Protein 6YV8 (pdb70)

B-factor: mean 94.04, std 21.17, range [30.0, 168.61]

Solvent-accessible surface area: 31032 Å² total; per-residue (Å²): 164,114,40,10,47,48,0,89,42,4,40,69,46,0,69,24,29,10,85,111,25,55,131,114,0,100,142,42,45,170,80,105,55,117,15,66,48,56,96,106,55,109,5,63,0,0,0,0,0,17,7,78,51,52,19,96,89,0,33,98,0,0,49,20,0,51,88,8,70,4,49,77,115,77,2,13,1,1,0,1,0,9,44,17,122,69,39,0,18,67,18,0,137,172,10,21,148,88,32,110,84,5,50,41,58,31,24,76,24,128,90,146,144,32,85,7,64,4,2,43,18,0,18,159,83,3,76,2,86,0,0,0,7,0,31,3,61,0,84,6,86,44,140,59,4,0,21,26,0,1,55,14,0,24,41,107,66,0,0,0,0,0,0,13,33,167,152,119,122,45,50,40,23,5,1,14,0,0,0,28,19,47,0,0,0,4,5,13,10,14,0,1,0,1,18,71,90,7,0,113,151,58,60,9,4,51,87,110,7,24,10,12,26,2,13,3,0,3,56,0,0,39,48,35,60,14,0,0,0,0,68,60,0,48,1,54,32,26,68,37,159,194,49,88,77,70,20,58,18,128,88,1,12,51,23,7,32,0,0,45,75,11,58,169,80,52,181,16,25,112,60,0,100,52,0,5,54,24,4,5,60,18,19,52,9,2,2,27,8,34,31,9,2,46,14,11,14,47,25,9,10,55,40,67,51,102,60,0,34,57,68,65,62,70,20,71,58,92,40,162,142,135,68,56,120,45,37,30,56,43,7,38,9,7,11,6,0,27,22,89,22,115,60,87,136,169,156,52,79,53,42,0,98,43,5,32,65,37,0,57,26,34,2,87,108,24,48,140,134,0,99,171,44,40,166,166,75,49,121,11,62,45,53,95,109,43,81,16,88,0,0,0,0,0,16,8,77,54,55,18,97,58,0,76,100,0,0,52,20,0,45,103,10,74,2,45,84,104,67,2,23,0,1,0,0,1,6,45,17,117,52,44,0,13,56,7,1,108,157,12,18,145,97,34,115,82,5,44,39,64,38,14,89,21,131,82,147,138,30,90,8,58,4,3,39,16,0,22,180,84,8,85,0,77,0,0,0,8,0,25,7,61,2,80,5,80,43,176,60,3,0,6,25,0,0,49,15,0,25,29,109,64,0,0,0,0,0,0,16,39,158,148,135,99,54,44,34,26,4,4,13,0,0,0,30,33,47,0,0,0,5,5,15,12,12,0,0,0,0,20,59,68,6,0,106,158,36,60,7,6,32,108,97,10,22,11,14,32,1,5,2,0,5,49,0,0,37,63,34,59,9,0,0,0,0,71,58,0,50,0,46,68,43,65,56,175,218,49,72,68,71,30,77,19,142,107,2,11,57,24,6,55,0,0,50,82,5,40,215,77,45,195,12,28,110,65,0,85,54,0,3,42,25,5,4,52,16,18,48,10,2,2,22,12,31,27,5,2,48,17,10,10,44,33,8,4,82,28,63,73,103,103,7,27,65,67,74,63,74,18,60,88,75,38,128,149,130,67,47,116,45,41,52,46,29,3,27,2,7,8,9,0,23,10,97,25,105,65,88,176,156

InterPro domains:
  IPR001173 Glycosyltransferase 2-like [PF00535] (46-212)
  IPR029044 Nucleotide-diphospho-sugar transferases [G3DSA:3.90.550.10] (24-261)
  IPR029044 Nucleotide-diphospho-sugar transferases [SSF53448] (32-264)

Organism: Pyrobaculum calidifontis (strain DSM 21063 / JCM 11548 / VA1) (NCBI:txid410359)

Structure (mmCIF, N/CA/C/O backbone):
data_6YV8
#
_entry.id   6YV8
#
_cell.length_a   50.998
_cell.length_b   107.644
_cell.length_c   164.418
_cell.angle_alpha   90.00
_cell.angle_beta   90.00
_cell.angle_gamma   90.00
#
_symmetry.space_group_name_H-M   'P 21 21 21'
#
loop_
_entity.id
_entity.type
_entity.pdbx_description
1 polymer 'Glycosyl transferase, family 2'
2 polymer 'Glycosyl transferase, family 2'
3 non-polymer "GUANOSINE-5'-DIPHOSPHATE"
4 non-polymer 'MANGANESE (II) ION'
#
loop_
_atom_site.group_PDB
_atom_site.id
_atom_site.type_symbol
_atom_site.label_atom_id
_atom_site.label_alt_id
_atom_site.label_comp_id
_atom_site.label_asym_id
_atom_site.label_entity_id
_atom_site.label_seq_id
_atom_site.pdbx_PDB_ins_code
_atom_site.Cartn_x
_atom_site.Cartn_y
_atom_site.Cartn_z
_atom_site.occupancy
_atom_site.B_iso_or_equiv
_atom_site.auth_seq_id
_atom_site.auth_comp_id
_atom_site.auth_asym_id
_atom_site.auth_atom_id
_atom_site.pdbx_PDB_model_num
ATOM 1 N N . MET A 1 1 ? 25.282 76.697 10.124 1.00 126.31 1 MET A N 1
ATOM 2 C CA . MET A 1 1 ? 24.293 76.822 9.064 1.00 126.15 1 MET A CA 1
ATOM 3 C C . MET A 1 1 ? 24.995 76.776 7.702 1.00 123.34 1 MET A C 1
ATOM 4 O O . MET A 1 1 ? 24.398 77.028 6.647 1.00 123.81 1 MET A O 1
ATOM 9 N N . LEU A 1 2 ? 26.286 76.449 7.720 1.00 127.27 2 LEU A N 1
ATOM 10 C CA . LEU A 1 2 ? 27.034 76.495 6.476 1.00 121.01 2 L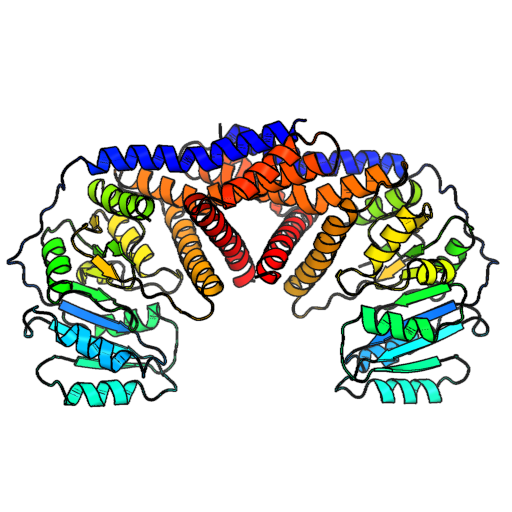EU A CA 1
ATOM 11 C C . LEU A 1 2 ? 26.661 75.352 5.545 1.00 117.15 2 LEU A C 1
ATOM 12 O O . LEU A 1 2 ? 26.937 75.448 4.342 1.00 117.86 2 LEU A O 1
ATOM 17 N N . LEU A 1 3 ? 25.992 74.306 6.050 1.00 117.65 3 LEU A N 1
ATOM 18 C CA . LEU A 1 3 ? 25.541 73.261 5.141 1.00 112.68 3 LEU A CA 1
ATOM 19 C C . LEU A 1 3 ? 24.302 73.687 4.384 1.00 111.41 3 LEU A C 1
ATOM 20 O O . LEU A 1 3 ? 24.084 73.218 3.268 1.00 111.41 3 LEU A O 1
ATOM 25 N N . GLU A 1 4 ? 23.519 74.621 4.924 1.00 113.35 4 GLU A N 1
ATOM 26 C CA . GLU A 1 4 ? 22.524 75.261 4.078 1.00 113.77 4 GLU A CA 1
ATOM 27 C C . GLU A 1 4 ? 23.191 76.076 2.986 1.00 115.02 4 GLU A C 1
ATOM 28 O O . GLU A 1 4 ? 22.728 76.066 1.844 1.00 116.87 4 GLU A O 1
ATOM 34 N N . ALA A 1 5 ? 24.298 76.756 3.306 1.00 113.56 5 ALA A N 1
ATOM 35 C CA . ALA A 1 5 ? 25.021 77.518 2.290 1.00 113.37 5 ALA A CA 1
ATOM 36 C C . ALA A 1 5 ? 25.524 76.597 1.189 1.00 111.34 5 ALA A C 1
ATOM 37 O O . ALA A 1 5 ? 25.295 76.842 0.002 1.00 110.59 5 ALA A O 1
ATOM 39 N N . ILE A 1 6 ? 26.182 75.504 1.574 1.00 111.60 6 ILE A N 1
ATOM 40 C CA . ILE A 1 6 ? 26.732 74.620 0.564 1.00 109.20 6 ILE A CA 1
ATOM 41 C C . ILE A 1 6 ? 25.616 73.927 -0.191 1.00 107.80 6 ILE A C 1
ATOM 42 O O . ILE A 1 6 ? 25.720 73.739 -1.402 1.00 106.59 6 ILE A O 1
ATOM 47 N N . ALA A 1 7 ? 24.497 73.635 0.476 1.00 106.20 7 ALA A N 1
ATOM 48 C CA . ALA A 1 7 ? 23.357 73.006 -0.180 1.00 104.36 7 ALA A CA 1
ATOM 49 C C . ALA A 1 7 ? 22.731 73.918 -1.216 1.00 106.63 7 ALA A C 1
ATOM 50 O O . ALA A 1 7 ? 22.462 73.494 -2.344 1.00 106.05 7 ALA A O 1
ATOM 52 N N . ILE A 1 8 ? 22.483 75.183 -0.869 1.00 109.11 8 ILE A N 1
ATOM 53 C CA . ILE A 1 8 ? 21.823 75.995 -1.893 1.00 112.31 8 ILE A CA 1
ATOM 54 C C . ILE A 1 8 ? 22.820 76.488 -2.939 1.00 110.18 8 ILE A C 1
ATOM 55 O O . ILE A 1 8 ? 22.426 76.695 -4.082 1.00 108.83 8 ILE A O 1
ATOM 60 N N . ALA A 1 9 ? 24.115 76.548 -2.617 1.00 107.82 9 ALA A N 1
ATOM 61 C CA . ALA A 1 9 ? 25.136 76.759 -3.635 1.00 103.50 9 ALA A CA 1
ATOM 62 C C . ALA A 1 9 ? 25.168 75.600 -4.628 1.00 101.41 9 ALA A C 1
ATOM 63 O O . ALA A 1 9 ? 25.179 75.810 -5.848 1.00 107.07 9 ALA A O 1
ATOM 65 N N . LEU A 1 10 ? 25.227 74.366 -4.124 1.00 100.85 10 LEU A N 1
ATOM 66 C CA . LEU A 1 10 ? 25.276 73.213 -5.012 1.00 97.30 10 LEU A CA 1
ATOM 67 C C . LEU A 1 10 ? 23.991 73.083 -5.811 1.00 101.31 10 LEU A C 1
ATOM 68 O O . LEU A 1 10 ? 24.025 72.719 -6.987 1.00 101.64 10 LEU A O 1
ATOM 73 N N . THR A 1 11 ? 22.845 73.383 -5.201 1.00 98.01 11 THR A N 1
ATOM 74 C CA . THR A 1 11 ? 21.595 73.317 -5.954 1.00 98.31 11 THR A CA 1
ATOM 75 C C . THR A 1 11 ? 21.562 74.367 -7.062 1.00 99.73 11 THR A C 1
ATOM 76 O O . THR A 1 11 ? 21.143 74.076 -8.193 1.00 98.99 11 THR A O 1
ATOM 80 N N . ALA A 1 12 ? 21.987 75.599 -6.758 1.00 94.97 12 ALA A N 1
ATOM 81 C CA . ALA A 1 12 ? 22.047 76.630 -7.786 1.00 96.20 12 ALA A CA 1
ATOM 82 C C . ALA A 1 12 ? 22.980 76.220 -8.922 1.00 93.62 12 ALA A C 1
ATOM 83 O O . ALA A 1 12 ? 22.635 76.373 -10.094 1.00 95.58 12 ALA A O 1
ATOM 85 N N . ALA A 1 13 ? 24.151 75.666 -8.600 1.00 96.64 13 ALA A N 1
ATOM 86 C CA . ALA A 1 13 ? 25.061 75.218 -9.651 1.00 91.79 13 ALA A CA 1
ATOM 87 C C . ALA A 1 13 ? 24.427 74.104 -10.495 1.00 88.70 13 ALA A C 1
ATOM 88 O O . ALA A 1 13 ? 24.403 74.171 -11.736 1.00 87.91 13 ALA A O 1
ATOM 90 N N . HIS A 1 14 ? 23.878 73.087 -9.826 1.00 88.07 14 HIS A N 1
ATOM 91 C CA . HIS A 1 14 ? 23.346 71.909 -10.502 1.00 88.33 14 HIS A CA 1
ATOM 92 C C . HIS A 1 14 ? 22.191 72.264 -11.427 1.00 96.91 14 HIS A C 1
ATOM 93 O O . HIS A 1 14 ? 22.107 71.762 -12.552 1.00 96.97 14 HIS A O 1
ATOM 100 N N . PHE A 1 15 ? 21.266 73.106 -10.967 1.00 96.90 15 PHE A N 1
ATOM 101 C CA . PHE A 1 15 ? 20.156 73.466 -11.839 1.00 95.60 15 PHE A CA 1
ATOM 102 C C . PHE A 1 15 ? 20.471 74.643 -12.742 1.00 97.15 15 PHE A C 1
ATOM 103 O O . PHE A 1 15 ? 19.742 74.854 -13.708 1.00 101.49 15 PHE A O 1
ATOM 111 N N . GLY A 1 16 ? 21.534 75.398 -12.475 1.00 96.93 16 GLY A N 1
ATOM 112 C CA . GLY A 1 16 ? 21.885 76.529 -13.303 1.00 97.36 16 GLY A CA 1
ATOM 113 C C . GLY A 1 16 ? 22.580 76.110 -14.576 1.00 92.81 16 GLY A C 1
ATOM 114 O O . GLY A 1 16 ? 22.332 76.679 -15.642 1.00 100.49 16 GLY A O 1
ATOM 115 N N . ALA A 1 17 ? 23.477 75.129 -14.466 1.00 91.82 17 ALA A N 1
ATOM 116 C CA . ALA A 1 17 ? 24.238 74.693 -15.634 1.00 90.17 17 ALA A CA 1
ATOM 117 C C . ALA A 1 17 ? 23.352 74.253 -16.804 1.00 97.71 17 ALA A C 1
ATOM 118 O O . ALA A 1 17 ? 23.526 74.795 -17.916 1.00 94.86 17 ALA A O 1
ATOM 120 N N . PRO A 1 18 ? 22.415 73.300 -16.654 1.00 93.73 18 PRO A N 1
ATOM 121 C CA . PRO A 1 18 ? 21.649 72.855 -17.832 1.00 93.12 18 PRO A CA 1
ATOM 122 C C . PRO A 1 18 ? 20.799 73.941 -18.424 1.00 98.64 18 PRO A C 1
ATOM 123 O O . PRO A 1 18 ? 20.554 73.931 -19.631 1.00 102.83 18 PRO A O 1
ATOM 127 N N . LEU A 1 19 ? 20.371 74.914 -17.635 1.00 99.20 19 LEU A N 1
ATOM 128 C CA . LEU A 1 19 ? 19.492 75.921 -18.208 1.00 102.71 19 LEU A CA 1
ATOM 129 C C . LEU A 1 19 ? 20.284 76.978 -18.984 1.00 96.03 19 LEU A C 1
ATOM 130 O O . LEU A 1 19 ? 19.814 77.466 -20.019 1.00 96.37 19 LEU A O 1
ATOM 135 N N . LEU A 1 20 ? 21.520 77.272 -18.568 1.00 96.37 20 LEU A N 1
ATOM 136 C CA . LEU A 1 20 ? 22.369 78.129 -19.392 1.00 97.96 20 LEU A CA 1
ATOM 137 C C . LEU A 1 20 ? 22.770 77.426 -20.673 1.00 93.42 20 LEU A C 1
ATOM 138 O O . LEU A 1 20 ? 22.748 78.029 -21.758 1.00 99.23 20 LEU A O 1
ATOM 143 N N . TYR A 1 21 ? 23.095 76.136 -20.575 1.00 91.69 21 TYR A N 1
ATOM 144 C CA . TYR A 1 21 ? 23.382 75.377 -21.779 1.00 90.81 21 TYR A CA 1
ATOM 145 C C . TYR A 1 21 ? 22.165 75.297 -22.692 1.00 92.51 21 TYR A C 1
ATOM 146 O O . TYR A 1 21 ? 22.302 75.366 -23.912 1.00 91.13 21 TYR A O 1
ATOM 155 N N . TYR A 1 22 ? 20.965 75.187 -22.123 1.00 90.10 22 TYR A N 1
ATOM 156 C CA . TYR A 1 22 ? 19.758 75.137 -22.942 1.00 91.92 22 TYR A CA 1
ATOM 157 C C . TYR A 1 22 ? 19.543 76.457 -23.677 1.00 97.02 22 TYR A C 1
ATOM 158 O O . TYR A 1 22 ? 19.134 76.475 -24.851 1.00 100.93 22 TYR A O 1
ATOM 167 N N . TRP A 1 23 ? 19.834 77.576 -23.012 1.00 96.66 23 TRP A N 1
ATOM 168 C CA . TRP A 1 23 ? 19.693 78.866 -23.686 1.00 104.69 23 TRP A CA 1
ATOM 169 C C . TRP A 1 23 ? 20.692 79.026 -24.834 1.00 103.90 23 TRP A C 1
ATOM 170 O O . TRP A 1 23 ? 20.347 79.574 -25.901 1.00 113.26 23 TRP A O 1
ATOM 181 N N . ARG A 1 24 ? 21.933 78.550 -24.653 1.00 107.09 24 ARG A N 1
ATOM 182 C CA . ARG A 1 24 ? 22.857 78.620 -25.787 1.00 106.51 24 ARG A CA 1
ATOM 183 C C . ARG A 1 24 ? 22.460 77.647 -26.905 1.00 100.39 24 ARG A C 1
ATOM 184 O O . ARG A 1 24 ? 22.640 77.948 -28.112 1.00 99.04 24 ARG A O 1
ATOM 192 N N . ALA A 1 25 ? 21.804 76.546 -26.540 1.00 95.49 25 ALA A N 1
ATOM 193 C CA . ALA A 1 25 ? 21.298 75.653 -27.571 1.00 95.94 25 ALA A CA 1
ATOM 194 C C . ALA A 1 25 ? 20.216 76.345 -28.384 1.00 102.02 25 ALA A C 1
ATOM 195 O O . ALA A 1 25 ? 20.162 76.205 -29.613 1.00 102.30 25 ALA A O 1
ATOM 197 N N . LYS A 1 26 ? 19.373 77.138 -27.723 1.00 100.38 26 LYS A N 1
ATOM 198 C CA . LYS A 1 26 ? 18.288 77.770 -28.463 1.00 103.93 26 LYS A CA 1
ATOM 199 C C . LYS A 1 26 ? 18.768 78.937 -29.325 1.00 104.08 26 LYS A C 1
ATOM 200 O O . LYS A 1 26 ? 18.069 79.314 -30.279 1.00 101.15 26 LYS A O 1
ATOM 206 N N . ARG A 1 27 ? 19.929 79.539 -29.040 1.00 104.46 27 ARG A N 1
ATOM 207 C CA . ARG A 1 27 ? 20.438 80.440 -30.093 1.00 107.48 27 ARG A CA 1
ATOM 208 C C . ARG A 1 27 ? 21.065 79.675 -31.265 1.00 104.87 27 ARG A C 1
ATOM 209 O O . ARG A 1 27 ? 20.975 80.132 -32.413 1.00 104.72 27 ARG A O 1
ATOM 217 N N . TRP A 1 28 ? 21.707 78.522 -31.022 1.00 105.24 28 TRP A N 1
ATOM 218 C CA . TRP A 1 28 ? 22.158 77.759 -32.190 1.00 101.94 28 TRP A CA 1
ATOM 219 C C . TRP A 1 28 ? 20.970 77.288 -33.015 1.00 101.59 28 TRP A C 1
ATOM 220 O O . TRP A 1 28 ? 21.085 77.150 -34.242 1.00 98.10 28 TRP A O 1
ATOM 231 N N . LEU A 1 29 ? 19.824 77.060 -32.354 1.00 100.65 29 LEU A N 1
ATOM 232 C CA . LEU A 1 29 ? 18.675 76.421 -32.991 1.00 101.08 29 LEU A CA 1
ATOM 233 C C . LEU A 1 29 ? 18.062 77.319 -34.0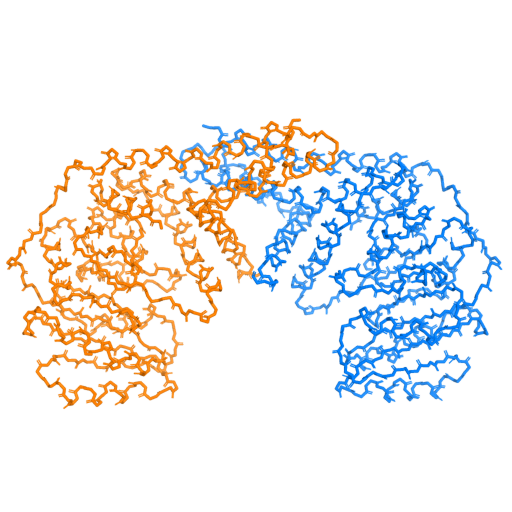30 1.00 103.06 29 LEU A C 1
ATOM 234 O O . LEU A 1 29 ? 17.470 76.840 -35.004 1.00 102.42 29 LEU A O 1
ATOM 239 N N . LYS A 1 30 ? 18.208 78.618 -33.852 1.00 107.96 30 LYS A N 1
ATOM 240 C CA . LYS A 1 30 ? 17.594 79.560 -34.749 1.00 111.67 30 LYS A CA 1
ATOM 241 C C . LYS A 1 30 ? 18.564 79.992 -35.823 1.00 112.95 30 LYS A C 1
ATOM 242 O O . LYS A 1 30 ? 18.222 80.843 -36.650 1.00 119.49 30 LYS A O 1
ATOM 248 N N . LYS A 1 31 ? 19.756 79.374 -35.865 1.00 110.99 31 LYS A N 1
ATOM 249 C CA . LYS A 1 31 ? 20.601 79.607 -37.025 1.00 110.30 31 LYS A CA 1
ATOM 250 C C . LYS A 1 31 ? 20.374 78.473 -38.020 1.00 109.72 31 LYS A C 1
ATOM 251 O O . LYS A 1 31 ? 20.299 77.307 -37.610 1.00 109.50 31 LYS A O 1
ATOM 257 N N . PRO A 1 32 ? 20.285 78.755 -39.317 1.00 109.83 32 PRO A N 1
ATOM 258 C CA . PRO A 1 32 ? 19.929 77.693 -40.268 1.00 107.45 32 PRO A CA 1
ATOM 259 C C . PRO A 1 32 ? 21.078 76.733 -40.536 1.00 104.59 32 PRO A C 1
ATOM 260 O O . PRO A 1 32 ? 22.261 77.065 -40.418 1.00 104.95 32 PRO A O 1
ATOM 264 N N . TRP A 1 33 ? 20.688 75.533 -40.963 1.00 97.24 33 TRP A N 1
ATOM 265 C CA . TRP A 1 33 ? 21.634 74.489 -41.322 1.00 93.72 33 TRP A CA 1
ATOM 266 C C . TRP A 1 33 ? 22.646 74.994 -42.330 1.00 96.41 33 TRP A C 1
ATOM 267 O O . TRP A 1 33 ? 22.288 75.625 -43.322 1.00 96.16 33 TRP A O 1
ATOM 278 N N . ASP A 1 34 ? 23.916 74.673 -42.096 1.00 101.26 34 ASP A N 1
ATOM 279 C CA . ASP A 1 34 ? 24.950 74.971 -43.075 1.00 105.82 34 ASP A CA 1
ATOM 280 C C . ASP A 1 34 ? 25.212 73.780 -43.986 1.00 99.23 34 ASP A C 1
ATOM 281 O O . ASP A 1 34 ? 26.209 73.763 -44.717 1.00 95.56 34 ASP A O 1
ATOM 286 N N . VAL A 1 35 ? 24.306 72.801 -43.975 1.00 93.82 35 VAL A N 1
ATOM 287 C CA . VAL A 1 35 ? 24.314 71.671 -44.895 1.00 91.90 35 VAL A CA 1
ATOM 288 C C . VAL A 1 35 ? 22.869 71.428 -45.320 1.00 90.91 35 VAL A C 1
ATOM 289 O O . VAL A 1 35 ? 21.921 71.782 -44.614 1.00 91.02 35 VAL A O 1
ATOM 293 N N . ALA A 1 36 ? 22.704 70.789 -46.473 1.00 86.06 36 ALA A N 1
ATOM 294 C CA . ALA A 1 36 ? 21.379 70.619 -47.052 1.00 87.12 36 ALA A CA 1
ATOM 295 C C . ALA A 1 36 ? 21.095 69.165 -47.402 1.00 89.09 36 ALA A C 1
ATOM 296 O O . ALA A 1 36 ? 21.994 68.446 -47.847 1.00 93.37 36 ALA A O 1
ATOM 298 N N . PRO A 1 37 ? 19.874 68.690 -47.169 1.00 84.83 37 PRO A N 1
ATOM 299 C CA . PRO A 1 37 ? 19.494 67.372 -47.693 1.00 82.39 37 PRO A CA 1
ATOM 300 C C . PRO A 1 37 ? 19.328 67.436 -49.209 1.00 85.22 37 PRO A C 1
ATOM 301 O O . PRO A 1 37 ? 18.872 68.447 -49.756 1.00 87.97 37 PRO A O 1
ATOM 305 N N . ASP A 1 38 ? 19.731 66.357 -49.882 1.00 80.84 38 ASP A N 1
ATOM 306 C CA . ASP A 1 38 ? 19.643 66.218 -51.340 1.00 78.65 38 ASP A CA 1
ATOM 307 C C . ASP A 1 38 ? 18.709 65.075 -51.698 1.00 77.80 38 ASP A C 1
ATOM 308 O O . ASP A 1 38 ? 19.075 63.903 -51.495 1.00 79.70 38 ASP A O 1
ATOM 313 N N . PRO A 1 39 ? 17.508 65.341 -52.218 1.00 76.81 39 PRO A N 1
ATOM 314 C CA . PRO A 1 39 ? 16.559 64.253 -52.494 1.00 79.53 39 PRO A CA 1
ATOM 315 C C . PRO A 1 39 ? 16.903 63.352 -53.677 1.00 82.89 39 PRO A C 1
ATOM 316 O O . PRO A 1 39 ? 16.179 62.370 -53.877 1.00 88.34 39 PRO A O 1
ATOM 320 N N . THR A 1 40 ? 17.895 63.662 -54.510 1.00 79.71 40 THR A N 1
ATOM 321 C CA . THR A 1 40 ? 18.255 62.745 -55.589 1.00 83.45 40 THR A CA 1
ATOM 322 C C . THR A 1 40 ? 19.507 61.920 -55.298 1.00 82.21 40 THR A C 1
ATOM 323 O O . THR A 1 40 ? 19.912 61.115 -56.141 1.00 83.99 40 THR A O 1
ATOM 327 N N . TYR A 1 41 ? 20.046 62.057 -54.101 1.00 76.77 41 TYR A N 1
ATOM 328 C CA . TYR A 1 41 ? 21.230 61.324 -53.706 1.00 77.94 41 TYR A CA 1
ATOM 329 C C . TYR A 1 41 ? 20.793 59.891 -53.476 1.00 80.29 41 TYR A C 1
ATOM 330 O O . TYR A 1 41 ? 19.924 59.635 -52.670 1.00 73.25 41 TYR A O 1
ATOM 339 N N . ARG A 1 42 ? 21.405 58.964 -54.208 1.00 85.12 42 ARG A N 1
ATOM 340 C CA . ARG A 1 42 ? 21.052 57.549 -54.151 1.00 84.92 42 ARG A CA 1
ATOM 341 C C . ARG A 1 42 ? 22.204 56.565 -54.089 1.00 80.82 42 ARG A C 1
ATOM 342 O O . ARG A 1 42 ? 22.441 55.835 -55.027 1.00 81.63 42 ARG A O 1
ATOM 350 N N . PRO A 1 43 ? 22.912 56.529 -52.975 1.00 80.57 43 PRO A N 1
ATOM 351 C CA . PRO A 1 43 ? 24.027 55.625 -52.745 1.00 80.09 43 PRO A CA 1
ATOM 352 C C . PRO A 1 43 ? 23.553 54.258 -52.352 1.00 82.62 43 PRO A C 1
ATOM 353 O O . PRO A 1 43 ? 22.391 54.045 -52.100 1.00 78.98 43 PRO A O 1
ATOM 357 N N . ARG A 1 44 ? 24.460 53.312 -52.365 1.00 75.71 44 ARG A N 1
ATOM 358 C CA . ARG A 1 44 ? 24.140 51.956 -51.970 1.00 82.82 44 ARG A CA 1
ATOM 359 C C . ARG A 1 44 ? 24.122 51.890 -50.444 1.00 84.12 44 ARG A C 1
ATOM 360 O O . ARG A 1 44 ? 24.995 52.452 -49.768 1.00 84.53 44 ARG A O 1
ATOM 368 N N . VAL A 1 45 ? 23.098 51.247 -49.904 1.00 86.53 45 VAL A N 1
ATOM 369 C CA . VAL A 1 45 ? 22.799 51.298 -48.488 1.00 79.66 45 VAL A CA 1
ATOM 370 C C . VAL A 1 45 ? 22.783 49.876 -47.976 1.00 80.53 45 VAL A C 1
ATOM 371 O O . VAL A 1 45 ? 22.159 49.000 -48.589 1.00 84.45 45 VAL A O 1
ATOM 375 N N . THR A 1 46 ? 23.534 49.634 -46.904 1.00 86.61 46 THR A N 1
ATOM 376 C CA . THR A 1 46 ? 23.465 48.398 -46.132 1.00 85.99 46 THR A CA 1
ATOM 377 C C . THR A 1 46 ? 22.797 48.721 -44.809 1.00 84.04 46 THR A C 1
ATOM 378 O O . THR A 1 46 ? 23.297 49.566 -44.069 1.00 85.81 46 THR A O 1
ATOM 382 N N . VAL A 1 47 ? 21.681 48.064 -44.519 1.00 82.96 47 VAL A N 1
ATOM 383 C CA . VAL A 1 47 ? 21.054 48.108 -43.204 1.00 80.28 47 VAL A CA 1
ATOM 384 C C . VAL A 1 47 ? 21.490 46.868 -42.433 1.00 83.02 47 VAL A C 1
ATOM 385 O O . VAL A 1 47 ? 21.354 45.744 -42.926 1.00 86.23 47 VAL A O 1
ATOM 389 N N . ILE A 1 48 ? 22.034 47.064 -41.241 1.00 83.90 48 ILE A N 1
ATOM 390 C CA . ILE A 1 48 ? 22.533 45.989 -40.404 1.00 82.66 48 ILE A CA 1
ATOM 391 C C . ILE A 1 48 ? 21.638 45.895 -39.175 1.00 85.37 48 ILE A C 1
ATOM 392 O O . ILE A 1 48 ? 21.483 46.869 -38.415 1.00 83.02 48 ILE A O 1
ATOM 397 N N . VAL A 1 49 ? 21.038 44.732 -38.982 1.00 88.86 49 VAL A N 1
ATOM 398 C CA . VAL A 1 49 ? 20.330 44.524 -37.728 1.00 87.84 49 VAL A CA 1
ATOM 399 C C . VAL A 1 49 ? 21.072 43.428 -36.967 1.00 94.86 49 VAL A C 1
ATOM 400 O O . VAL A 1 49 ? 21.158 42.276 -37.435 1.00 100.18 49 VAL A O 1
ATOM 404 N N . PRO A 1 50 ? 21.723 43.766 -35.856 1.00 98.83 50 PRO A N 1
ATOM 405 C CA . PRO A 1 50 ? 22.333 42.741 -35.022 1.00 92.67 50 PRO A CA 1
ATOM 406 C C . PRO A 1 50 ? 21.242 42.164 -34.147 1.00 98.28 50 PRO A C 1
ATOM 407 O O . PRO A 1 50 ? 20.386 42.891 -33.636 1.00 96.79 50 PRO A O 1
ATOM 411 N N . THR A 1 51 ? 21.242 40.844 -34.002 1.00 104.70 51 THR A N 1
ATOM 412 C CA . THR A 1 51 ? 20.176 40.221 -33.231 1.00 105.53 51 THR A CA 1
ATOM 413 C C . THR A 1 51 ? 20.757 39.108 -32.372 1.00 108.02 51 THR A C 1
ATOM 414 O O . THR A 1 51 ? 21.610 38.342 -32.829 1.00 109.46 51 THR A O 1
ATOM 418 N N . TYR A 1 52 ? 20.304 39.055 -31.115 1.00 114.80 52 TYR A N 1
ATOM 419 C CA . TYR A 1 52 ? 20.560 37.925 -30.226 1.00 114.42 52 TYR A CA 1
ATOM 420 C C . TYR A 1 52 ? 19.246 37.525 -29.576 1.00 112.60 52 TYR A C 1
ATOM 421 O O . TYR A 1 52 ? 18.720 38.259 -28.728 1.00 107.75 52 TYR A O 1
ATOM 430 N N . ASN A 1 53 ? 18.755 36.342 -29.948 1.00 116.12 53 ASN A N 1
ATOM 431 C CA . ASN A 1 53 ? 17.518 35.785 -29.423 1.00 120.86 53 ASN A CA 1
ATOM 432 C C . ASN A 1 53 ? 16.401 36.831 -29.490 1.00 121.29 53 ASN A C 1
ATOM 433 O O . ASN A 1 53 ? 15.912 37.341 -28.476 1.00 121.90 53 ASN A O 1
ATOM 438 N N . GLU A 1 54 ? 16.037 37.180 -30.727 1.00 111.11 54 GLU A N 1
ATOM 439 C CA . GLU A 1 54 ? 14.935 38.096 -31.003 1.00 108.89 54 GLU A CA 1
ATOM 440 C C . GLU A 1 54 ? 14.013 37.530 -32.063 1.00 105.81 54 GLU A C 1
ATOM 441 O O . GLU A 1 54 ? 13.444 38.269 -32.865 1.00 96.41 54 GLU A O 1
ATOM 447 N N . ALA A 1 55 ? 13.799 36.217 -32.023 1.00 106.69 55 ALA A N 1
ATOM 448 C CA . ALA A 1 55 ? 12.962 35.556 -33.022 1.00 112.28 55 ALA A CA 1
ATOM 449 C C . ALA A 1 55 ? 11.551 36.131 -33.101 1.00 118.32 55 ALA A C 1
ATOM 450 O O . ALA A 1 55 ? 11.015 36.196 -34.221 1.00 132.97 55 ALA A O 1
ATOM 452 N N . PRO A 1 56 ? 10.866 36.498 -31.977 1.00 112.56 56 PRO A N 1
ATOM 453 C CA . PRO A 1 56 ? 9.569 37.179 -32.115 1.00 114.72 56 PRO A CA 1
ATOM 454 C C . PRO A 1 56 ? 9.621 38.383 -33.043 1.00 128.86 56 PRO A C 1
ATOM 455 O O . PRO A 1 56 ? 8.928 38.398 -34.070 1.00 132.00 56 PRO A O 1
ATOM 459 N N . LEU A 1 57 ? 10.483 39.365 -32.725 1.00 124.32 57 LEU A N 1
ATOM 460 C CA . LEU A 1 57 ? 10.383 40.660 -33.394 1.00 121.09 57 LEU A CA 1
ATOM 461 C C . LEU A 1 57 ? 11.059 40.709 -34.749 1.00 122.19 57 LEU A C 1
ATOM 462 O O . LEU A 1 57 ? 10.717 41.593 -35.539 1.00 123.83 57 LEU A O 1
ATOM 467 N N . ILE A 1 58 ? 11.987 39.796 -35.065 1.00 118.96 58 ILE A N 1
ATOM 468 C CA . ILE A 1 58 ? 12.809 40.015 -36.252 1.00 111.04 58 ILE A CA 1
ATOM 469 C C . ILE A 1 58 ? 12.022 39.753 -37.534 1.00 114.89 58 ILE A C 1
ATOM 470 O O . ILE A 1 58 ? 12.316 40.353 -38.579 1.00 113.06 58 ILE A O 1
ATOM 475 N N . GLU A 1 59 ? 10.956 38.964 -37.477 1.00 115.59 59 GLU A N 1
ATOM 476 C CA . GLU A 1 59 ? 10.143 38.801 -38.672 1.00 116.42 59 GLU A CA 1
ATOM 477 C C . GLU A 1 59 ? 9.486 40.132 -39.041 1.00 116.23 59 GLU A C 1
ATOM 478 O O . GLU A 1 59 ? 9.615 40.595 -40.180 1.00 113.27 59 GLU A O 1
ATOM 484 N N . GLU A 1 60 ? 9.000 40.846 -38.027 1.00 109.15 60 GLU A N 1
ATOM 485 C CA . GLU A 1 60 ? 8.261 42.079 -38.250 1.00 104.42 60 GLU A CA 1
ATOM 486 C C . GLU A 1 60 ? 9.202 43.254 -38.457 1.00 99.46 60 GLU A C 1
ATOM 487 O O . GLU A 1 60 ? 8.872 44.192 -39.197 1.00 96.90 60 GLU A O 1
ATOM 493 N N . LYS A 1 61 ? 10.400 43.156 -37.874 1.00 105.36 61 LYS A N 1
ATOM 494 C CA . LYS A 1 61 ? 11.471 44.104 -38.137 1.00 96.02 61 LYS A CA 1
ATOM 495 C C . LYS A 1 61 ? 11.912 44.041 -39.590 1.00 97.29 61 LYS A C 1
ATOM 496 O O . LYS A 1 61 ? 12.132 45.078 -40.232 1.00 95.55 61 LYS A O 1
ATOM 502 N N . LEU A 1 62 ? 12.103 42.826 -40.105 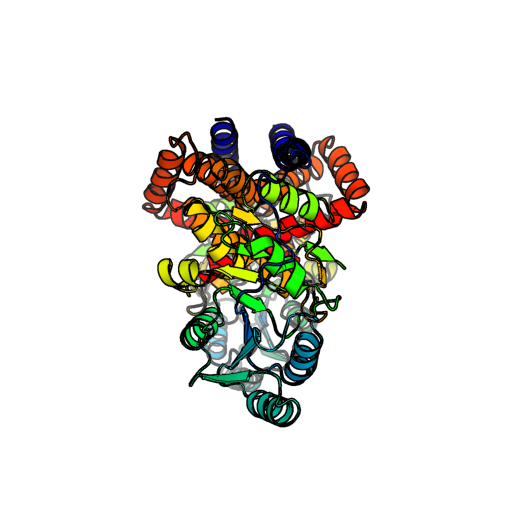1.00 99.03 62 LEU A N 1
ATOM 503 C CA . LEU A 1 62 ? 12.417 42.646 -41.510 1.00 96.12 62 LEU A CA 1
ATOM 504 C C . LEU A 1 62 ? 11.272 43.136 -42.381 1.00 100.54 62 LEU A C 1
ATOM 505 O O . LEU A 1 62 ? 11.496 43.717 -43.449 1.00 92.29 62 LEU A O 1
ATOM 510 N N . ASP A 1 63 ? 10.034 42.912 -41.939 1.00 99.68 63 ASP A N 1
ATOM 511 C CA . ASP A 1 63 ? 8.909 43.431 -42.705 1.00 99.15 63 ASP A CA 1
ATOM 512 C C . ASP A 1 63 ? 8.917 44.958 -42.718 1.00 91.00 63 ASP A C 1
ATOM 513 O O . ASP A 1 63 ? 8.612 45.579 -43.734 1.00 82.48 63 ASP A O 1
ATOM 518 N N . ASN A 1 64 ? 9.333 45.566 -41.619 1.00 97.86 64 ASN A N 1
ATOM 519 C CA . ASN A 1 64 ? 9.416 47.018 -41.506 1.00 92.07 64 ASN A CA 1
ATOM 520 C C . ASN A 1 64 ? 10.502 47.602 -42.402 1.00 87.04 64 ASN A C 1
ATOM 521 O O . ASN A 1 64 ? 10.343 48.703 -42.940 1.00 81.66 64 ASN A O 1
ATOM 526 N N . ILE A 1 65 ? 11.649 46.932 -42.494 1.00 88.10 65 ILE A N 1
ATOM 527 C CA . ILE A 1 65 ? 12.689 47.388 -43.415 1.00 84.77 65 ILE A CA 1
ATOM 528 C C . ILE A 1 65 ? 12.230 47.187 -44.847 1.00 91.88 65 ILE A C 1
ATOM 529 O O . ILE A 1 65 ? 12.469 48.021 -45.734 1.00 90.72 65 ILE A O 1
ATOM 534 N N . TYR A 1 66 ? 11.561 46.061 -45.088 1.00 100.64 66 TYR A N 1
ATOM 535 C CA . TYR A 1 66 ? 11.072 45.713 -46.415 1.00 95.42 66 TYR A CA 1
ATOM 536 C C . TYR A 1 66 ? 10.168 46.792 -46.986 1.00 91.31 66 TYR A C 1
ATOM 537 O O . TYR A 1 66 ? 10.182 47.043 -48.195 1.00 92.47 66 TYR A O 1
ATOM 546 N N . GLU A 1 67 ? 9.390 47.451 -46.132 1.00 88.05 67 GLU A N 1
ATOM 547 C CA . GLU A 1 67 ? 8.382 48.407 -46.566 1.00 87.21 67 GLU A CA 1
ATOM 548 C C . GLU A 1 67 ? 8.928 49.824 -46.803 1.00 84.28 67 GLU A C 1
ATOM 549 O O . GLU A 1 67 ? 8.128 50.740 -47.032 1.00 83.13 67 GLU A O 1
ATOM 555 N N . GLN A 1 68 ? 10.245 50.041 -46.756 1.00 78.29 68 GLN A N 1
ATOM 556 C CA . GLN A 1 68 ? 10.760 51.376 -47.045 1.00 75.07 68 GLN A CA 1
ATOM 557 C C . GLN A 1 68 ? 10.656 51.643 -48.549 1.00 77.38 68 GLN A C 1
ATOM 558 O O . GLN A 1 68 ? 10.932 50.766 -49.372 1.00 77.98 68 GLN A O 1
ATOM 564 N N . ASP A 1 69 ? 10.223 52.857 -48.908 1.00 77.07 69 ASP A N 1
ATOM 565 C CA . ASP A 1 69 ? 10.153 53.222 -50.313 1.00 77.86 69 ASP A CA 1
ATOM 566 C C . ASP A 1 69 ? 11.513 53.238 -50.993 1.00 78.32 69 ASP A C 1
ATOM 567 O O . ASP A 1 69 ? 11.560 53.388 -52.221 1.00 84.22 69 ASP A O 1
ATOM 572 N N . TYR A 1 70 ? 12.600 53.202 -50.240 1.00 75.46 70 TYR A N 1
ATOM 573 C CA . TYR A 1 70 ? 13.920 53.331 -50.841 1.00 74.75 70 TYR A CA 1
ATOM 574 C C . TYR A 1 70 ? 14.113 52.289 -51.948 1.00 76.47 70 TYR A C 1
ATOM 575 O O . TYR A 1 70 ? 13.739 51.119 -51.771 1.00 75.91 70 TYR A O 1
ATOM 584 N N . PRO A 1 71 ? 14.689 52.667 -53.095 1.00 82.65 71 PRO A N 1
ATOM 585 C CA . PRO A 1 71 ? 14.778 51.729 -54.242 1.00 84.84 71 PRO A CA 1
ATOM 586 C C . PRO A 1 71 ? 15.599 50.476 -53.932 1.00 82.20 71 PRO A C 1
ATOM 587 O O . PRO A 1 71 ? 16.737 50.551 -53.452 1.00 79.56 71 PRO A O 1
ATOM 591 N N . ARG A 1 72 ? 15.010 49.310 -54.229 1.00 86.44 72 ARG A N 1
ATOM 592 C CA . ARG A 1 72 ? 15.541 48.055 -53.694 1.00 86.99 72 ARG A CA 1
ATOM 593 C C . ARG A 1 72 ? 16.836 47.593 -54.354 1.00 84.95 72 ARG A C 1
ATOM 594 O O . ARG A 1 72 ? 17.575 46.835 -53.739 1.00 87.09 72 ARG A O 1
ATOM 602 N N . ASP A 1 73 ? 17.186 48.076 -55.539 1.00 87.67 73 ASP A N 1
ATOM 603 C CA . ASP A 1 73 ? 18.475 47.671 -56.093 1.00 92.55 73 ASP A CA 1
ATOM 604 C C . ASP A 1 73 ? 19.652 48.366 -55.422 1.00 90.60 73 ASP A C 1
ATOM 605 O O . ASP A 1 73 ? 20.798 47.963 -55.642 1.00 91.38 73 ASP A O 1
ATOM 610 N N . LYS A 1 74 ? 19.400 49.380 -54.595 1.00 90.15 74 LYS A N 1
ATOM 611 C CA . LYS A 1 74 ? 20.450 50.057 -53.853 1.00 88.20 74 LYS A CA 1
ATOM 612 C C . LYS A 1 74 ? 20.384 49.768 -52.367 1.00 86.07 74 LYS A C 1
ATOM 613 O O . LYS A 1 74 ? 21.067 50.445 -51.592 1.00 87.55 74 LYS A O 1
ATOM 619 N N . LEU A 1 75 ? 19.611 48.754 -51.957 1.00 87.38 75 LEU A N 1
ATOM 620 C CA . LEU A 1 75 ? 19.370 48.421 -50.555 1.00 82.60 75 LEU A CA 1
ATOM 621 C C . LEU A 1 75 ? 19.686 46.957 -50.312 1.00 87.29 75 LEU A C 1
ATOM 622 O O . LEU A 1 75 ? 19.274 46.091 -51.091 1.00 89.16 75 LEU A O 1
ATOM 627 N N . GLU A 1 76 ? 20.418 46.684 -49.237 1.00 88.32 76 GLU A N 1
ATOM 628 C CA . GLU A 1 76 ? 20.684 45.319 -48.803 1.00 90.52 76 GLU A CA 1
ATOM 629 C C . GLU A 1 76 ? 20.664 45.261 -47.278 1.00 90.11 76 GLU A C 1
ATOM 630 O O . GLU A 1 76 ? 20.819 46.277 -46.592 1.00 87.32 76 GLU A O 1
ATOM 636 N N . VAL A 1 77 ? 20.430 44.059 -46.759 1.00 92.12 77 VAL A N 1
ATOM 637 C CA . VAL A 1 77 ? 20.233 43.819 -45.339 1.00 90.48 77 VAL A CA 1
ATOM 638 C C . VAL A 1 77 ? 21.200 42.743 -44.876 1.00 95.99 77 VAL A C 1
ATOM 639 O O . VAL A 1 77 ? 21.357 41.713 -45.541 1.00 100.76 77 VAL A O 1
ATOM 643 N N . VAL A 1 78 ? 21.874 43.000 -43.763 1.00 97.15 78 VAL A N 1
ATOM 644 C CA . VAL A 1 78 ? 22.707 42.015 -43.100 1.00 96.58 78 VAL A CA 1
ATOM 645 C C . VAL A 1 78 ? 22.166 41.860 -41.689 1.00 95.58 78 VAL A C 1
ATOM 646 O O . VAL A 1 78 ? 22.266 42.781 -40.864 1.00 90.61 78 VAL A O 1
ATOM 650 N N . VAL A 1 79 ? 21.588 40.701 -41.412 1.00 103.63 79 VAL A N 1
ATOM 651 C CA . VAL A 1 79 ? 21.148 40.352 -40.070 1.00 102.54 79 VAL A CA 1
ATOM 652 C C . VAL A 1 79 ? 22.302 39.574 -39.464 1.00 105.86 79 VAL A C 1
ATOM 653 O O . VAL A 1 79 ? 22.588 38.450 -39.884 1.00 110.02 79 VAL A O 1
ATOM 657 N N . VAL A 1 80 ? 22.999 40.169 -38.508 1.00 105.53 80 VAL A N 1
ATOM 658 C CA . VAL A 1 80 ? 24.152 39.493 -37.928 1.00 108.11 80 VAL A CA 1
ATOM 659 C C . VAL A 1 80 ? 23.776 38.935 -36.557 1.00 112.00 80 VAL A C 1
ATOM 660 O O . VAL A 1 80 ? 23.400 39.671 -35.632 1.00 112.98 80 VAL A O 1
ATOM 664 N N . ASP A 1 81 ? 23.828 37.613 -36.455 1.00 116.67 81 ASP A N 1
ATOM 665 C CA . ASP A 1 81 ? 23.443 36.894 -35.250 1.00 120.78 81 ASP A CA 1
ATOM 666 C C . ASP A 1 81 ? 24.623 36.026 -34.830 1.00 123.09 81 ASP A C 1
ATOM 667 O O . ASP A 1 81 ? 25.048 35.141 -35.584 1.00 127.54 81 ASP A O 1
ATOM 672 N N . SER A 1 82 ? 25.114 36.236 -33.610 1.00 126.75 82 SER A N 1
ATOM 673 C CA . SER A 1 82 ? 26.275 35.494 -33.108 1.00 125.90 82 SER A CA 1
ATOM 674 C C . SER A 1 82 ? 25.802 34.429 -32.111 1.00 125.56 82 SER A C 1
ATOM 675 O O . SER A 1 82 ? 25.842 34.602 -30.892 1.00 122.58 82 SER A O 1
ATOM 678 N N . ALA A 1 83 ? 25.375 33.287 -32.667 1.00 130.09 83 ALA A N 1
ATOM 679 C CA . ALA A 1 83 ? 25.031 32.076 -31.915 1.00 131.69 83 ALA A CA 1
ATOM 680 C C . ALA A 1 83 ? 23.872 32.302 -30.934 1.00 129.70 83 ALA A C 1
ATOM 681 O O . ALA A 1 83 ? 24.046 32.387 -29.718 1.00 128.63 83 ALA A O 1
ATOM 683 N N . SER A 1 84 ? 22.675 32.416 -31.505 1.00 129.95 84 SER A N 1
ATOM 684 C CA . SER A 1 84 ? 21.458 32.609 -30.720 1.00 131.92 84 SER A CA 1
ATOM 685 C C . SER A 1 84 ? 20.823 31.259 -30.382 1.00 136.66 84 SER A C 1
ATOM 686 O O . SER A 1 84 ? 20.787 30.349 -31.218 1.00 138.62 84 SER A O 1
ATOM 689 N N . THR A 1 85 ? 20.327 31.129 -29.145 1.00 129.42 85 THR A N 1
ATOM 690 C CA . THR A 1 85 ? 19.732 29.857 -28.733 1.00 136.27 85 THR A CA 1
ATOM 691 C C . THR A 1 85 ? 18.405 29.617 -29.437 1.00 140.47 85 THR A C 1
ATOM 692 O O . THR A 1 85 ? 18.140 28.511 -29.926 1.00 149.52 85 THR A O 1
ATOM 696 N N . ASP A 1 86 ? 17.577 30.654 -29.527 1.00 136.87 86 ASP A N 1
ATOM 697 C CA . ASP A 1 86 ? 16.316 30.593 -30.246 1.00 136.37 86 ASP A CA 1
ATOM 698 C C . ASP A 1 86 ? 16.569 30.337 -31.736 1.00 133.93 86 ASP A C 1
ATOM 699 O O . ASP A 1 86 ? 17.700 30.393 -32.223 1.00 135.06 86 ASP A O 1
ATOM 704 N N . GLY A 1 87 ? 15.505 29.984 -32.449 1.00 135.13 87 GLY A N 1
ATOM 705 C CA . GLY A 1 87 ? 15.624 29.756 -33.873 1.00 135.42 87 GLY A CA 1
ATOM 706 C C . GLY A 1 87 ? 15.626 31.006 -34.732 1.00 132.35 87 GLY A C 1
ATOM 707 O O . GLY A 1 87 ? 14.974 31.024 -35.785 1.00 136.42 87 GLY A O 1
ATOM 708 N N . THR A 1 88 ? 16.362 32.055 -34.312 1.00 127.97 88 THR A N 1
ATOM 709 C CA . THR A 1 88 ? 16.432 33.301 -35.080 1.00 125.21 88 THR A CA 1
ATOM 710 C C . THR A 1 88 ? 17.071 33.119 -36.455 1.00 126.41 88 THR A C 1
ATOM 711 O O . THR A 1 88 ? 16.602 33.739 -37.415 1.00 128.13 88 THR A O 1
ATOM 715 N N . PRO A 1 89 ? 18.124 32.294 -36.614 1.00 127.87 89 PRO A N 1
ATOM 716 C CA . PRO A 1 89 ? 18.700 32.132 -37.967 1.00 128.74 89 PRO A CA 1
ATOM 717 C C . PRO A 1 89 ? 17.741 31.550 -38.991 1.00 132.57 89 PRO A C 1
ATOM 718 O O . PRO A 1 89 ? 17.680 32.053 -40.122 1.00 134.46 89 PRO A O 1
ATOM 722 N N . SER A 1 90 ? 16.930 30.560 -38.630 1.00 131.79 90 SER A N 1
ATOM 723 C CA . SER A 1 90 ? 16.056 30.039 -39.666 1.00 133.82 90 SER A CA 1
ATOM 724 C C . SER A 1 90 ? 14.716 30.734 -39.662 1.00 134.32 90 SER A C 1
ATOM 725 O O . SER A 1 90 ? 13.981 30.603 -40.639 1.00 137.80 90 SER A O 1
ATOM 728 N N . ALA A 1 91 ? 14.453 31.576 -38.663 1.00 132.59 91 ALA A N 1
ATOM 729 C CA . ALA A 1 91 ? 13.429 32.605 -38.795 1.00 133.19 91 ALA A CA 1
ATOM 730 C C . ALA A 1 91 ? 13.813 33.655 -39.839 1.00 129.72 91 ALA A C 1
ATOM 731 O O . ALA A 1 91 ? 12.993 34.046 -40.686 1.00 130.49 91 ALA A O 1
ATOM 733 N N . VAL A 1 92 ? 15.054 34.132 -39.797 1.00 129.05 92 VAL A N 1
ATOM 734 C CA . VAL A 1 92 ? 15.449 35.078 -40.827 1.00 126.17 92 VAL A CA 1
ATOM 735 C C . VAL A 1 92 ? 15.528 34.374 -42.196 1.00 130.51 92 VAL A C 1
ATOM 736 O O . VAL A 1 92 ? 15.215 34.993 -43.209 1.00 129.91 92 VAL A O 1
ATOM 740 N N . ARG A 1 93 ? 15.974 33.125 -42.213 1.00 127.62 93 ARG A N 1
ATOM 741 C CA . ARG A 1 93 ? 16.057 32.367 -43.451 1.00 129.43 93 ARG A CA 1
ATOM 742 C C . ARG A 1 93 ? 14.677 32.135 -44.022 1.00 132.07 93 ARG A C 1
ATOM 743 O O . ARG A 1 93 ? 14.476 32.166 -45.220 1.00 134.60 93 ARG A O 1
ATOM 751 N N . ARG A 1 94 ? 13.723 31.861 -43.155 1.00 128.59 94 ARG A N 1
ATOM 752 C CA . ARG A 1 94 ? 12.383 31.641 -43.628 1.00 132.64 94 ARG A CA 1
ATOM 753 C C . ARG A 1 94 ? 11.832 32.896 -44.268 1.00 130.40 94 ARG A C 1
ATOM 754 O O . ARG A 1 94 ? 11.264 32.857 -45.349 1.00 132.34 94 ARG A O 1
ATOM 762 N N . TRP A 1 95 ? 12.024 34.022 -43.605 1.00 124.42 95 TRP A N 1
ATOM 763 C CA . TRP A 1 95 ? 11.532 35.277 -44.121 1.00 121.29 95 TRP A CA 1
ATOM 764 C C . TRP A 1 95 ? 12.269 35.609 -45.375 1.00 121.71 95 TRP A C 1
ATOM 765 O O . TRP A 1 95 ? 11.708 36.103 -46.333 1.00 120.52 95 TRP A O 1
ATOM 776 N N . ALA A 1 96 ? 13.552 35.316 -45.352 1.00 124.91 96 ALA A N 1
ATOM 777 C CA . ALA A 1 96 ? 14.427 35.654 -46.464 1.00 127.92 96 ALA A CA 1
ATOM 778 C C . ALA A 1 96 ? 13.958 34.984 -47.726 1.00 136.45 96 ALA A C 1
ATOM 779 O O . ALA A 1 96 ? 14.093 35.546 -48.821 1.00 137.64 96 ALA A O 1
ATOM 781 N N . GLU A 1 97 ? 13.448 33.781 -47.614 1.00 134.54 97 GLU A N 1
ATOM 782 C CA . GLU A 1 97 ? 12.846 33.235 -48.800 1.00 140.61 97 GLU A CA 1
ATOM 783 C C . GLU A 1 97 ? 11.397 33.579 -49.000 1.00 143.43 97 GLU A C 1
ATOM 784 O O . GLU A 1 97 ? 10.843 33.222 -50.043 1.00 146.72 97 GLU A O 1
ATOM 790 N N . THR A 1 98 ? 10.782 34.293 -48.074 1.00 139.87 98 THR A N 1
ATOM 791 C CA . THR A 1 98 ? 9.440 34.707 -48.431 1.00 134.57 98 THR A CA 1
ATOM 792 C C . THR A 1 98 ? 9.476 36.047 -49.157 1.00 128.09 98 THR A C 1
ATOM 793 O O . THR A 1 98 ? 8.651 36.279 -50.047 1.00 124.31 98 THR A O 1
ATOM 797 N N . HIS A 1 99 ? 10.472 36.891 -48.867 1.00 125.31 99 HIS A N 1
ATOM 798 C CA . HIS A 1 99 ? 10.675 38.168 -49.554 1.00 123.67 99 HIS A CA 1
ATOM 799 C C . HIS A 1 99 ? 11.974 38.134 -50.355 1.00 125.97 99 HIS A C 1
ATOM 800 O O . HIS A 1 99 ? 13.037 38.518 -49.841 1.00 125.63 99 HIS A O 1
ATOM 807 N N . PRO A 1 100 ? 11.938 37.690 -51.631 1.00 126.62 100 PRO A N 1
ATOM 808 C CA . PRO A 1 100 ? 13.183 37.446 -52.385 1.00 125.30 100 PRO A CA 1
ATOM 809 C C . PRO A 1 100 ? 13.793 38.658 -53.079 1.00 121.30 100 PRO A C 1
ATOM 810 O O . PRO A 1 100 ? 15.005 38.671 -53.319 1.00 118.36 100 PRO A O 1
ATOM 814 N N . ASP A 1 101 ? 12.993 39.658 -53.454 1.00 115.39 101 ASP A N 1
ATOM 815 C CA . ASP A 1 101 ? 13.593 40.813 -54.122 1.00 114.30 101 ASP A CA 1
ATOM 816 C C . ASP A 1 101 ? 14.415 41.699 -53.176 1.00 109.44 101 ASP A C 1
ATOM 817 O O . ASP A 1 101 ? 15.101 42.613 -53.655 1.00 108.19 101 ASP A O 1
ATOM 822 N N . LEU A 1 102 ? 14.355 41.471 -51.857 1.00 112.94 102 LEU A N 1
ATOM 823 C CA . LEU A 1 102 ? 15.136 42.238 -50.886 1.00 105.24 102 LEU A CA 1
ATOM 824 C C . LEU A 1 102 ? 16.432 41.490 -50.587 1.00 102.58 102 LEU A C 1
ATOM 825 O O . LEU A 1 102 ? 16.413 40.437 -49.940 1.00 110.23 102 LEU A O 1
ATOM 830 N N . ALA A 1 103 ? 17.557 42.051 -51.024 1.00 97.85 103 ALA A N 1
ATOM 831 C CA . ALA A 1 103 ? 18.853 41.427 -50.781 1.00 95.62 103 ALA A CA 1
ATOM 832 C C . ALA A 1 103 ? 19.136 41.314 -49.275 1.00 93.71 103 ALA A C 1
ATOM 833 O O . ALA A 1 103 ? 19.185 42.330 -48.569 1.00 91.20 103 ALA A O 1
ATOM 835 N N . LEU A 1 104 ? 19.361 40.071 -48.802 1.00 96.60 104 LEU A N 1
ATOM 836 C CA . LEU A 1 104 ? 19.534 39.715 -47.391 1.00 99.65 104 LEU A CA 1
ATOM 837 C C . LEU A 1 104 ? 20.769 38.841 -47.211 1.00 102.21 104 LEU A C 1
ATOM 838 O O . LEU A 1 104 ? 20.968 37.881 -47.967 1.00 107.91 104 LEU A O 1
ATOM 843 N N . THR A 1 105 ? 21.570 39.097 -46.186 1.00 101.41 105 THR A N 1
ATOM 844 C CA . THR A 1 105 ? 22.659 38.189 -45.864 1.00 102.01 105 THR A CA 1
ATOM 845 C C . THR A 1 105 ? 22.600 37.911 -44.376 1.00 104.89 105 THR A C 1
ATOM 846 O O . THR A 1 105 ? 22.838 38.810 -43.565 1.00 104.71 105 THR A O 1
ATOM 850 N N . LEU A 1 106 ? 22.339 36.665 -44.007 1.00 110.55 106 LEU A N 1
ATOM 851 C CA . LEU A 1 106 ? 22.428 36.272 -42.609 1.00 110.80 106 LEU A CA 1
ATOM 852 C C . LEU A 1 106 ? 23.829 35.726 -42.399 1.00 113.84 106 LEU A C 1
ATOM 853 O O . LEU A 1 106 ? 24.182 34.665 -42.923 1.00 121.40 106 LEU A O 1
ATOM 858 N N . VAL A 1 107 ? 24.618 36.437 -41.614 1.00 115.95 107 VAL A N 1
ATOM 859 C CA . VAL A 1 107 ? 25.957 36.006 -41.265 1.00 115.62 107 VAL A CA 1
ATOM 860 C C . VAL A 1 107 ? 25.888 35.575 -39.815 1.00 119.96 107 VAL A C 1
ATOM 861 O O . VAL A 1 107 ? 25.356 36.303 -38.967 1.00 120.31 107 VAL A O 1
ATOM 865 N N . GLU A 1 108 ? 26.430 34.408 -39.523 1.00 122.30 108 GLU A N 1
ATOM 866 C CA . GLU A 1 108 ? 26.327 33.858 -38.187 1.00 125.20 108 GLU A CA 1
ATOM 867 C C . GLU A 1 108 ? 27.713 33.550 -37.654 1.00 125.94 108 GLU A C 1
ATOM 868 O O . GLU A 1 108 ? 28.603 33.152 -38.422 1.00 127.89 108 GLU A O 1
ATOM 874 N N . GLU A 1 109 ? 27.874 33.727 -36.323 1.00 131.87 109 GLU A N 1
ATOM 875 C CA . GLU A 1 109 ? 29.194 33.795 -35.723 1.00 133.41 109 GLU A CA 1
ATOM 876 C C . GLU A 1 109 ? 29.356 32.643 -34.739 1.00 133.26 109 GLU A C 1
ATOM 877 O O . GLU A 1 109 ? 28.419 32.297 -34.007 1.00 131.12 109 GLU A O 1
ATOM 883 N N . THR A 1 110 ? 30.586 32.133 -34.647 1.00 136.35 110 THR A N 1
ATOM 884 C CA . THR A 1 110 ? 30.927 31.015 -33.764 1.00 143.62 110 THR A CA 1
ATOM 885 C C . THR A 1 110 ? 30.175 31.035 -32.422 1.00 143.46 110 THR A C 1
ATOM 886 O O . THR A 1 110 ? 29.730 29.995 -31.931 1.00 146.27 110 THR A O 1
ATOM 890 N N . GLU A 1 111 ? 29.991 32.221 -31.865 1.00 139.83 111 GLU A N 1
ATOM 891 C CA . GLU A 1 111 ? 30.015 32.532 -30.438 1.00 140.60 111 GLU A CA 1
ATOM 892 C C . GLU A 1 111 ? 29.651 33.974 -30.137 1.00 134.49 111 GLU A C 1
ATOM 893 O O . GLU A 1 111 ? 30.082 34.857 -30.860 1.00 132.90 111 GLU A O 1
ATOM 899 N N . ARG A 1 112 ? 28.798 34.197 -29.134 1.00 132.53 112 ARG A N 1
ATOM 900 C CA . ARG A 1 112 ? 28.383 35.553 -28.779 1.00 125.44 112 ARG A CA 1
ATOM 901 C C . ARG A 1 112 ? 29.526 36.314 -28.138 1.00 125.45 112 ARG A C 1
ATOM 902 O O . ARG A 1 112 ? 30.109 35.856 -27.154 1.00 129.88 112 ARG A O 1
ATOM 910 N N . ARG A 1 113 ? 29.881 37.455 -28.722 1.00 119.73 113 ARG A N 1
ATOM 911 C CA . ARG A 1 113 ? 30.948 38.284 -28.182 1.00 116.67 113 ARG A CA 1
ATOM 912 C C . ARG A 1 113 ? 30.557 39.750 -28.148 1.00 108.63 113 ARG A C 1
ATOM 913 O O . ARG A 1 113 ? 31.413 40.621 -28.314 1.00 111.28 113 ARG A O 1
ATOM 921 N N . GLY A 1 114 ? 29.278 40.043 -27.959 1.00 102.04 114 GLY A N 1
ATOM 922 C CA . GLY A 1 114 ? 28.832 41.410 -27.808 1.00 97.65 114 GLY A CA 1
ATOM 923 C C . GLY A 1 114 ? 28.418 42.069 -29.110 1.00 99.04 114 GLY A C 1
ATOM 924 O O . GLY A 1 114 ? 28.739 41.624 -30.214 1.00 102.17 114 GLY A O 1
ATOM 925 N N . LYS A 1 115 ? 27.712 43.190 -28.955 1.00 94.31 115 LYS A N 1
ATOM 926 C CA . LYS A 1 115 ? 27.083 43.859 -30.091 1.00 95.29 115 LYS A CA 1
ATOM 927 C C . LYS A 1 115 ? 28.113 44.445 -31.061 1.00 97.42 115 LYS A C 1
ATOM 928 O O . LYS A 1 115 ? 28.013 44.242 -32.278 1.00 101.10 115 LYS A O 1
ATOM 934 N N . ALA A 1 116 ? 29.116 45.164 -30.545 1.00 92.81 116 ALA A N 1
ATOM 935 C CA . ALA A 1 116 ? 30.112 45.773 -31.423 1.00 92.41 116 ALA A CA 1
ATOM 936 C C . ALA A 1 116 ? 30.879 44.731 -32.246 1.00 97.06 116 ALA A C 1
ATOM 937 O O . ALA A 1 116 ? 31.197 44.971 -33.416 1.00 101.75 116 ALA A O 1
ATOM 939 N N . HIS A 1 117 ? 31.205 43.583 -31.652 1.00 96.84 117 HIS A N 1
ATOM 940 C CA . HIS A 1 117 ? 31.897 42.524 -32.388 1.00 103.22 117 HIS A CA 1
ATOM 941 C C . HIS A 1 117 ? 31.057 42.024 -33.561 1.00 105.13 117 HIS A C 1
ATOM 942 O O . HIS A 1 117 ? 31.556 41.851 -34.687 1.00 111.84 117 HIS A O 1
ATOM 949 N N . ALA A 1 118 ? 29.776 41.762 -33.303 1.00 103.07 118 ALA A N 1
ATOM 950 C CA . ALA A 1 118 ? 28.867 41.337 -34.357 1.00 99.32 118 ALA A CA 1
ATOM 951 C C . ALA A 1 118 ? 28.809 42.377 -35.470 1.00 99.50 118 ALA A C 1
ATOM 952 O O . ALA A 1 118 ? 28.908 42.043 -36.661 1.00 103.96 118 ALA A O 1
ATOM 954 N N . LEU A 1 119 ? 28.696 43.653 -35.087 1.00 92.82 119 LEU A N 1
ATOM 955 C CA . LEU A 1 119 ? 28.662 44.730 -36.062 1.00 93.30 119 LEU A CA 1
ATOM 956 C C . LEU A 1 119 ? 29.934 44.764 -36.895 1.00 96.10 119 LEU A C 1
ATOM 957 O O . LEU A 1 119 ? 29.878 44.930 -38.121 1.00 98.51 119 LEU A O 1
ATOM 962 N N . ASN A 1 120 ? 31.081 44.537 -36.255 1.00 93.99 120 ASN A N 1
ATOM 963 C CA . ASN A 1 120 ? 32.348 44.599 -36.967 1.00 97.45 120 ASN A CA 1
ATOM 964 C C . ASN A 1 120 ? 32.408 43.544 -38.057 1.00 101.77 120 ASN A C 1
ATOM 965 O O . ASN A 1 120 ? 32.862 43.832 -39.180 1.00 104.74 120 ASN A O 1
ATOM 970 N N . THR A 1 121 ? 31.974 42.299 -37.735 1.00 105.65 121 THR A N 1
ATOM 971 C CA . THR A 1 121 ? 31.989 41.247 -38.767 1.00 112.07 121 THR A CA 1
ATOM 972 C C . THR A 1 121 ? 30.988 41.558 -39.866 1.00 109.21 121 THR A C 1
ATOM 973 O O . THR A 1 121 ? 31.313 41.441 -41.055 1.00 111.81 121 THR A O 1
ATOM 977 N N . ALA A 1 122 ? 29.819 42.079 -39.496 1.00 104.60 122 ALA A N 1
ATOM 978 C CA . ALA A 1 122 ? 28.811 42.400 -40.499 1.00 105.15 122 ALA A CA 1
ATOM 979 C C . ALA A 1 122 ? 29.313 43.448 -41.481 1.00 108.23 122 ALA A C 1
ATOM 980 O O . ALA A 1 122 ? 28.938 43.432 -42.656 1.00 105.47 122 ALA A O 1
ATOM 982 N N . LEU A 1 123 ? 30.186 44.332 -41.011 1.00 111.96 123 LEU A N 1
ATOM 983 C CA . LEU A 1 123 ? 30.759 45.389 -41.829 1.00 121.23 123 LEU A CA 1
ATOM 984 C C . LEU A 1 123 ? 31.551 44.846 -43.024 1.00 132.02 123 LEU A C 1
ATOM 985 O O . LEU A 1 123 ? 31.466 45.385 -44.135 1.00 142.26 123 LEU A O 1
ATOM 990 N N . ARG A 1 124 ? 32.315 43.772 -42.830 1.00 119.70 124 ARG A N 1
ATOM 991 C CA . ARG A 1 124 ? 33.126 43.276 -43.938 1.00 120.43 124 ARG A CA 1
ATOM 992 C C . ARG A 1 124 ? 32.281 42.649 -45.045 1.00 116.31 124 ARG A C 1
ATOM 993 O O . ARG A 1 124 ? 32.712 42.611 -46.206 1.00 116.23 124 ARG A O 1
ATOM 1001 N N . HIS A 1 125 ? 31.102 42.128 -44.713 1.00 118.30 125 HIS A N 1
ATOM 1002 C CA . HIS A 1 125 ? 30.204 41.540 -45.699 1.00 116.95 125 HIS A CA 1
ATOM 1003 C C . HIS A 1 125 ? 29.186 42.540 -46.269 1.00 112.46 125 HIS A C 1
ATOM 1004 O O . HIS A 1 125 ? 28.244 42.126 -46.952 1.00 116.92 125 HIS A O 1
ATOM 1011 N N . ALA A 1 126 ? 29.306 43.823 -45.940 1.00 112.40 126 ALA A N 1
ATOM 1012 C CA . ALA A 1 126 ? 28.363 44.854 -46.364 1.00 108.70 126 ALA A CA 1
ATOM 1013 C C . ALA A 1 126 ? 28.862 45.541 -47.633 1.00 112.44 126 ALA A C 1
ATOM 1014 O O . ALA A 1 126 ? 30.060 45.833 -47.757 1.00 118.17 126 ALA A O 1
ATOM 1016 N N . THR A 1 127 ? 27.942 45.849 -48.563 1.00 109.22 127 THR A N 1
ATOM 1017 C CA . THR A 1 127 ? 28.333 46.398 -49.869 1.00 108.11 127 THR A CA 1
ATOM 1018 C C . THR A 1 127 ? 27.970 47.877 -50.042 1.00 105.75 127 THR A C 1
ATOM 1019 O O . THR A 1 127 ? 28.250 48.442 -51.107 1.00 108.77 127 THR A O 1
ATOM 1023 N N . GLY A 1 128 ? 27.338 48.520 -49.042 1.00 98.02 128 GLY A N 1
ATOM 1024 C CA . GLY A 1 128 ? 26.817 49.863 -49.236 1.00 91.94 128 GLY A CA 1
ATOM 1025 C C . GLY A 1 128 ? 27.812 50.992 -48.997 1.00 89.48 128 GLY A C 1
ATOM 1026 O O . GLY A 1 128 ? 28.799 50.830 -48.293 1.00 90.39 128 GLY A O 1
ATOM 1027 N N . GLU A 1 129 ? 27.510 52.164 -49.583 1.00 82.15 129 GLU A N 1
ATOM 1028 C CA . GLU A 1 129 ? 28.242 53.396 -49.264 1.00 80.96 129 GLU A CA 1
ATOM 1029 C C . GLU A 1 129 ? 27.821 53.951 -47.911 1.00 73.55 129 GLU A C 1
ATOM 1030 O O . GLU A 1 129 ? 28.606 54.616 -47.234 1.00 72.37 129 GLU A O 1
ATOM 1036 N N . ILE A 1 130 ? 26.587 53.685 -47.515 1.00 74.52 130 ILE A N 1
ATOM 1037 C CA . ILE A 1 130 ? 26.028 54.098 -46.239 1.00 73.28 130 ILE A CA 1
ATOM 1038 C C . ILE A 1 130 ? 25.682 52.838 -45.471 1.00 75.00 130 ILE A C 1
ATOM 1039 O O . ILE A 1 130 ? 25.012 51.949 -46.006 1.00 77.90 130 ILE A O 1
ATOM 1044 N N . VAL A 1 131 ? 26.146 52.756 -44.232 1.00 72.66 131 VAL A N 1
ATOM 1045 C CA . VAL A 1 131 ? 25.796 51.673 -43.323 1.00 72.61 131 VAL A CA 1
ATOM 1046 C C . VAL A 1 131 ? 24.843 52.219 -42.272 1.00 70.15 131 VAL A C 1
ATOM 1047 O O . VAL A 1 131 ? 25.183 53.157 -41.549 1.00 69.43 131 VAL A O 1
ATOM 1051 N N . VAL A 1 132 ? 23.669 51.615 -42.162 1.00 73.53 132 VAL A N 1
ATOM 1052 C CA . VAL A 1 132 ? 22.660 51.989 -41.183 1.00 70.40 132 VAL A CA 1
ATOM 1053 C C . VAL A 1 132 ? 22.560 50.869 -40.169 1.00 74.65 132 VAL A C 1
ATOM 1054 O O . VAL A 1 132 ? 22.177 49.753 -40.523 1.00 78.32 132 VAL A O 1
ATOM 1058 N N . ILE A 1 133 ? 22.901 51.156 -38.923 1.00 76.71 133 ILE A N 1
ATOM 1059 C CA . ILE A 1 133 ? 22.711 50.230 -37.814 1.00 72.34 133 ILE A CA 1
ATOM 1060 C C . ILE A 1 133 ? 21.310 50.468 -37.266 1.00 68.10 133 ILE A C 1
ATOM 1061 O O . ILE A 1 133 ? 20.880 51.621 -37.117 1.00 67.97 133 ILE A O 1
ATOM 1066 N N . THR A 1 134 ? 20.560 49.400 -37.025 1.00 70.68 134 THR A N 1
ATOM 1067 C CA . THR A 1 134 ? 19.276 49.598 -36.361 1.00 74.73 134 THR A CA 1
ATOM 1068 C C . THR A 1 134 ? 18.948 48.410 -35.460 1.00 79.70 134 THR A C 1
ATOM 1069 O O . THR A 1 134 ? 19.208 47.257 -35.813 1.00 84.60 134 THR A O 1
ATOM 1073 N N . ASP A 1 135 ? 18.348 48.699 -34.312 1.00 79.36 135 ASP A N 1
ATOM 1074 C CA . ASP A 1 135 ? 18.040 47.649 -33.350 1.00 80.71 135 ASP A CA 1
ATOM 1075 C C . ASP A 1 135 ? 16.785 46.877 -33.773 1.00 80.97 135 ASP A C 1
ATOM 1076 O O . ASP A 1 135 ? 15.827 47.444 -34.299 1.00 86.07 135 ASP A O 1
ATOM 1081 N N . ALA A 1 136 ? 16.793 45.568 -33.509 1.00 81.04 136 ALA A N 1
ATOM 1082 C CA . ALA A 1 136 ? 15.720 44.690 -33.979 1.00 84.39 136 ALA A CA 1
ATOM 1083 C C . ALA A 1 136 ? 14.363 45.053 -33.388 1.00 87.54 136 ALA A C 1
ATOM 1084 O O . ALA A 1 136 ? 13.325 44.729 -33.973 1.00 90.63 136 ALA A O 1
ATOM 1086 N N . ASP A 1 137 ? 14.342 45.676 -32.222 1.00 85.13 137 ASP A N 1
ATOM 1087 C CA . ASP A 1 137 ? 13.113 46.142 -31.599 1.00 89.52 137 ASP A CA 1
ATOM 1088 C C . ASP A 1 137 ? 12.746 47.555 -32.035 1.00 88.88 137 ASP A C 1
ATOM 1089 O O . ASP A 1 137 ? 11.838 48.156 -31.457 1.00 92.90 137 ASP A O 1
ATOM 1094 N N . ALA A 1 138 ? 13.464 48.120 -32.994 1.00 85.88 138 ALA A N 1
ATOM 1095 C CA . ALA A 1 138 ? 13.176 49.464 -33.472 1.00 83.84 138 ALA A CA 1
ATOM 1096 C C . ALA A 1 138 ? 12.343 49.383 -34.741 1.00 84.01 138 ALA A C 1
ATOM 1097 O O . ALA A 1 138 ? 12.643 48.599 -35.641 1.00 84.94 138 ALA A O 1
ATOM 1099 N N . LEU A 1 139 ? 11.300 50.193 -34.816 1.00 74.25 139 LEU A N 1
ATOM 1100 C CA . LEU A 1 139 ? 10.478 50.245 -36.007 1.00 77.80 139 LEU A CA 1
ATOM 1101 C C . LEU A 1 139 ? 10.483 51.666 -36.532 1.00 81.70 139 LEU A C 1
ATOM 1102 O O . LEU A 1 139 ? 10.340 52.630 -35.768 1.00 82.03 139 LEU A O 1
ATOM 1107 N N . TRP A 1 140 ? 10.650 51.773 -37.813 1.00 77.54 140 TRP A N 1
ATOM 1108 C CA . TRP A 1 140 ? 10.629 53.038 -38.505 1.00 74.69 140 TRP A CA 1
ATOM 1109 C C . TRP A 1 140 ? 9.194 53.424 -38.816 1.00 78.45 140 TRP A C 1
ATOM 1110 O O . TRP A 1 140 ? 8.461 52.631 -39.415 1.00 83.87 140 TRP A O 1
ATOM 1121 N N . PRO A 1 141 ? 8.762 54.616 -38.404 1.00 74.91 141 PRO A N 1
ATOM 1122 C CA . PRO A 1 141 ? 7.338 54.942 -38.505 1.00 72.58 141 PRO A CA 1
ATOM 1123 C C . PRO A 1 141 ? 6.863 55.182 -39.916 1.00 78.55 141 PRO A C 1
ATOM 1124 O O . PRO A 1 141 ? 5.691 54.916 -40.193 1.00 81.41 141 PRO A O 1
ATOM 1128 N N . ALA A 1 142 ? 7.712 55.669 -40.819 1.00 76.26 142 ALA A N 1
ATOM 1129 C CA . ALA A 1 142 ? 7.289 56.033 -42.163 1.00 75.03 142 ALA A CA 1
ATOM 1130 C C . ALA A 1 142 ? 8.018 55.177 -43.193 1.00 72.84 142 ALA A C 1
ATOM 1131 O O . ALA A 1 142 ? 9.046 54.558 -42.907 1.00 70.48 142 ALA A O 1
ATOM 1133 N N . ARG A 1 143 ? 7.486 55.155 -44.411 1.00 73.28 143 ARG A N 1
ATOM 1134 C CA . ARG A 1 143 ? 8.139 54.420 -45.486 1.00 79.68 143 ARG A CA 1
ATOM 1135 C C . ARG A 1 143 ? 9.258 55.217 -46.137 1.00 78.82 143 ARG A C 1
ATOM 1136 O O . ARG A 1 143 ? 10.014 54.654 -46.942 1.00 78.55 143 ARG A O 1
ATOM 1144 N N 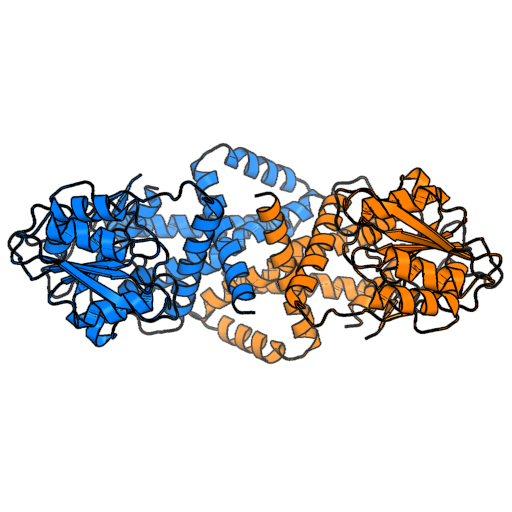. ASP A 1 144 ? 9.422 56.486 -45.763 1.00 80.55 144 ASP A N 1
ATOM 1145 C CA . ASP A 1 144 ? 10.537 57.286 -46.241 1.00 74.68 144 ASP A CA 1
ATOM 1146 C C . ASP A 1 144 ? 11.477 57.676 -45.116 1.00 70.44 144 ASP A C 1
ATOM 1147 O O . ASP A 1 144 ? 12.299 58.569 -45.314 1.00 65.08 144 ASP A O 1
ATOM 1152 N N . THR A 1 145 ? 11.433 56.961 -43.977 1.00 64.43 145 THR A N 1
ATOM 1153 C CA . THR A 1 145 ? 12.363 57.249 -42.888 1.00 68.15 145 THR A CA 1
ATOM 1154 C C . THR A 1 145 ? 13.799 57.051 -43.351 1.00 65.78 145 THR A C 1
ATOM 1155 O O . THR A 1 145 ? 14.657 57.941 -43.198 1.00 72.10 145 THR A O 1
ATOM 1159 N N . LEU A 1 146 ? 14.083 55.867 -43.891 1.00 64.81 146 LEU A N 1
ATOM 1160 C CA . LEU A 1 146 ? 15.434 55.564 -44.354 1.00 65.29 146 LEU A CA 1
ATOM 1161 C C . LEU A 1 146 ? 15.904 56.576 -45.393 1.00 65.95 146 LEU A C 1
ATOM 1162 O O . LEU A 1 146 ? 17.030 57.089 -45.316 1.00 69.52 146 LEU A O 1
ATOM 1167 N N . ALA A 1 147 ? 15.041 56.873 -46.374 1.00 65.91 147 ALA A N 1
ATOM 1168 C CA . ALA A 1 147 ? 15.361 57.841 -47.414 1.00 63.89 147 ALA A CA 1
ATOM 1169 C C . ALA A 1 147 ? 15.612 59.219 -46.837 1.00 65.08 147 ALA A C 1
ATOM 1170 O O . ALA A 1 147 ? 16.450 59.955 -47.350 1.00 69.69 147 ALA A O 1
ATOM 1172 N N . ASN A 1 148 ? 14.876 59.607 -45.792 1.00 67.22 148 ASN A N 1
ATOM 1173 C CA . ASN A 1 148 ? 15.115 60.899 -45.158 1.00 70.13 148 ASN A CA 1
ATOM 1174 C C . ASN A 1 148 ? 16.528 60.990 -44.586 1.00 69.77 148 ASN A C 1
ATOM 1175 O O . ASN A 1 148 ? 17.253 61.985 -44.791 1.00 71.68 148 ASN A O 1
ATOM 1180 N N . ALA A 1 149 ? 16.941 59.957 -43.867 1.00 61.90 149 ALA A N 1
ATOM 1181 C CA . ALA A 1 149 ? 18.298 59.950 -43.331 1.00 60.26 149 ALA A CA 1
ATOM 1182 C C . ALA A 1 149 ? 19.330 60.030 -44.453 1.00 65.06 149 ALA A C 1
ATOM 1183 O O . ALA A 1 149 ? 20.266 60.860 -44.433 1.00 64.35 149 ALA A O 1
ATOM 1185 N N . VAL A 1 150 ? 19.143 59.196 -45.473 1.00 66.17 150 VAL A N 1
ATOM 1186 C CA . VAL A 1 150 ? 20.087 59.170 -46.585 1.00 66.02 150 VAL A CA 1
ATOM 1187 C C . VAL A 1 150 ? 20.163 60.536 -47.250 1.00 62.64 150 VAL A C 1
ATOM 1188 O O . VAL A 1 150 ? 21.249 61.019 -47.581 1.00 63.57 150 VAL A O 1
ATOM 1192 N N . LYS A 1 151 ? 19.013 61.168 -47.487 1.00 63.10 151 LYS A N 1
ATOM 1193 C CA . LYS A 1 151 ? 19.044 62.481 -48.110 1.00 63.93 151 LYS A CA 1
ATOM 1194 C C . LYS A 1 151 ? 19.930 63.415 -47.303 1.00 66.06 151 LYS A C 1
ATOM 1195 O O . LYS A 1 151 ? 20.696 64.197 -47.877 1.00 68.30 151 LYS A O 1
ATOM 1201 N N . TRP A 1 152 ? 19.907 63.287 -45.965 1.00 67.66 152 TRP A N 1
ATOM 1202 C CA . TRP A 1 152 ? 20.763 64.169 -45.162 1.00 67.13 152 TRP A CA 1
ATOM 1203 C C . TRP A 1 152 ? 22.261 63.849 -45.267 1.00 69.47 152 TRP A C 1
ATOM 1204 O O . TRP A 1 152 ? 23.078 64.716 -44.949 1.00 69.27 152 TRP A O 1
ATOM 1215 N N . LEU A 1 153 ? 22.649 62.630 -45.666 1.00 65.00 153 LEU A N 1
ATOM 1216 C CA . LEU A 1 153 ? 24.084 62.337 -45.819 1.00 61.30 153 LEU A CA 1
ATOM 1217 C C . LEU A 1 153 ? 24.731 62.828 -47.150 1.00 69.18 153 LEU A C 1
ATOM 1218 O O . LEU A 1 153 ? 25.926 62.581 -47.380 1.00 71.50 153 LEU A O 1
ATOM 1223 N N . ALA A 1 154 ? 24.004 63.466 -48.063 1.00 69.90 154 ALA A N 1
ATOM 1224 C CA . ALA A 1 154 ? 24.604 63.827 -49.357 1.00 73.93 154 ALA A CA 1
ATOM 1225 C C . ALA A 1 154 ? 25.859 64.700 -49.222 1.00 76.08 154 ALA A C 1
ATOM 1226 O O . ALA A 1 154 ? 26.834 64.513 -49.957 1.00 81.51 154 ALA A O 1
ATOM 1228 N N . ASP A 1 155 ? 25.849 65.667 -48.321 1.00 71.89 155 ASP A N 1
ATOM 1229 C CA . ASP A 1 155 ? 26.954 66.607 -48.269 1.00 72.63 155 ASP A CA 1
ATOM 1230 C C . ASP A 1 155 ? 28.248 65.903 -47.859 1.00 73.13 155 ASP A C 1
ATOM 1231 O O . ASP A 1 155 ? 28.254 65.092 -46.933 1.00 76.58 155 ASP A O 1
ATOM 1236 N N . PRO A 1 156 ? 29.363 66.207 -48.516 1.00 70.99 156 PRO A N 1
ATOM 1237 C CA . PRO A 1 156 ? 30.617 65.504 -48.198 1.00 70.74 156 PRO A CA 1
ATOM 1238 C C . PRO A 1 156 ? 31.129 65.762 -46.806 1.00 74.76 156 PRO A C 1
ATOM 1239 O O . PRO A 1 156 ? 32.003 65.011 -46.345 1.00 77.50 156 PRO A O 1
ATOM 1243 N N . THR A 1 157 ? 30.629 66.786 -46.112 1.00 72.99 157 THR A N 1
ATOM 1244 C CA . THR A 1 157 ? 31.078 67.042 -44.748 1.00 72.94 157 THR A CA 1
ATOM 1245 C C . THR A 1 157 ? 30.251 66.308 -43.706 1.00 70.52 157 THR A C 1
ATOM 1246 O O . THR A 1 157 ? 30.647 66.276 -42.543 1.00 73.65 157 THR A O 1
ATOM 1250 N N . VAL A 1 158 ? 29.120 65.728 -44.081 1.00 73.85 158 VAL A N 1
ATOM 1251 C CA . VAL A 1 158 ? 28.262 65.000 -43.155 1.00 69.47 158 VAL A CA 1
ATOM 1252 C C . VAL A 1 158 ? 28.686 63.538 -43.172 1.00 67.10 158 VAL A C 1
ATOM 1253 O O . VAL A 1 158 ? 28.524 62.848 -44.178 1.00 69.84 158 VAL A O 1
ATOM 1257 N N . GLY A 1 159 ? 29.210 63.053 -42.059 1.00 66.17 159 GLY A N 1
ATOM 1258 C CA . GLY A 1 159 ? 29.684 61.683 -41.988 1.00 69.14 159 GLY A CA 1
ATOM 1259 C C . GLY A 1 159 ? 28.729 60.696 -41.338 1.00 70.62 159 GLY A C 1
ATOM 1260 O O . GLY A 1 159 ? 28.834 59.471 -41.531 1.00 71.33 159 GLY A O 1
ATOM 1261 N N . ALA A 1 160 ? 27.744 61.232 -40.620 1.00 69.78 160 ALA A N 1
ATOM 1262 C CA . ALA A 1 160 ? 26.883 60.406 -39.788 1.00 64.06 160 ALA A CA 1
ATOM 1263 C C . ALA A 1 160 ? 25.576 61.148 -39.503 1.00 62.17 160 ALA A C 1
ATOM 1264 O O . ALA A 1 160 ? 25.571 62.369 -39.298 1.00 61.69 160 ALA A O 1
ATOM 1266 N N . VAL A 1 161 ? 24.474 60.385 -39.483 1.00 61.26 161 VAL A N 1
ATOM 1267 C CA . VAL A 1 161 ? 23.117 60.894 -39.259 1.00 65.03 161 VAL A CA 1
ATOM 1268 C C . VAL A 1 161 ? 22.380 59.948 -38.306 1.00 64.32 161 VAL A C 1
ATOM 1269 O O . VAL A 1 161 ? 22.446 58.728 -38.471 1.00 66.83 161 VAL A O 1
ATOM 1273 N N . SER A 1 162 ? 21.639 60.492 -37.338 1.00 62.02 162 SER A N 1
ATOM 1274 C CA . SER A 1 162 ? 20.790 59.667 -36.487 1.00 62.35 162 SER A CA 1
ATOM 1275 C C . SER A 1 162 ? 19.432 60.347 -36.385 1.00 65.77 162 SER A C 1
ATOM 1276 O O . SER A 1 162 ? 19.212 61.429 -36.953 1.00 67.62 162 SER A O 1
ATOM 1279 N N . CYS A 1 163 ? 18.496 59.714 -35.681 1.00 69.61 163 CYS A N 1
ATOM 1280 C CA . CYS A 1 163 ? 17.167 60.301 -35.640 1.00 70.87 163 CYS A CA 1
ATOM 1281 C C . CYS A 1 163 ? 16.948 61.100 -34.363 1.00 70.99 163 CYS A C 1
ATOM 1282 O O . CYS A 1 163 ? 17.696 61.018 -33.382 1.00 70.31 163 CYS A O 1
ATOM 1285 N N . VAL A 1 164 ? 15.922 61.926 -34.425 1.00 73.10 164 VAL A N 1
ATOM 1286 C CA . VAL A 1 164 ? 15.254 62.494 -33.267 1.00 74.81 164 VAL A CA 1
ATOM 1287 C C . VAL A 1 164 ? 14.144 61.530 -32.858 1.00 81.23 164 VAL A C 1
ATOM 1288 O O . VAL A 1 164 ? 13.423 60.983 -33.712 1.00 84.70 164 VAL A O 1
ATOM 1292 N N . LYS A 1 165 ? 14.007 61.288 -31.558 1.00 83.85 165 LYS A N 1
ATOM 1293 C CA . LYS A 1 165 ? 13.073 60.274 -31.098 1.00 89.75 165 LYS A CA 1
ATOM 1294 C C . LYS A 1 165 ? 11.802 60.947 -30.590 1.00 96.70 165 LYS A C 1
ATOM 1295 O O . LYS A 1 165 ? 11.842 62.090 -30.139 1.00 89.66 165 LYS A O 1
ATOM 1301 N N . ARG A 1 166 ? 10.666 60.260 -30.735 1.00 115.12 166 ARG A N 1
ATOM 1302 C CA . ARG A 1 166 ? 9.397 60.599 -30.095 1.00 118.37 166 ARG A CA 1
ATOM 1303 C C . ARG A 1 166 ? 8.756 59.368 -29.478 1.00 118.89 166 ARG A C 1
ATOM 1304 O O . ARG A 1 166 ? 9.112 58.225 -29.805 1.00 117.70 166 ARG A O 1
ATOM 1312 N N . PRO A 1 167 ? 7.831 59.568 -28.530 1.00 122.21 167 PRO A N 1
ATOM 1313 C CA . PRO A 1 167 ? 7.230 58.409 -27.856 1.00 124.38 167 PRO A CA 1
ATOM 1314 C C . PRO A 1 167 ? 6.033 57.684 -28.491 1.00 126.13 167 PRO A C 1
ATOM 1315 O O . PRO A 1 167 ? 5.640 57.979 -29.615 1.00 124.64 167 PRO A O 1
ATOM 1319 N N . ARG A 1 178 ? 12.242 64.327 -23.725 1.00 114.76 178 ARG A N 1
ATOM 1320 C CA . ARG A 1 178 ? 11.543 65.595 -23.649 1.00 115.48 178 ARG A CA 1
ATOM 1321 C C . ARG A 1 178 ? 11.939 66.533 -24.770 1.00 116.19 178 ARG A C 1
ATOM 1322 O O . ARG A 1 178 ? 12.881 66.315 -25.545 1.00 114.85 178 ARG A O 1
ATOM 1330 N N . ASP A 1 179 ? 11.255 67.662 -24.782 1.00 113.86 179 ASP A N 1
ATOM 1331 C CA . ASP A 1 179 ? 11.527 68.698 -25.737 1.00 106.74 179 ASP A CA 1
ATOM 1332 C C . ASP A 1 179 ? 12.928 69.228 -25.526 1.00 105.37 179 ASP A C 1
ATOM 1333 O O . ASP A 1 179 ? 13.622 69.490 -26.473 1.00 104.73 179 ASP A O 1
ATOM 1338 N N . PHE A 1 180 ? 13.345 69.378 -24.275 1.00 105.94 180 PHE A N 1
ATOM 1339 C CA . PHE A 1 180 ? 14.655 69.866 -23.932 1.00 102.39 180 PHE A CA 1
ATOM 1340 C C . PHE A 1 180 ? 15.713 68.935 -24.494 1.00 99.67 180 PHE A C 1
ATOM 1341 O O . PHE A 1 180 ? 16.687 69.379 -25.109 1.00 99.07 180 PHE A O 1
ATOM 1349 N N . TYR A 1 181 ? 15.497 67.638 -24.356 1.00 96.76 181 TYR A N 1
ATOM 1350 C CA . TYR A 1 181 ? 16.459 66.689 -24.866 1.00 88.86 181 TYR A CA 1
ATOM 1351 C C . TYR A 1 181 ? 16.567 66.836 -26.363 1.00 91.22 181 TYR A C 1
ATOM 1352 O O . TYR A 1 181 ? 17.659 66.916 -26.902 1.00 90.37 181 TYR A O 1
ATOM 1361 N N . ASN A 1 182 ? 15.432 66.941 -27.040 1.00 91.02 182 ASN A N 1
ATOM 1362 C CA . ASN A 1 182 ? 15.481 67.082 -28.488 1.00 85.59 182 ASN A CA 1
ATOM 1363 C C . ASN A 1 182 ? 16.141 68.363 -28.934 1.00 85.83 182 ASN A C 1
ATOM 1364 O O . ASN A 1 182 ? 16.852 68.404 -29.909 1.00 83.54 182 ASN A O 1
ATOM 1369 N N . VAL A 1 183 ? 15.905 69.428 -28.199 1.00 83.15 183 VAL A N 1
ATOM 1370 C CA . VAL A 1 183 ? 16.491 70.701 -28.520 1.00 86.13 183 VAL A CA 1
ATOM 1371 C C . VAL A 1 183 ? 17.989 70.613 -28.433 1.00 85.96 183 VAL A C 1
ATOM 1372 O O . VAL A 1 183 ? 18.679 71.142 -29.272 1.00 87.24 183 VAL A O 1
ATOM 1376 N N . LEU A 1 184 ? 18.505 69.952 -27.416 1.00 85.81 184 LEU A N 1
ATOM 1377 C CA . LEU A 1 184 ? 19.930 69.837 -27.339 1.00 81.90 184 LEU A CA 1
ATOM 1378 C C . LEU A 1 184 ? 20.483 69.086 -28.522 1.00 78.18 184 LEU A C 1
ATOM 1379 O O . LEU A 1 184 ? 21.555 69.376 -29.001 1.00 77.31 184 LEU A O 1
ATOM 1384 N N . ARG A 1 185 ? 19.727 68.136 -29.022 1.00 75.73 185 ARG A N 1
ATOM 1385 C CA . ARG A 1 185 ? 20.225 67.302 -30.109 1.00 74.51 185 ARG A CA 1
ATOM 1386 C C . ARG A 1 185 ? 20.338 68.096 -31.396 1.00 76.11 185 ARG A C 1
ATOM 1387 O O . ARG A 1 185 ? 21.426 68.229 -31.966 1.00 72.90 185 ARG A O 1
ATOM 1395 N N . VAL A 1 186 ? 19.222 68.664 -31.853 1.00 77.51 186 VAL A N 1
ATOM 1396 C CA . VAL A 1 186 ? 19.278 69.329 -33.147 1.00 76.76 186 VAL A CA 1
ATOM 1397 C C . VAL A 1 186 ? 20.087 70.625 -33.066 1.00 79.84 186 VAL A C 1
ATOM 1398 O O . VAL A 1 186 ? 20.721 71.010 -34.053 1.00 78.28 186 VAL A O 1
ATOM 1402 N N . ALA A 1 187 ? 20.118 71.301 -31.907 1.00 76.73 187 ALA A N 1
ATOM 1403 C CA . ALA A 1 187 ? 20.957 72.490 -31.765 1.00 77.85 187 ALA A CA 1
ATOM 1404 C C . ALA A 1 187 ? 22.433 72.145 -31.873 1.00 77.14 187 ALA A C 1
ATOM 1405 O O . ALA A 1 187 ? 23.190 72.827 -32.574 1.00 79.42 187 ALA A O 1
ATOM 1407 N N . GLU A 1 188 ? 22.869 71.099 -31.166 1.00 76.44 188 GLU A N 1
ATOM 1408 C CA . GLU A 1 188 ? 24.257 70.671 -31.279 1.00 76.79 188 GLU A CA 1
ATOM 1409 C C . GLU A 1 188 ? 24.576 70.218 -32.688 1.00 73.81 188 GLU A C 1
ATOM 1410 O O . GLU A 1 188 ? 25.724 70.340 -33.134 1.00 70.63 188 GLU A O 1
ATOM 1416 N N . SER A 1 189 ? 23.584 69.635 -33.365 1.00 73.94 189 SER A N 1
ATOM 1417 C CA . SER A 1 189 ? 23.749 69.235 -34.750 1.00 70.35 189 SER A CA 1
ATOM 1418 C C . SER A 1 189 ? 24.025 70.446 -35.623 1.00 71.50 189 SER A C 1
ATOM 1419 O O . SER A 1 189 ? 25.009 70.475 -36.369 1.00 67.03 189 SER A O 1
ATOM 1422 N N . LYS A 1 190 ? 23.196 71.484 -35.486 1.00 72.87 190 LYS A N 1
ATOM 1423 C CA . LYS A 1 190 ? 23.368 72.694 -36.287 1.00 73.07 190 LYS A CA 1
ATOM 1424 C C . LYS A 1 190 ? 24.698 73.369 -35.983 1.00 72.65 190 LYS A C 1
ATOM 1425 O O . LYS A 1 190 ? 25.398 73.819 -36.895 1.00 74.63 190 LYS A O 1
ATOM 1431 N N . ALA A 1 191 ? 25.081 73.410 -34.707 1.00 71.98 191 ALA A N 1
ATOM 1432 C CA . ALA A 1 191 ? 26.355 74.010 -34.337 1.00 73.88 191 ALA A CA 1
ATOM 1433 C C . ALA A 1 191 ? 27.526 73.233 -34.925 1.00 74.94 191 ALA A C 1
ATOM 1434 O O . ALA A 1 191 ? 28.412 73.808 -35.557 1.00 79.86 191 ALA A O 1
ATOM 1436 N N . TRP A 1 192 ? 27.542 71.923 -34.745 1.00 74.42 192 TRP A N 1
ATOM 1437 C CA . TRP A 1 192 ? 28.546 71.102 -35.402 1.00 74.08 192 TRP A CA 1
ATOM 1438 C C . TRP A 1 192 ? 28.096 69.651 -35.414 1.00 74.24 192 TRP A C 1
ATOM 1439 O O . TRP A 1 192 ? 27.734 69.113 -36.466 1.00 72.30 192 TRP A O 1
ATOM 1450 N N . ALA A 1 193 ? 28.112 69.011 -34.248 1.00 75.11 193 ALA A N 1
ATOM 1451 C CA . ALA A 1 193 ? 27.715 67.618 -34.156 1.00 69.94 193 ALA A CA 1
ATOM 1452 C C . ALA A 1 193 ? 27.058 67.383 -32.808 1.00 69.83 193 ALA A C 1
ATOM 1453 O O . ALA A 1 193 ? 27.218 68.171 -31.874 1.00 74.21 193 ALA A O 1
ATOM 1455 N N . THR A 1 194 ? 26.293 66.289 -32.722 1.00 68.55 194 THR A N 1
ATOM 1456 C CA . THR A 1 194 ? 25.814 65.944 -31.406 1.00 69.98 194 THR A CA 1
ATOM 1457 C C . THR A 1 194 ? 26.539 64.690 -30.947 1.00 68.01 194 THR A C 1
ATOM 1458 O O . THR A 1 194 ? 26.808 63.814 -31.769 1.00 68.25 194 THR A O 1
ATOM 1462 N N . PRO A 1 195 ? 26.962 64.620 -29.682 1.00 66.87 195 PRO A N 1
ATOM 1463 C CA . PRO A 1 195 ? 27.745 63.464 -29.216 1.00 65.67 195 PRO A CA 1
ATOM 1464 C C . PRO A 1 195 ? 26.901 62.267 -28.843 1.00 70.05 195 PRO A C 1
ATOM 1465 O O . PRO A 1 195 ? 27.443 61.297 -28.299 1.00 74.04 195 PRO A O 1
ATOM 1469 N N . ILE A 1 196 ? 25.589 62.353 -29.031 1.00 67.22 196 ILE A N 1
ATOM 1470 C CA . ILE A 1 196 ? 24.665 61.289 -28.664 1.00 66.83 196 ILE A CA 1
ATOM 1471 C C . ILE A 1 196 ? 23.868 60.931 -29.907 1.00 67.04 196 ILE A C 1
ATOM 1472 O O . ILE A 1 196 ? 23.138 61.773 -30.439 1.00 67.21 196 ILE A O 1
ATOM 1477 N N . PHE A 1 197 ? 23.986 59.678 -30.339 1.00 67.71 197 PHE A N 1
ATOM 1478 C CA . PHE A 1 197 ? 23.224 59.106 -31.437 1.00 66.75 197 PHE A CA 1
ATOM 1479 C C . PHE A 1 197 ? 22.259 58.068 -30.887 1.00 69.23 197 PHE A C 1
ATOM 1480 O O . PHE A 1 197 ? 22.340 57.689 -29.723 1.00 73.21 197 PHE A O 1
ATOM 1488 N N . HIS A 1 198 ? 21.349 57.584 -31.727 1.00 70.06 198 HIS A N 1
ATOM 1489 C CA . HIS A 1 198 ? 20.351 56.609 -31.300 1.00 70.59 198 HIS A CA 1
ATOM 1490 C C . HIS A 1 198 ? 20.392 55.340 -32.150 1.00 72.76 198 HIS A C 1
ATOM 1491 O O . HIS A 1 198 ? 20.472 55.394 -33.378 1.00 73.99 198 HIS A O 1
ATOM 1498 N N . GLY A 1 199 ? 20.341 54.196 -31.486 1.00 71.75 199 GLY A N 1
ATOM 1499 C CA . GLY A 1 199 ? 20.454 52.898 -32.130 1.00 75.96 199 GLY A CA 1
ATOM 1500 C C . GLY A 1 199 ? 19.260 52.516 -32.968 1.00 75.95 199 GLY A C 1
ATOM 1501 O O . GLY A 1 199 ? 19.332 51.513 -33.682 1.00 78.13 199 GLY A O 1
ATOM 1502 N N . GLU A 1 200 ? 18.161 53.279 -32.868 1.00 69.60 200 GLU A N 1
ATOM 1503 C CA . GLU A 1 200 ? 16.990 53.037 -33.699 1.00 68.96 200 GLU A CA 1
ATOM 1504 C C . GLU A 1 200 ? 17.307 53.304 -35.148 1.00 77.19 200 GLU A C 1
ATOM 1505 O O . GLU A 1 200 ? 16.692 52.706 -36.042 1.00 82.36 200 GLU A O 1
ATOM 1511 N N . LEU A 1 201 ? 18.256 54.214 -35.387 1.00 77.56 201 LEU A N 1
ATOM 1512 C CA . LEU A 1 201 ? 18.739 54.526 -36.726 1.00 70.61 201 LEU A CA 1
ATOM 1513 C C . LEU A 1 201 ? 20.073 55.236 -36.580 1.00 65.36 201 LEU A C 1
ATOM 1514 O O . LEU A 1 201 ? 20.094 56.406 -36.194 1.00 62.73 201 LEU A O 1
ATOM 1519 N N . ALA A 1 202 ? 21.172 54.568 -36.935 1.00 61.46 202 ALA A N 1
ATOM 1520 C CA . ALA A 1 202 ? 22.482 55.215 -36.893 1.00 62.68 202 ALA A CA 1
ATOM 1521 C C . ALA A 1 202 ? 23.167 54.983 -38.237 1.00 68.27 202 ALA A C 1
ATOM 1522 O O . ALA A 1 202 ? 23.603 53.860 -38.521 1.00 71.82 202 ALA A O 1
ATOM 1524 N N . ALA A 1 203 ? 23.247 56.026 -39.073 1.00 64.43 203 ALA A N 1
ATOM 1525 C CA . ALA A 1 203 ? 23.738 55.911 -40.446 1.00 65.73 203 ALA A CA 1
ATOM 1526 C C . ALA A 1 203 ? 25.122 56.531 -40.573 1.00 65.45 203 ALA A C 1
ATOM 1527 O O . ALA A 1 203 ? 25.307 57.716 -40.261 1.00 63.38 203 ALA A O 1
ATOM 1529 N N . PHE A 1 204 ? 26.074 55.747 -41.075 1.00 63.71 204 PHE A N 1
ATOM 1530 C CA . PHE A 1 204 ? 27.459 56.159 -41.192 1.00 64.08 204 PHE A CA 1
ATOM 1531 C C . PHE A 1 204 ? 27.978 55.980 -42.615 1.00 68.01 204 PHE A C 1
ATOM 1532 O O . PHE A 1 204 ? 27.552 55.087 -43.344 1.00 74.95 204 PHE A O 1
ATOM 1540 N N . LYS A 1 205 ? 28.916 56.827 -43.017 1.00 74.19 205 LYS A N 1
ATOM 1541 C CA . LYS A 1 205 ? 29.621 56.576 -44.271 1.00 75.18 205 LYS A CA 1
ATOM 1542 C C . LYS A 1 205 ? 30.669 55.466 -44.099 1.00 77.16 205 LYS A C 1
ATOM 1543 O O . LYS A 1 205 ? 31.575 55.588 -43.279 1.00 79.95 205 LYS A O 1
ATOM 1549 N N . ARG A 1 206 ? 30.579 54.412 -44.916 1.00 76.32 206 ARG A N 1
ATOM 1550 C CA . ARG A 1 206 ? 31.403 53.210 -44.735 1.00 81.01 206 ARG A CA 1
ATOM 1551 C C . ARG A 1 206 ? 32.911 53.500 -44.762 1.00 82.77 206 ARG A C 1
ATOM 1552 O O . ARG A 1 206 ? 33.682 52.917 -43.990 1.00 88.05 206 ARG A O 1
ATOM 1560 N N . GLU A 1 207 ? 33.360 54.335 -45.686 1.00 85.04 207 GLU A N 1
ATOM 1561 C CA . GLU A 1 207 ? 34.702 54.921 -45.623 1.00 87.67 207 GLU A CA 1
ATOM 1562 C C . GLU A 1 207 ? 35.120 55.344 -44.208 1.00 84.27 207 GLU A C 1
ATOM 1563 O O . GLU A 1 207 ? 36.233 55.025 -43.773 1.00 86.86 207 GLU A O 1
ATOM 1569 N N . LEU A 1 208 ? 34.269 56.071 -43.482 1.00 78.31 208 LEU A N 1
ATOM 1570 C CA . LEU A 1 208 ? 34.650 56.531 -42.135 1.00 81.46 208 LEU A CA 1
ATOM 1571 C C . LEU A 1 208 ? 34.779 55.390 -41.109 1.00 81.01 208 LEU A C 1
ATOM 1572 O O . LEU A 1 208 ? 35.769 55.331 -40.366 1.00 82.68 208 LEU A O 1
ATOM 1577 N N . LEU A 1 209 ? 33.802 54.465 -41.083 1.00 77.62 209 LEU A N 1
ATOM 1578 C CA . LEU A 1 209 ? 33.836 53.291 -40.198 1.00 78.94 209 LEU A CA 1
ATOM 1579 C C . LEU A 1 209 ? 35.088 52.477 -40.403 1.00 85.79 209 LEU A C 1
ATOM 1580 O O . LEU A 1 209 ? 35.608 51.873 -39.468 1.00 92.60 209 LEU A O 1
ATOM 1585 N N . GLU A 1 210 ? 35.577 52.503 -41.614 1.00 86.45 210 GLU A N 1
ATOM 1586 C CA . GLU A 1 210 ? 36.682 51.793 -42.186 1.00 93.76 210 GLU A CA 1
ATOM 1587 C C . GLU A 1 210 ? 38.012 52.475 -41.987 1.00 92.25 210 GLU A C 1
ATOM 1588 O O . GLU A 1 210 ? 39.025 51.781 -42.006 1.00 94.01 210 GLU A O 1
ATOM 1594 N N . ARG A 1 211 ? 38.000 53.772 -41.725 1.00 91.90 211 ARG A N 1
ATOM 1595 C CA . ARG A 1 211 ? 39.152 54.495 -41.219 1.00 94.83 211 ARG A CA 1
ATOM 1596 C C . ARG A 1 211 ? 39.344 54.355 -39.707 1.00 97.05 211 ARG A C 1
ATOM 1597 O O . ARG A 1 211 ? 40.472 54.526 -39.216 1.00 99.64 211 ARG A O 1
ATOM 1605 N N . LEU A 1 212 ? 38.287 53.986 -38.960 1.00 97.40 212 LEU A N 1
ATOM 1606 C CA . LEU A 1 212 ? 38.309 54.186 -37.510 1.00 98.47 212 LEU A CA 1
ATOM 1607 C C . LEU A 1 212 ? 38.979 53.064 -36.713 1.00 104.51 212 LEU A C 1
ATOM 1608 O O . LEU A 1 212 ? 39.481 53.324 -35.602 1.00 109.34 212 LEU A O 1
ATOM 1613 N N . GLY A 1 213 ? 38.961 51.808 -37.185 1.00 100.28 213 GLY A N 1
ATOM 1614 C CA . GLY A 1 213 ? 38.134 51.271 -38.245 1.00 95.71 213 GLY A CA 1
ATOM 1615 C C . GLY A 1 213 ? 37.249 50.184 -37.696 1.00 94.05 213 GLY A C 1
ATOM 1616 O O . GLY A 1 213 ? 37.720 49.220 -37.105 1.00 93.96 213 GLY A O 1
ATOM 1617 N N . GLY A 1 214 ? 35.956 50.340 -37.927 1.00 95.64 214 GLY A N 1
ATOM 1618 C CA . GLY A 1 214 ? 34.962 49.437 -37.409 1.00 98.61 214 GLY A CA 1
ATOM 1619 C C . GLY A 1 214 ? 34.453 49.934 -36.080 1.00 99.72 214 GLY A C 1
ATOM 1620 O O . GLY A 1 214 ? 34.755 51.039 -35.637 1.00 96.69 214 GLY A O 1
ATOM 1621 N N . PHE A 1 215 ? 33.703 49.101 -35.434 1.00 100.48 215 PHE A N 1
ATOM 1622 C CA . PHE A 1 215 ? 33.189 49.526 -34.145 1.00 102.54 215 PHE A CA 1
ATOM 1623 C C . PHE A 1 215 ? 34.029 48.924 -33.038 1.00 113.30 215 PHE A C 1
ATOM 1624 O O . PHE A 1 215 ? 34.262 47.709 -33.051 1.00 117.57 215 PHE A O 1
ATOM 1632 N N . PRO A 1 216 ? 34.531 49.712 -32.087 1.00 116.60 216 PRO A N 1
ATOM 1633 C CA . PRO A 1 216 ? 35.367 49.135 -31.024 1.00 118.57 216 PRO A CA 1
ATOM 1634 C C . PRO A 1 216 ? 34.546 48.627 -29.848 1.00 116.82 216 PRO A C 1
ATOM 1635 O O . PRO A 1 216 ? 33.513 49.188 -29.477 1.00 116.05 216 PRO A O 1
ATOM 1639 N N . THR A 1 217 ? 35.054 47.555 -29.241 1.00 124.79 217 THR A N 1
ATOM 1640 C CA . THR A 1 217 ? 34.364 46.807 -28.192 1.00 124.50 217 THR A CA 1
ATOM 1641 C C . THR A 1 217 ? 34.314 47.517 -26.832 1.00 123.21 217 THR A C 1
ATOM 1642 O O . THR A 1 217 ? 33.457 47.175 -26.005 1.00 121.89 217 THR A O 1
ATOM 1646 N N . ASP A 1 218 ? 35.206 48.486 -26.572 1.00 124.11 218 ASP A N 1
ATOM 1647 C CA . ASP A 1 218 ? 35.441 48.949 -25.204 1.00 126.87 218 ASP A CA 1
ATOM 1648 C C . ASP A 1 218 ? 34.315 49.818 -24.650 1.00 126.85 218 ASP A C 1
ATOM 1649 O O . ASP A 1 218 ? 34.118 49.851 -23.431 1.00 127.78 218 ASP A O 1
ATOM 1654 N N . VAL A 1 219 ? 33.547 50.495 -25.502 1.00 114.59 219 VAL A N 1
ATOM 1655 C CA . VAL A 1 219 ? 32.542 51.454 -25.046 1.00 116.01 219 VAL A CA 1
ATOM 1656 C C . VAL A 1 219 ? 31.148 50.879 -25.266 1.00 120.13 219 VAL A C 1
ATOM 1657 O O . VAL A 1 219 ? 30.893 50.182 -26.258 1.00 124.53 219 VAL A O 1
ATOM 1661 N N . GLY A 1 220 ? 30.237 51.208 -24.345 1.00 117.53 220 GLY A N 1
ATOM 1662 C CA . GLY A 1 220 ? 28.899 50.640 -24.386 1.00 111.64 220 GLY A CA 1
ATOM 1663 C C . GLY A 1 220 ? 28.061 51.245 -25.491 1.00 102.54 220 GLY A C 1
ATOM 1664 O O . GLY A 1 220 ? 27.317 50.537 -26.179 1.00 103.37 220 GLY A O 1
ATOM 1665 N N . ALA A 1 221 ? 28.132 52.574 -25.640 1.00 98.43 221 ALA A N 1
ATOM 1666 C CA . ALA A 1 221 ? 27.308 53.317 -26.599 1.00 91.51 221 ALA A CA 1
ATOM 1667 C C . ALA A 1 221 ? 28.039 53.412 -27.934 1.00 89.68 221 ALA A C 1
ATOM 1668 O O . ALA A 1 221 ? 28.631 54.438 -28.284 1.00 85.70 221 ALA A O 1
ATOM 1670 N N . ASP A 1 222 ? 27.953 52.327 -28.712 1.00 88.61 222 ASP A N 1
ATOM 1671 C CA . ASP A 1 222 ? 28.649 52.267 -30.001 1.00 93.13 222 ASP A CA 1
ATOM 1672 C C . ASP A 1 222 ? 28.192 53.366 -30.960 1.00 87.72 222 ASP A C 1
ATOM 1673 O O . ASP A 1 222 ? 29.024 54.037 -31.579 1.00 90.66 222 ASP A O 1
ATOM 1678 N N . ASP A 1 223 ? 26.879 53.574 -31.099 1.00 82.51 223 ASP A N 1
ATOM 1679 C CA . ASP A 1 223 ? 26.404 54.655 -31.970 1.00 80.50 223 ASP A CA 1
ATOM 1680 C C . ASP A 1 223 ? 26.994 56.005 -31.559 1.00 73.32 223 ASP A C 1
ATOM 1681 O O . ASP A 1 223 ? 27.583 56.707 -32.385 1.00 71.90 223 ASP A O 1
ATOM 1686 N N . SER A 1 224 ? 26.862 56.378 -30.280 1.00 83.46 224 SER A N 1
ATOM 1687 C CA . SER A 1 224 ? 27.311 57.696 -29.843 1.00 75.91 224 SER A CA 1
ATOM 1688 C C . SER A 1 224 ? 28.825 57.814 -29.894 1.00 74.52 224 SER A C 1
ATOM 1689 O O . SER A 1 224 ? 29.352 58.874 -30.244 1.00 72.43 224 SER A O 1
ATOM 1692 N N . HIS A 1 225 ? 29.539 56.733 -29.586 1.00 79.08 225 HIS A N 1
ATOM 1693 C CA . HIS A 1 225 ? 30.992 56.787 -29.625 1.00 78.07 225 HIS A CA 1
ATOM 1694 C C . HIS A 1 225 ? 31.499 56.920 -31.055 1.00 80.27 225 HIS A C 1
ATOM 1695 O O . HIS A 1 225 ? 32.449 57.672 -31.321 1.00 85.69 225 HIS A O 1
ATOM 1702 N N . THR A 1 226 ? 30.867 56.215 -31.996 1.00 75.04 226 THR A N 1
ATOM 1703 C CA . THR A 1 226 ? 31.257 56.355 -33.394 1.00 76.82 226 THR A CA 1
ATOM 1704 C C . THR A 1 226 ? 30.907 57.739 -33.933 1.00 76.25 226 THR A C 1
ATOM 1705 O O . THR A 1 226 ? 31.713 58.349 -34.645 1.00 76.71 226 THR A O 1
ATOM 1709 N N . ALA A 1 227 ? 29.708 58.246 -33.607 1.00 73.87 227 ALA A N 1
ATOM 1710 C CA . ALA A 1 227 ? 29.340 59.600 -34.008 1.00 71.81 227 ALA A CA 1
ATOM 1711 C C . ALA A 1 227 ? 30.327 60.618 -33.466 1.00 70.74 227 ALA A C 1
ATOM 1712 O O . ALA A 1 227 ? 30.714 61.555 -34.164 1.00 69.41 227 ALA A O 1
ATOM 1714 N N . THR A 1 228 ? 30.781 60.411 -32.237 1.00 73.05 228 THR A N 1
ATOM 1715 C CA . THR A 1 228 ? 31.676 61.361 -31.602 1.00 73.82 228 THR A CA 1
ATOM 1716 C C . THR A 1 228 ? 33.055 61.338 -32.238 1.00 76.51 228 THR A C 1
ATOM 1717 O O . THR A 1 228 ? 33.685 62.391 -32.382 1.00 82.50 228 THR A O 1
ATOM 1721 N N . LYS A 1 229 ? 33.552 60.147 -32.608 1.00 74.27 229 LYS A N 1
ATOM 1722 C CA . LYS A 1 229 ? 34.880 60.088 -33.227 1.00 77.18 229 LYS A CA 1
ATOM 1723 C C . LYS A 1 229 ? 34.866 60.526 -34.692 1.00 79.36 229 LYS A C 1
ATOM 1724 O O . LYS A 1 229 ? 35.880 61.038 -35.197 1.00 79.93 229 LYS A O 1
ATOM 1730 N N . ILE A 1 230 ? 33.734 60.349 -35.381 1.00 74.47 230 ILE A N 1
ATOM 1731 C CA . ILE A 1 230 ? 33.562 60.964 -36.683 1.00 76.36 230 ILE A CA 1
ATOM 1732 C C . ILE A 1 230 ? 33.523 62.489 -36.568 1.00 77.33 230 ILE A C 1
ATOM 1733 O O . ILE A 1 230 ? 34.054 63.208 -37.430 1.00 76.18 230 ILE A O 1
ATOM 1738 N N . ALA A 1 231 ? 32.900 63.014 -35.512 1.00 78.49 231 ALA A N 1
ATOM 1739 C CA . ALA A 1 231 ? 32.921 64.463 -35.338 1.00 74.65 231 ALA A CA 1
ATOM 1740 C C . ALA A 1 231 ? 34.316 64.959 -34.982 1.00 79.23 231 ALA A C 1
ATOM 1741 O O . ALA A 1 231 ? 34.713 66.054 -35.404 1.00 82.89 231 ALA A O 1
ATOM 1743 N N . MET A 1 232 ? 35.078 64.157 -34.231 1.00 80.69 232 MET A N 1
ATOM 1744 C CA . MET A 1 232 ? 36.441 64.534 -33.880 1.00 82.94 232 MET A CA 1
ATOM 1745 C C . MET A 1 232 ? 37.320 64.653 -35.113 1.00 89.08 232 MET A C 1
ATOM 1746 O O . MET A 1 232 ? 38.295 65.418 -35.107 1.00 93.31 232 MET A O 1
ATOM 1751 N N . MET A 1 233 ? 37.003 63.895 -36.168 1.00 86.04 233 MET A N 1
ATOM 1752 C CA . MET A 1 233 ? 37.761 63.879 -37.410 1.00 88.38 233 MET A CA 1
ATOM 1753 C C . MET A 1 233 ? 37.434 65.048 -38.318 1.00 90.35 233 MET A C 1
ATOM 1754 O O . MET A 1 233 ? 38.011 65.135 -39.405 1.00 93.83 233 MET A O 1
ATOM 1759 N N . GLY A 1 234 ? 36.503 65.914 -37.929 1.00 87.56 234 GLY A N 1
ATOM 1760 C CA . GLY A 1 234 ? 36.082 67.014 -38.771 1.00 87.34 234 GLY A CA 1
ATOM 1761 C C . GLY A 1 234 ? 34.861 66.783 -39.645 1.00 86.80 234 GLY A C 1
ATOM 1762 O O . GLY A 1 234 ? 34.598 67.611 -40.520 1.00 95.77 234 GLY A O 1
ATOM 1763 N N . TYR A 1 235 ? 34.124 65.692 -39.461 1.00 83.22 235 TYR A N 1
ATOM 1764 C CA . TYR A 1 235 ? 32.865 65.477 -40.167 1.00 78.68 235 TYR A CA 1
ATOM 1765 C C . TYR A 1 235 ? 31.680 65.837 -39.271 1.00 74.87 235 TYR A C 1
ATOM 1766 O O . TYR A 1 235 ? 31.788 65.914 -38.040 1.00 73.42 235 TYR A O 1
ATOM 1775 N N . ARG A 1 236 ? 30.536 66.064 -39.903 1.00 68.37 236 ARG A N 1
ATOM 1776 C CA . ARG A 1 236 ? 29.331 66.402 -39.160 1.00 69.98 236 ARG A CA 1
ATOM 1777 C C . ARG A 1 236 ? 28.602 65.125 -38.758 1.00 72.90 236 ARG A C 1
ATOM 1778 O O . ARG A 1 236 ? 28.532 64.174 -39.537 1.00 75.17 236 ARG A O 1
ATOM 1786 N N . ALA A 1 237 ? 28.119 65.083 -37.514 1.00 69.32 237 ALA A N 1
ATOM 1787 C CA . ALA A 1 237 ? 27.275 63.995 -37.028 1.00 67.59 237 ALA A CA 1
ATOM 1788 C C . ALA A 1 237 ? 25.988 64.624 -36.512 1.00 66.41 237 ALA A C 1
ATOM 1789 O O . ALA A 1 237 ? 25.998 65.269 -35.461 1.00 65.30 237 ALA A O 1
ATOM 1791 N N . ILE A 1 238 ? 24.882 64.466 -37.250 1.00 62.21 238 ILE A N 1
ATOM 1792 C CA . ILE A 1 238 ? 23.722 65.326 -37.049 1.00 62.59 238 ILE A CA 1
ATOM 1793 C C . ILE A 1 238 ? 22.441 64.512 -36.884 1.00 62.77 238 ILE A C 1
ATOM 1794 O O . ILE A 1 238 ? 22.342 63.368 -37.321 1.00 62.79 238 ILE A O 1
ATOM 1799 N N . THR A 1 239 ? 21.440 65.134 -36.261 1.00 65.70 239 THR A N 1
ATOM 1800 C CA . THR A 1 239 ? 20.118 64.535 -36.063 1.00 69.59 239 THR A CA 1
ATOM 1801 C C . THR A 1 239 ? 19.043 65.515 -36.517 1.00 71.98 239 THR A C 1
ATOM 1802 O O . THR A 1 239 ? 18.552 66.320 -35.713 1.00 72.81 239 THR A O 1
ATOM 1806 N N . PRO A 1 240 ? 18.660 65.483 -37.796 1.00 71.27 240 PRO A N 1
ATOM 1807 C CA . PRO A 1 240 ? 17.669 66.451 -38.321 1.00 70.73 240 PRO A CA 1
ATOM 1808 C C . PRO A 1 240 ? 16.280 66.197 -37.767 1.00 74.64 240 PRO A C 1
ATOM 1809 O O . PRO A 1 240 ? 15.868 65.039 -37.601 1.00 74.94 240 PRO A O 1
ATOM 1813 N N . PRO A 1 241 ? 15.521 67.256 -37.471 1.00 77.59 241 PRO A N 1
ATOM 1814 C CA . PRO A 1 241 ? 14.150 67.073 -36.943 1.00 77.73 241 PRO A CA 1
ATOM 1815 C C . PRO A 1 241 ? 13.212 66.236 -37.825 1.00 79.74 241 PRO A C 1
ATOM 1816 O O . PRO A 1 241 ? 12.227 65.707 -37.307 1.00 83.33 241 PRO A O 1
ATOM 1820 N N . ASP A 1 242 ? 13.454 66.104 -39.123 1.00 75.83 242 ASP A N 1
ATOM 1821 C CA . ASP A 1 242 ? 12.553 65.316 -39.961 1.00 80.85 242 ASP A CA 1
ATOM 1822 C C . ASP A 1 242 ? 12.983 63.858 -40.078 1.00 80.20 242 ASP A C 1
ATOM 1823 O O . ASP A 1 242 ? 12.374 63.101 -40.844 1.00 81.03 242 ASP A O 1
ATOM 1828 N N . VAL A 1 243 ? 14.045 63.466 -39.388 1.00 81.39 243 VAL A N 1
ATOM 1829 C CA . VAL A 1 243 ? 14.441 62.061 -39.268 1.00 79.32 243 VAL A CA 1
ATOM 1830 C C . VAL A 1 243 ? 13.977 61.647 -37.878 1.00 77.68 243 VAL A C 1
ATOM 1831 O O . VAL A 1 243 ? 14.683 61.833 -36.894 1.00 77.53 243 VAL A O 1
ATOM 1835 N N . VAL A 1 244 ? 12.796 61.058 -37.780 1.00 81.37 244 VAL A N 1
ATOM 1836 C CA . VAL A 1 244 ? 12.233 60.730 -36.480 1.00 84.74 244 VAL A CA 1
ATOM 1837 C C . VAL A 1 244 ? 11.932 59.235 -36.397 1.00 88.44 244 VAL A C 1
ATOM 1838 O O . VAL A 1 244 ? 11.357 58.648 -37.323 1.00 91.64 244 VAL A O 1
ATOM 1842 N N . CYS A 1 245 ? 12.281 58.640 -35.255 1.00 84.23 245 CYS A N 1
ATOM 1843 C CA . CYS A 1 245 ? 11.955 57.254 -34.938 1.00 84.54 245 CYS A CA 1
ATOM 1844 C C . CYS A 1 245 ? 11.158 57.199 -33.633 1.00 89.17 245 CYS A C 1
ATOM 1845 O O . CYS A 1 245 ? 11.033 58.181 -32.881 1.00 83.73 245 CYS A O 1
ATOM 1848 N N . VAL A 1 246 ? 10.639 56.012 -33.353 1.00 94.91 246 VAL A N 1
ATOM 1849 C CA . VAL A 1 246 ? 9.907 55.765 -32.126 1.00 96.48 246 VAL A CA 1
ATOM 1850 C C . VAL A 1 246 ? 10.842 54.991 -31.207 1.00 95.41 246 VAL A C 1
ATOM 1851 O O . VAL A 1 246 ? 11.442 53.979 -31.609 1.00 94.72 246 VAL A O 1
ATOM 1855 N N . GLU A 1 247 ? 10.993 55.493 -29.982 1.00 103.04 247 GLU A N 1
ATOM 1856 C CA . GLU A 1 247 ? 11.869 54.838 -29.029 1.00 100.56 247 GLU A CA 1
ATOM 1857 C C . GLU A 1 247 ? 11.193 53.577 -28.525 1.00 100.83 247 GLU A C 1
ATOM 1858 O O . GLU A 1 247 ? 10.044 53.615 -28.071 1.00 101.54 247 GLU A O 1
ATOM 1864 N N . ALA A 1 248 ? 11.916 52.465 -28.560 1.00 100.98 248 ALA A N 1
ATOM 1865 C CA . ALA A 1 248 ? 11.363 51.188 -28.113 1.00 107.71 248 ALA A CA 1
ATOM 1866 C C . ALA A 1 248 ? 11.607 51.054 -26.609 1.00 107.17 248 ALA A C 1
ATOM 1867 O O . ALA A 1 248 ? 12.744 50.852 -26.165 1.00 105.26 248 ALA A O 1
ATOM 1869 N N . VAL A 1 249 ? 10.541 51.193 -25.828 1.00 109.38 249 VAL A N 1
ATOM 1870 C CA . VAL A 1 249 ? 10.648 51.095 -24.380 1.00 108.65 249 VAL A CA 1
ATOM 1871 C C . VAL A 1 249 ? 10.549 49.616 -24.020 1.00 110.22 249 VAL A C 1
ATOM 1872 O O . VAL A 1 249 ? 9.719 48.890 -24.586 1.00 112.07 249 VAL A O 1
ATOM 1876 N N . PRO A 1 250 ? 11.354 49.134 -23.068 1.00 107.34 250 PRO A N 1
ATOM 1877 C CA . PRO A 1 250 ? 11.536 47.680 -22.919 1.00 112.02 250 PRO A CA 1
ATOM 1878 C C . PRO A 1 250 ? 10.356 46.934 -22.324 1.00 118.59 250 PRO A C 1
ATOM 1879 O O . PRO A 1 250 ? 10.265 45.723 -22.574 1.00 123.49 250 PRO A O 1
ATOM 1883 N N . LYS A 1 251 ? 9.484 47.594 -21.556 1.00 118.56 251 LYS A N 1
ATOM 1884 C CA . LYS A 1 251 ? 8.389 46.986 -20.796 1.00 123.59 251 LYS A CA 1
ATOM 1885 C C . LYS A 1 251 ? 8.916 46.370 -19.494 1.00 125.15 251 LYS A C 1
ATOM 1886 O O . LYS A 1 251 ? 8.486 46.840 -18.438 1.00 125.57 251 LYS A O 1
ATOM 1892 N N . ARG A 1 252 ? 9.788 45.337 -19.499 1.00 125.83 252 ARG A N 1
ATOM 1893 C CA . ARG A 1 252 ? 10.278 44.764 -18.239 1.00 123.81 252 ARG A CA 1
ATOM 1894 C C . ARG A 1 252 ? 11.585 45.457 -17.855 1.00 116.86 252 ARG A C 1
ATOM 1895 O O . ARG A 1 252 ? 12.382 45.810 -18.738 1.00 114.37 252 ARG A O 1
ATOM 1903 N N . GLY A 1 253 ? 11.744 45.755 -16.564 1.00 117.70 253 GLY A N 1
ATOM 1904 C CA . GLY A 1 253 ? 12.989 46.263 -16.036 1.00 106.74 253 GLY A CA 1
ATOM 1905 C C . GLY A 1 253 ? 13.284 47.561 -16.705 1.00 96.34 253 GLY A C 1
ATOM 1906 O O . GLY A 1 253 ? 14.357 47.776 -17.277 1.00 94.20 253 GLY A O 1
ATOM 1907 N N . TYR A 1 254 ? 12.274 48.419 -16.657 1.00 94.67 254 TYR A N 1
ATOM 1908 C CA . TYR A 1 254 ? 12.411 49.730 -17.250 1.00 90.90 254 TYR A CA 1
ATOM 1909 C C . TYR A 1 254 ? 13.556 50.469 -16.584 1.00 91.40 254 TYR A C 1
ATOM 1910 O O . TYR A 1 254 ? 14.426 51.024 -17.261 1.00 91.80 254 TYR A O 1
ATOM 1919 N N . HIS A 1 255 ? 13.593 50.453 -15.246 1.00 90.62 255 HIS A N 1
ATOM 1920 C CA . HIS A 1 255 ? 14.611 51.196 -14.505 1.00 87.55 255 HIS A CA 1
ATOM 1921 C C . HIS A 1 255 ? 16.008 50.628 -14.730 1.00 83.87 255 HIS A C 1
ATOM 1922 O O . HIS A 1 255 ? 16.968 51.391 -14.891 1.00 82.09 255 HIS A O 1
ATOM 1929 N N . ALA A 1 256 ? 16.154 49.295 -14.714 1.00 83.57 256 ALA A N 1
ATOM 1930 C CA . ALA A 1 256 ? 17.461 48.706 -14.993 1.00 82.67 256 ALA A CA 1
ATOM 1931 C C . ALA A 1 256 ? 17.919 49.055 -16.402 1.00 83.17 256 ALA A C 1
ATOM 1932 O O . ALA A 1 256 ? 19.086 49.418 -16.626 1.00 80.07 256 ALA A O 1
ATOM 1934 N N . TRP A 1 257 ? 16.993 48.974 -17.359 1.00 92.36 257 TRP A N 1
ATOM 1935 C CA . TRP A 1 257 ? 17.293 49.340 -18.729 1.00 90.04 257 TRP A CA 1
ATOM 1936 C C . TRP A 1 257 ? 17.787 50.779 -18.806 1.00 87.08 257 TRP A C 1
ATOM 1937 O O . TRP A 1 257 ? 18.806 51.063 -19.453 1.00 86.54 257 TRP A O 1
ATOM 1948 N N . ARG A 1 258 ? 17.097 51.701 -18.121 1.00 77.71 258 ARG A N 1
ATOM 1949 C CA . ARG A 1 258 ? 17.490 53.094 -18.258 1.00 82.20 258 ARG A CA 1
ATOM 1950 C C . ARG A 1 258 ? 18.819 53.364 -17.571 1.00 80.12 258 ARG A C 1
ATOM 1951 O O . ARG A 1 258 ? 19.627 54.154 -18.082 1.00 77.62 258 ARG A O 1
ATOM 1959 N N . ILE A 1 259 ? 19.107 52.664 -16.469 1.00 77.33 259 ILE A N 1
ATOM 1960 C CA . ILE A 1 259 ? 20.413 52.850 -15.844 1.00 77.84 259 ILE A CA 1
ATOM 1961 C C . ILE A 1 259 ? 21.506 52.255 -16.733 1.00 78.61 259 ILE A C 1
ATOM 1962 O O . ILE A 1 259 ? 22.613 52.792 -16.814 1.00 81.51 259 ILE A O 1
ATOM 1967 N N . ARG A 1 260 ? 21.212 51.179 -17.450 1.00 74.71 260 ARG A N 1
ATOM 1968 C CA . ARG A 1 260 ? 22.230 50.603 -18.321 1.00 80.26 260 ARG A CA 1
ATOM 1969 C C . ARG A 1 260 ? 22.508 51.507 -19.536 1.00 79.94 260 ARG A C 1
ATOM 1970 O O . ARG A 1 260 ? 23.663 51.644 -19.980 1.00 79.00 260 ARG A O 1
ATOM 1978 N N . ARG A 1 261 ? 21.474 52.171 -20.063 1.00 81.65 261 ARG A N 1
ATOM 1979 C CA . ARG A 1 261 ? 21.741 53.209 -21.054 1.00 78.52 261 ARG A CA 1
ATOM 1980 C C . ARG A 1 261 ? 22.583 54.327 -20.453 1.00 75.95 261 ARG A C 1
ATOM 1981 O O . ARG A 1 261 ? 23.518 54.827 -21.093 1.00 76.51 261 ARG A O 1
ATOM 1989 N N . ALA A 1 262 ? 22.272 54.731 -19.216 1.00 75.33 262 ALA A N 1
ATOM 1990 C CA . ALA A 1 262 ? 23.067 55.768 -18.565 1.00 74.76 262 ALA A CA 1
ATOM 1991 C C . ALA A 1 262 ? 24.511 55.325 -18.406 1.00 70.47 262 ALA A C 1
ATOM 1992 O O . ALA A 1 262 ? 25.439 56.127 -18.526 1.00 69.35 262 ALA A O 1
ATOM 1994 N N . GLN A 1 263 ? 24.711 54.051 -18.113 1.00 70.90 263 GLN A N 1
ATOM 1995 C CA . GLN A 1 263 ? 26.049 53.493 -17.989 1.00 71.26 263 GLN A CA 1
ATOM 1996 C C . GLN A 1 263 ? 26.824 53.620 -19.297 1.00 72.42 263 GLN A C 1
ATOM 1997 O O . GLN A 1 263 ? 28.001 54.002 -19.296 1.00 75.47 263 GLN A O 1
ATOM 2003 N N . HIS A 1 264 ? 26.183 53.262 -20.422 1.00 68.78 264 HIS A N 1
ATOM 2004 C CA . HIS A 1 264 ? 26.816 53.435 -21.737 1.00 72.41 264 HIS A CA 1
ATOM 2005 C C . HIS A 1 264 ? 27.180 54.898 -21.984 1.00 74.16 264 HIS A C 1
ATOM 2006 O O . HIS A 1 264 ? 28.288 55.214 -22.436 1.00 74.99 264 HIS A O 1
ATOM 2013 N N . LEU A 1 265 ? 26.259 55.809 -21.678 1.00 64.38 265 LEU A N 1
ATOM 2014 C CA . LEU A 1 265 ? 26.575 57.212 -21.857 1.00 63.66 265 LEU A CA 1
ATOM 2015 C C . LEU A 1 265 ? 27.740 57.670 -20.969 1.00 70.79 265 LEU A C 1
ATOM 2016 O O . LEU A 1 265 ? 28.569 58.473 -21.429 1.00 68.71 265 LEU A O 1
ATOM 2021 N N . VAL A 1 266 ? 27.847 57.175 -19.706 1.00 70.26 266 VAL A N 1
ATOM 2022 C CA . VAL A 1 266 ? 28.925 57.675 -18.842 1.00 66.54 266 VAL A CA 1
ATOM 2023 C C . VAL A 1 266 ? 30.267 57.089 -19.272 1.00 67.08 266 VAL A C 1
ATOM 2024 O O . VAL A 1 266 ? 31.277 57.798 -19.298 1.00 70.61 266 VAL A O 1
ATOM 2028 N N . GLN A 1 267 ? 30.307 55.818 -19.681 1.00 70.58 267 GLN A N 1
ATOM 2029 C CA . GLN A 1 267 ? 31.564 55.315 -20.245 1.00 75.45 267 GLN A CA 1
ATOM 2030 C C . GLN A 1 267 ? 31.961 56.113 -21.476 1.00 83.12 267 GLN A C 1
ATOM 2031 O O . GLN A 1 267 ? 33.124 56.514 -21.631 1.00 90.53 267 GLN A O 1
ATOM 2037 N N . HIS A 1 268 ? 31.006 56.336 -22.378 1.00 77.63 268 HIS A N 1
ATOM 2038 C CA . HIS A 1 268 ? 31.323 57.066 -23.582 1.00 73.72 268 HIS A CA 1
ATOM 2039 C C . HIS A 1 268 ? 31.885 58.451 -23.262 1.00 73.21 268 HIS A C 1
ATOM 2040 O O . HIS A 1 268 ? 32.967 58.805 -23.734 1.00 73.63 268 HIS A O 1
ATOM 2047 N N . PHE A 1 269 ? 31.190 59.246 -22.450 1.00 72.15 269 PHE A N 1
ATOM 2048 C CA . PHE A 1 269 ? 31.678 60.608 -22.240 1.00 73.02 269 PHE A CA 1
ATOM 2049 C C . PHE A 1 269 ? 33.003 60.623 -21.481 1.00 77.23 269 PHE A C 1
ATOM 2050 O O . PHE A 1 269 ? 33.890 61.443 -21.784 1.00 80.48 269 PHE A O 1
ATOM 2058 N N . ALA A 1 270 ? 33.171 59.713 -20.515 1.00 79.94 270 ALA A N 1
ATOM 2059 C CA . ALA A 1 270 ? 34.437 59.630 -19.797 1.00 81.67 270 ALA A CA 1
ATOM 2060 C C . ALA A 1 270 ? 35.584 59.337 -20.748 1.00 80.24 270 ALA A C 1
ATOM 2061 O O . ALA A 1 270 ? 36.659 59.936 -20.643 1.00 80.38 270 ALA A O 1
ATOM 2063 N N . LYS A 1 271 ? 35.385 58.400 -21.672 1.00 80.59 271 LYS A N 1
ATOM 2064 C CA . LYS A 1 271 ? 36.458 58.061 -22.603 1.00 85.95 271 LYS A CA 1
ATOM 2065 C C . LYS A 1 271 ? 36.657 59.142 -23.661 1.00 85.48 271 LYS A C 1
ATOM 2066 O O . LYS A 1 271 ? 37.794 59.385 -24.076 1.00 86.57 271 LYS A O 1
ATOM 2072 N N . ALA A 1 272 ? 35.584 59.850 -24.047 1.00 88.75 272 ALA A N 1
ATOM 2073 C CA . ALA A 1 272 ? 35.662 60.866 -25.097 1.00 87.12 272 ALA A CA 1
ATOM 2074 C C . ALA A 1 272 ? 36.457 62.087 -24.654 1.00 87.75 272 ALA A C 1
ATOM 2075 O O . ALA A 1 272 ? 37.304 62.583 -25.406 1.00 85.59 272 ALA A O 1
ATOM 2077 N N . ILE A 1 273 ? 36.219 62.583 -23.435 1.00 89.49 273 ILE A N 1
ATOM 2078 C CA . ILE A 1 273 ? 36.966 63.765 -22.988 1.00 92.25 273 ILE A CA 1
ATOM 2079 C C . ILE A 1 273 ? 38.449 63.474 -22.788 1.00 94.37 273 ILE A C 1
ATOM 2080 O O . ILE A 1 273 ? 39.268 64.398 -22.819 1.00 92.64 273 ILE A O 1
ATOM 2085 N N . ARG A 1 274 ? 38.820 62.215 -22.608 1.00 97.03 274 ARG A N 1
ATOM 2086 C CA . ARG A 1 274 ? 40.218 61.864 -22.421 1.00 102.54 274 ARG A CA 1
ATOM 2087 C C . ARG A 1 274 ? 40.993 61.795 -23.724 1.00 104.11 274 ARG A C 1
ATOM 2088 O O . ARG A 1 274 ? 42.197 61.519 -23.687 1.00 104.13 274 ARG A O 1
ATOM 2096 N N . ASP A 1 275 ? 40.365 62.047 -24.870 1.00 107.89 275 ASP A N 1
ATOM 2097 C CA . ASP A 1 275 ? 41.089 62.084 -26.140 1.00 112.39 275 ASP A CA 1
ATOM 2098 C C . ASP A 1 275 ? 40.968 63.495 -26.688 1.00 113.18 275 ASP A C 1
ATOM 2099 O O . ASP A 1 275 ? 39.948 63.831 -27.297 1.00 110.67 275 ASP A O 1
ATOM 2104 N N . GLY A 1 276 ? 42.004 64.306 -26.485 1.00 117.81 276 GLY A N 1
ATOM 2105 C CA . GLY A 1 276 ? 41.929 65.727 -26.722 1.00 116.66 276 GLY A CA 1
ATOM 2106 C C . GLY A 1 276 ? 41.773 65.981 -28.203 1.00 115.33 276 GLY A C 1
ATOM 2107 O O . GLY A 1 276 ? 41.484 65.089 -29.003 1.00 118.07 276 GLY A O 1
ATOM 2108 N N . LYS A 1 277 ? 41.868 67.264 -28.546 1.00 119.51 2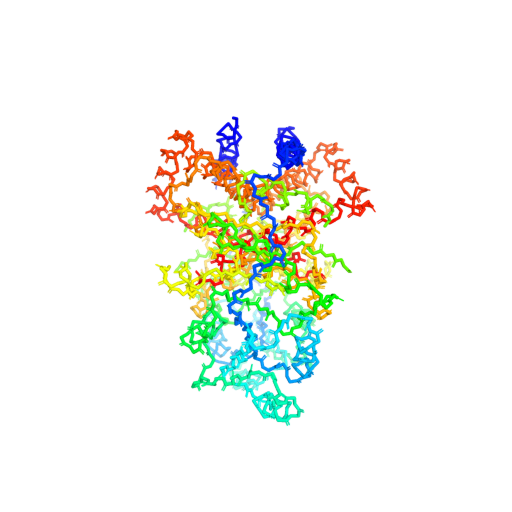77 LYS A N 1
ATOM 2109 C CA . LYS A 1 277 ? 41.842 67.800 -29.909 1.00 115.64 277 LYS A CA 1
ATOM 2110 C C . LYS A 1 277 ? 40.473 67.792 -30.561 1.00 110.53 277 LYS A C 1
ATOM 2111 O O . LYS A 1 277 ? 40.274 67.167 -31.617 1.00 108.39 277 LYS A O 1
ATOM 2117 N N . ALA A 1 278 ? 39.589 68.528 -30.016 1.00 106.74 278 ALA A N 1
ATOM 2118 C CA . ALA A 1 278 ? 38.340 68.551 -30.746 1.00 104.72 278 ALA A CA 1
ATOM 2119 C C . ALA A 1 278 ? 38.330 69.779 -31.640 1.00 104.50 278 ALA A C 1
ATOM 2120 O O . ALA A 1 278 ? 39.003 70.769 -31.317 1.00 105.73 278 ALA A O 1
ATOM 2122 N N . PRO A 1 279 ? 37.637 69.724 -32.781 1.00 96.58 279 PRO A N 1
ATOM 2123 C CA . PRO A 1 279 ? 37.465 70.925 -33.608 1.00 94.77 279 PRO A CA 1
ATOM 2124 C C . PRO A 1 279 ? 36.867 72.038 -32.769 1.00 94.81 279 PRO A C 1
ATOM 2125 O O . PRO A 1 279 ? 36.067 71.761 -31.858 1.00 102.03 279 PRO A O 1
ATOM 2129 N N . PRO A 1 280 ? 37.238 73.290 -33.012 1.00 92.50 280 PRO A N 1
ATOM 2130 C CA . PRO A 1 280 ? 36.779 74.387 -32.144 1.00 89.94 280 PRO A CA 1
ATOM 2131 C C . PRO A 1 280 ? 35.261 74.468 -32.038 1.00 87.97 280 PRO A C 1
ATOM 2132 O O . PRO A 1 280 ? 34.745 74.832 -30.972 1.00 92.88 280 PRO A O 1
ATOM 2136 N N . PRO A 1 281 ? 34.494 74.180 -33.096 1.00 83.80 281 PRO A N 1
ATOM 2137 C CA . PRO A 1 281 ? 33.027 74.193 -32.910 1.00 83.19 281 PRO A CA 1
ATOM 2138 C C . PRO A 1 281 ? 32.509 73.127 -31.952 1.00 82.97 281 PRO A C 1
ATOM 2139 O O . PRO A 1 281 ? 31.476 73.348 -31.311 1.00 85.69 281 PRO A O 1
ATOM 2143 N N . PHE A 1 282 ? 33.179 71.974 -31.860 1.00 77.67 282 PHE A N 1
ATOM 2144 C CA . PHE A 1 282 ? 32.707 70.818 -31.105 1.00 77.49 282 PHE A CA 1
ATOM 2145 C C . PHE A 1 282 ? 33.108 70.868 -29.642 1.00 81.62 282 PHE A C 1
ATOM 2146 O O . PHE A 1 282 ? 32.334 70.448 -28.770 1.00 86.90 282 PHE A O 1
ATOM 2154 N N . LYS A 1 283 ? 34.266 71.438 -29.361 1.00 81.27 283 LYS A N 1
ATOM 2155 C CA . LYS A 1 283 ? 34.830 71.354 -28.020 1.00 83.35 283 LYS A CA 1
ATOM 2156 C C . LYS A 1 283 ? 33.876 71.870 -26.944 1.00 85.65 283 LYS A C 1
ATOM 2157 O O . LYS A 1 283 ? 33.716 71.185 -25.917 1.00 86.62 283 LYS A O 1
ATOM 2163 N N . PRO A 1 284 ? 33.212 73.031 -27.096 1.00 83.20 284 PRO A N 1
ATOM 2164 C CA . PRO A 1 284 ? 32.197 73.407 -26.098 1.00 80.80 284 PRO A CA 1
ATOM 2165 C C . PRO A 1 284 ? 31.049 72.413 -26.000 1.00 79.33 284 PRO A C 1
ATOM 2166 O O . PRO A 1 284 ? 30.595 72.124 -24.888 1.00 80.08 284 PRO A O 1
ATOM 2170 N N . ILE A 1 285 ? 30.573 71.870 -27.128 1.00 79.49 285 ILE A N 1
ATOM 2171 C CA . ILE A 1 285 ? 29.505 70.868 -27.087 1.00 80.20 285 ILE A CA 1
ATOM 2172 C C . ILE A 1 285 ? 29.961 69.652 -26.292 1.00 79.36 285 ILE A C 1
ATOM 2173 O O . ILE A 1 285 ? 29.261 69.167 -25.388 1.00 78.92 285 ILE A O 1
ATOM 2178 N N . LEU A 1 286 ? 31.135 69.127 -26.650 1.00 77.29 286 LEU A N 1
ATOM 2179 C CA . LEU A 1 286 ? 31.649 67.931 -26.006 1.00 76.36 286 LEU A CA 1
ATOM 2180 C C . LEU A 1 286 ? 31.821 68.164 -24.523 1.00 81.40 286 LEU A C 1
ATOM 2181 O O . LEU A 1 286 ? 31.408 67.336 -23.705 1.00 83.56 286 LEU A O 1
ATOM 2186 N N . HIS A 1 287 ? 32.432 69.298 -24.154 1.00 79.54 287 HIS A N 1
ATOM 2187 C CA . HIS A 1 287 ? 32.707 69.551 -22.744 1.00 79.91 287 HIS A CA 1
ATOM 2188 C C . HIS A 1 287 ? 31.426 69.785 -21.958 1.00 78.79 287 HIS A C 1
ATOM 2189 O O . HIS A 1 287 ? 31.303 69.310 -20.827 1.00 81.03 287 HIS A O 1
ATOM 2196 N N . ALA A 1 288 ? 30.451 70.485 -22.540 1.00 71.97 288 ALA A N 1
ATOM 2197 C CA . ALA A 1 288 ? 29.191 70.697 -21.842 1.00 70.13 288 ALA A CA 1
ATOM 2198 C C . ALA A 1 288 ? 28.448 69.390 -21.635 1.00 71.63 288 ALA A C 1
ATOM 2199 O O . ALA A 1 288 ? 27.865 69.152 -20.574 1.00 76.09 288 ALA A O 1
ATOM 2201 N N . GLU A 1 289 ? 28.407 68.546 -22.651 1.00 71.21 289 GLU A N 1
ATOM 2202 C CA . GLU A 1 289 ? 27.654 67.321 -22.494 1.00 72.61 289 GLU A CA 1
ATOM 2203 C C . GLU A 1 289 ? 28.365 66.386 -21.522 1.00 71.10 289 GLU A C 1
ATOM 2204 O O . GLU A 1 289 ? 27.719 65.751 -20.680 1.00 71.15 289 GLU A O 1
ATOM 2210 N N . ALA A 1 290 ? 29.697 66.318 -21.591 1.00 66.29 290 ALA A N 1
ATOM 2211 C CA . ALA A 1 290 ? 30.419 65.501 -20.628 1.00 70.50 290 ALA A CA 1
ATOM 2212 C C . ALA A 1 290 ? 30.220 66.027 -19.214 1.00 71.88 290 ALA A C 1
ATOM 2213 O O . ALA A 1 290 ? 30.081 65.242 -18.275 1.00 73.96 290 ALA A O 1
ATOM 2215 N N . TYR A 1 291 ? 30.189 67.350 -19.038 1.00 71.11 291 TYR A N 1
ATOM 2216 C CA . TYR A 1 291 ? 29.925 67.897 -17.720 1.00 69.71 291 TYR A CA 1
ATOM 2217 C C . TYR A 1 291 ? 28.541 67.480 -17.236 1.00 69.67 291 TYR A C 1
ATOM 2218 O O . TYR A 1 291 ? 28.388 66.979 -16.122 1.00 71.43 291 TYR A O 1
ATOM 2227 N N . LEU A 1 292 ? 27.524 67.653 -18.068 1.00 71.21 292 LEU A N 1
ATOM 2228 C CA . LEU A 1 292 ? 26.175 67.313 -17.637 1.00 70.04 292 LEU A CA 1
ATOM 2229 C C . LEU A 1 292 ? 26.022 65.834 -17.344 1.00 69.20 292 LEU A C 1
ATOM 2230 O O . LEU A 1 292 ? 25.089 65.454 -16.633 1.00 75.89 292 LEU A O 1
ATOM 2235 N N . HIS A 1 293 ? 26.862 64.995 -17.934 1.00 67.74 293 HIS A N 1
ATOM 2236 C CA . HIS A 1 293 ? 26.729 63.558 -17.768 1.00 68.67 293 HIS A CA 1
ATOM 2237 C C . HIS A 1 293 ? 27.652 62.994 -16.694 1.00 68.06 293 HIS A C 1
ATOM 2238 O O . HIS A 1 293 ? 27.365 61.920 -16.166 1.00 72.52 293 HIS A O 1
ATOM 2245 N N . LEU A 1 294 ? 28.754 63.668 -16.375 1.00 67.34 294 LEU A N 1
ATOM 2246 C CA . LEU A 1 294 ? 29.734 63.158 -15.424 1.00 70.00 294 LEU A CA 1
ATOM 2247 C C . LEU A 1 294 ? 29.824 63.944 -14.122 1.00 70.87 294 LEU A C 1
ATOM 2248 O O . LEU A 1 294 ? 30.212 63.356 -13.107 1.00 73.50 294 LEU A O 1
ATOM 2253 N N . ALA A 1 295 ? 29.465 65.234 -14.108 1.00 71.87 295 ALA A N 1
ATOM 2254 C CA . ALA A 1 295 ? 29.706 66.095 -12.953 1.00 75.57 295 ALA A CA 1
ATOM 2255 C C . ALA A 1 295 ? 28.421 66.554 -12.274 1.00 78.23 295 ALA A C 1
ATOM 2256 O O . ALA A 1 295 ? 28.218 66.254 -11.097 1.00 85.76 295 ALA A O 1
ATOM 2258 N N . ASN A 1 296 ? 27.535 67.238 -12.990 1.00 78.72 296 ASN A N 1
ATOM 2259 C CA . ASN A 1 296 ? 26.311 67.799 -12.406 1.00 80.35 296 ASN A CA 1
ATOM 2260 C C . ASN A 1 296 ? 25.454 66.833 -11.575 1.00 83.84 296 ASN A C 1
ATOM 2261 O O . ASN A 1 296 ? 24.940 67.239 -10.496 1.00 87.72 296 ASN A O 1
ATOM 2266 N N . PRO A 1 297 ? 25.239 65.586 -12.016 1.00 80.93 297 PRO A N 1
ATOM 2267 C CA . PRO A 1 297 ? 24.456 64.660 -11.193 1.00 80.45 297 PRO A CA 1
ATOM 2268 C C . PRO A 1 297 ? 24.952 64.587 -9.762 1.00 78.56 297 PRO A C 1
ATOM 2269 O O . PRO A 1 297 ? 24.136 64.728 -8.853 1.00 78.33 297 PRO A O 1
ATOM 2273 N N . TRP A 1 298 ? 26.274 64.524 -9.552 1.00 78.86 298 TRP A N 1
ATOM 2274 C CA . TRP A 1 298 ? 26.829 64.421 -8.207 1.00 78.55 298 TRP A CA 1
ATOM 2275 C C . TRP A 1 298 ? 26.458 65.627 -7.358 1.00 82.96 298 TRP A C 1
ATOM 2276 O O . TRP A 1 298 ? 26.216 65.495 -6.152 1.00 83.80 298 TRP A O 1
ATOM 2287 N N . ALA A 1 299 ? 26.391 66.807 -7.966 1.00 83.56 299 ALA A N 1
ATOM 2288 C CA . ALA A 1 299 ? 26.042 67.982 -7.181 1.00 84.83 299 ALA A CA 1
ATOM 2289 C C . ALA A 1 299 ? 24.649 67.839 -6.589 1.00 83.97 299 ALA A C 1
ATOM 2290 O O . ALA A 1 299 ? 24.365 68.387 -5.523 1.00 87.02 299 ALA A O 1
ATOM 2292 N N . LEU A 1 300 ? 23.765 67.085 -7.233 1.00 87.70 300 LEU A N 1
ATOM 2293 C CA . LEU A 1 300 ? 22.426 66.975 -6.660 1.00 86.46 300 LEU A CA 1
ATOM 2294 C C . LEU A 1 300 ? 22.384 66.253 -5.311 1.00 88.07 300 LEU A C 1
ATOM 2295 O O . LEU A 1 300 ? 21.983 66.874 -4.295 1.00 90.98 300 LEU A O 1
ATOM 2300 N N . PRO A 1 301 ? 22.720 64.957 -5.202 1.00 84.75 301 PRO A N 1
ATOM 2301 C CA . PRO A 1 301 ? 22.534 64.279 -3.917 1.00 84.93 301 PRO A CA 1
ATOM 2302 C C . PRO A 1 301 ? 23.498 64.768 -2.828 1.00 83.95 301 PRO A C 1
ATOM 2303 O O . PRO A 1 301 ? 23.223 64.565 -1.636 1.00 81.98 301 PRO A O 1
ATOM 2307 N N . THR A 1 302 ? 24.594 65.437 -3.190 1.00 82.53 302 THR A N 1
ATOM 2308 C CA . THR A 1 302 ? 25.429 66.063 -2.179 1.00 82.77 302 THR A CA 1
ATOM 2309 C C . THR A 1 302 ? 24.658 67.178 -1.483 1.00 87.28 302 THR A C 1
ATOM 2310 O O . THR A 1 302 ? 24.679 67.289 -0.250 1.00 88.70 302 THR A O 1
ATOM 2314 N N . ALA A 1 303 ? 23.919 67.977 -2.255 1.00 88.98 303 ALA A N 1
ATOM 2315 C CA . ALA A 1 303 ? 23.037 68.965 -1.641 1.00 91.58 303 ALA A CA 1
ATOM 2316 C C . ALA A 1 303 ? 21.947 68.296 -0.806 1.00 90.88 303 ALA A C 1
ATOM 2317 O O . ALA A 1 303 ? 21.592 68.787 0.272 1.00 88.45 303 ALA A O 1
ATOM 2319 N N . ALA A 1 304 ? 21.379 67.190 -1.299 1.00 89.60 304 ALA A N 1
ATOM 2320 C CA . ALA A 1 304 ? 20.313 66.538 -0.540 1.00 87.21 304 ALA A CA 1
ATOM 2321 C C . ALA A 1 304 ? 20.822 66.035 0.804 1.00 88.66 304 ALA A C 1
ATOM 2322 O O . ALA A 1 304 ? 20.114 66.107 1.816 1.00 90.08 304 ALA A O 1
ATOM 2324 N N . ALA A 1 305 ? 22.045 65.506 0.835 1.00 88.50 305 ALA A N 1
ATOM 2325 C CA . ALA A 1 305 ? 22.600 65.015 2.093 1.00 84.82 305 ALA A CA 1
ATOM 2326 C C . ALA A 1 305 ? 22.991 66.170 3.010 1.00 86.14 305 ALA A C 1
ATOM 2327 O O . ALA A 1 305 ? 22.813 66.088 4.234 1.00 87.40 305 ALA A O 1
ATOM 2329 N N . ALA A 1 306 ? 23.509 67.262 2.439 1.00 91.94 306 ALA A N 1
ATOM 2330 C CA . ALA A 1 306 ? 23.757 68.461 3.231 1.00 92.15 306 ALA A CA 1
ATOM 2331 C C . ALA A 1 306 ? 22.491 68.897 3.952 1.00 96.61 306 ALA A C 1
ATOM 2332 O O . ALA A 1 306 ? 22.507 69.150 5.170 1.00 99.77 306 ALA A O 1
ATOM 2334 N N . LEU A 1 307 ? 21.364 68.928 3.233 1.00 95.69 307 LEU A N 1
ATOM 2335 C CA . LEU A 1 307 ? 20.140 69.378 3.893 1.00 97.09 307 LEU A CA 1
ATOM 2336 C C . LEU A 1 307 ? 19.530 68.312 4.784 1.00 95.38 307 LEU A C 1
ATOM 2337 O O . LEU A 1 307 ? 18.898 68.648 5.780 1.00 95.66 307 LEU A O 1
ATOM 2342 N N . ALA A 1 308 ? 19.761 67.034 4.506 1.00 93.55 308 ALA A N 1
ATOM 2343 C CA . ALA A 1 308 ? 19.267 66.000 5.401 1.00 94.14 308 ALA A CA 1
ATOM 2344 C C . ALA A 1 308 ? 19.956 66.084 6.762 1.00 98.69 308 ALA A C 1
ATOM 2345 O O . ALA A 1 308 ? 19.300 66.034 7.815 1.00 99.58 308 ALA A O 1
ATOM 2347 N N . ALA A 1 309 ? 21.288 66.197 6.760 1.00 99.80 309 ALA A N 1
ATOM 2348 C CA . ALA A 1 309 ? 22.007 66.352 8.020 1.00 97.50 309 ALA A CA 1
ATOM 2349 C C . ALA A 1 309 ? 21.622 67.661 8.697 1.00 99.97 309 ALA A C 1
ATOM 2350 O O . ALA A 1 309 ? 21.338 67.686 9.896 1.00 103.06 309 ALA A O 1
ATOM 2352 N N . ALA A 1 310 ? 21.586 68.765 7.946 1.00 102.87 310 ALA A N 1
ATOM 2353 C CA . ALA A 1 310 ? 21.168 70.035 8.544 1.00 108.51 310 ALA A CA 1
ATOM 2354 C C . ALA A 1 310 ? 19.765 69.945 9.140 1.00 111.54 310 ALA A C 1
ATOM 2355 O O . ALA A 1 310 ? 19.459 70.638 10.113 1.00 110.77 310 ALA A O 1
ATOM 2357 N N . ALA A 1 311 ? 18.900 69.106 8.566 1.00 111.30 311 ALA A N 1
ATOM 2358 C CA . ALA A 1 311 ? 17.511 69.002 8.999 1.00 112.59 311 ALA A CA 1
ATOM 2359 C C . ALA A 1 311 ? 17.397 68.179 10.272 1.00 113.29 311 ALA A C 1
ATOM 2360 O O . ALA A 1 311 ? 16.799 68.622 11.261 1.00 114.42 311 ALA A O 1
ATOM 2362 N N . ALA A 1 312 ? 17.900 66.940 10.230 1.00 109.48 312 ALA A N 1
ATOM 2363 C CA . ALA A 1 312 ? 17.755 66.033 11.361 1.00 106.53 312 ALA A CA 1
ATOM 2364 C C . ALA A 1 312 ? 18.318 66.641 12.636 1.00 106.71 312 ALA A C 1
ATOM 2365 O O . ALA A 1 312 ? 17.774 66.424 13.722 1.00 108.85 312 ALA A O 1
ATOM 2367 N N . ALA A 1 313 ? 19.365 67.442 12.518 1.00 109.00 313 ALA A N 1
ATOM 2368 C CA . ALA A 1 313 ? 19.992 68.093 13.654 1.00 109.02 313 ALA A CA 1
ATOM 2369 C C . ALA A 1 313 ? 19.871 69.591 13.466 1.00 115.28 313 ALA A C 1
ATOM 2370 O O . ALA A 1 313 ? 20.405 70.137 12.503 1.00 119.20 313 ALA A O 1
ATOM 2372 N N . GLY A 1 314 ? 19.236 70.270 14.383 1.00 112.17 314 GLY A N 1
ATOM 2373 C CA . GLY A 1 314 ? 19.344 71.714 14.265 1.00 118.79 314 GLY A CA 1
ATOM 2374 C C . GLY A 1 314 ? 18.376 72.618 13.511 1.00 127.07 314 GLY A C 1
ATOM 2375 O O . GLY A 1 314 ? 17.216 72.771 13.870 1.00 125.91 314 GLY A O 1
ATOM 2376 N N . SER A 1 315 ? 18.821 73.136 12.400 1.00 129.00 315 SER A N 1
ATOM 2377 C CA . SER A 1 315 ? 18.250 74.300 11.766 1.00 135.33 315 SER A CA 1
ATOM 2378 C C . SER A 1 315 ? 16.817 74.057 11.106 1.00 135.81 315 SER A C 1
ATOM 2379 O O . SER A 1 315 ? 15.826 74.603 11.594 1.00 139.13 315 SER A O 1
ATOM 2382 N N . LEU A 1 316 ? 16.609 73.171 10.131 1.00 130.75 316 LEU A N 1
ATOM 2383 C CA . LEU A 1 316 ? 15.226 72.950 9.590 1.00 129.08 316 LEU A CA 1
ATOM 2384 C C . LEU A 1 316 ? 14.472 74.155 9.010 1.00 128.90 316 LEU A C 1
ATOM 2385 O O . LEU A 1 316 ? 13.236 74.225 9.121 1.00 134.27 316 LEU A O 1
ATOM 2390 N N . PRO A 1 317 ? 15.159 75.118 8.395 1.00 134.67 317 PRO A N 1
ATOM 2391 C CA . PRO A 1 317 ? 14.724 75.564 7.077 1.00 130.38 317 PRO A CA 1
ATOM 2392 C C . PRO A 1 317 ? 15.092 74.537 6.041 1.00 125.52 317 PRO A C 1
ATOM 2393 O O . PRO A 1 317 ? 14.498 74.514 4.954 1.00 127.06 317 PRO A O 1
ATOM 2397 N N . ALA A 1 318 ? 16.103 73.713 6.348 1.00 122.13 318 ALA A N 1
ATOM 2398 C CA . ALA A 1 318 ? 16.501 72.617 5.475 1.00 119.68 318 ALA A CA 1
ATOM 2399 C C . ALA A 1 318 ? 15.397 71.580 5.338 1.00 120.38 318 ALA A C 1
ATOM 2400 O O . ALA A 1 318 ? 15.247 70.962 4.270 1.00 123.43 318 ALA A O 1
ATOM 2402 N N . ALA A 1 319 ? 14.589 71.400 6.387 1.00 118.93 319 ALA A N 1
ATOM 2403 C CA . ALA A 1 319 ? 13.461 70.490 6.261 1.00 115.57 319 ALA A CA 1
ATOM 2404 C C . ALA A 1 319 ? 12.392 71.083 5.364 1.00 122.21 319 ALA A C 1
ATOM 2405 O O . ALA A 1 319 ? 11.755 70.355 4.594 1.00 123.86 319 ALA A O 1
ATOM 2407 N N . ALA A 1 320 ? 12.212 72.405 5.417 1.00 122.66 320 ALA A N 1
ATOM 2408 C CA . ALA A 1 320 ? 11.364 73.069 4.436 1.00 124.46 320 ALA A CA 1
ATOM 2409 C C . ALA A 1 320 ? 11.908 72.897 3.022 1.00 124.03 320 ALA A C 1
ATOM 2410 O O . ALA A 1 320 ? 11.136 72.703 2.079 1.00 127.19 320 ALA A O 1
ATOM 2412 N N . LEU A 1 321 ? 13.234 72.937 2.848 1.00 123.27 321 LEU A N 1
ATOM 2413 C CA . LEU A 1 321 ? 13.784 72.787 1.500 1.00 120.98 321 LEU A CA 1
ATOM 2414 C C . LEU A 1 321 ? 13.580 71.371 0.973 1.00 117.62 321 LEU A C 1
ATOM 2415 O O . LEU A 1 321 ? 13.274 71.182 -0.206 1.00 114.71 321 LEU A O 1
ATOM 2420 N N . LEU A 1 322 ? 13.655 70.365 1.849 1.00 118.38 322 LEU A N 1
ATOM 2421 C CA . LEU A 1 322 ? 13.412 69.001 1.376 1.00 114.38 322 LEU A CA 1
ATOM 2422 C C . LEU A 1 322 ? 11.926 68.719 1.172 1.00 114.00 322 LEU A C 1
ATOM 2423 O O . LEU A 1 322 ? 11.557 67.952 0.270 1.00 113.22 322 LEU A O 1
ATOM 2428 N N . ALA A 1 323 ? 11.062 69.321 1.994 1.00 112.08 323 ALA A N 1
ATOM 2429 C CA . ALA A 1 323 ? 9.629 69.213 1.762 1.00 114.69 323 ALA A CA 1
ATOM 2430 C C . ALA A 1 323 ? 9.245 69.869 0.446 1.00 116.34 323 ALA A C 1
ATOM 2431 O O . ALA A 1 323 ? 8.409 69.343 -0.290 1.00 117.68 323 ALA A O 1
ATOM 2433 N N . THR A 1 324 ? 9.824 71.033 0.141 1.00 116.72 324 THR A N 1
ATOM 2434 C CA . THR A 1 324 ? 9.623 71.628 -1.177 1.00 123.40 324 THR A CA 1
ATOM 2435 C C . THR A 1 324 ? 10.217 70.758 -2.290 1.00 121.91 324 THR A C 1
ATOM 2436 O O . THR A 1 324 ? 9.690 70.745 -3.402 1.00 124.02 324 THR A O 1
ATOM 2440 N N . GLY A 1 325 ? 11.312 70.037 -2.025 1.00 125.25 325 GLY A N 1
ATOM 2441 C CA . GLY A 1 325 ? 11.833 69.121 -3.036 1.00 119.95 325 GLY A CA 1
ATOM 2442 C C . GLY A 1 325 ? 10.841 68.021 -3.369 1.00 117.70 325 GLY A C 1
ATOM 2443 O O . GLY A 1 325 ? 10.612 67.703 -4.546 1.00 117.59 325 GLY A O 1
ATOM 2444 N N . ALA A 1 326 ? 10.218 67.444 -2.333 1.00 113.96 326 ALA A N 1
ATOM 2445 C CA . ALA A 1 326 ? 9.170 66.448 -2.544 1.00 114.57 326 ALA A CA 1
ATOM 2446 C C . ALA A 1 326 ? 7.940 67.071 -3.198 1.00 119.15 326 ALA A C 1
ATOM 2447 O O . ALA A 1 326 ? 7.317 66.459 -4.073 1.00 123.48 326 ALA A O 1
ATOM 2449 N N . ALA A 1 327 ? 7.542 68.261 -2.744 1.00 115.13 327 ALA A N 1
ATOM 2450 C CA . ALA A 1 327 ? 6.455 69.006 -3.371 1.00 121.35 327 ALA A CA 1
ATOM 2451 C C . ALA A 1 327 ? 6.743 69.312 -4.836 1.00 125.52 327 ALA A C 1
ATOM 2452 O O . ALA A 1 327 ? 5.811 69.493 -5.621 1.00 129.45 327 ALA A O 1
ATOM 2454 N N . LEU A 1 328 ? 8.009 69.450 -5.217 1.00 120.76 328 LEU A N 1
ATOM 2455 C CA . LEU A 1 328 ? 8.296 69.653 -6.622 1.00 122.07 328 LEU A CA 1
ATOM 2456 C C . LEU A 1 328 ? 8.410 68.333 -7.356 1.00 121.30 328 LEU A C 1
ATOM 2457 O O . LEU A 1 328 ? 8.390 68.321 -8.596 1.00 120.59 328 LEU A O 1
ATOM 2462 N N . ALA A 1 329 ? 8.500 67.223 -6.620 1.00 118.89 329 ALA A N 1
ATOM 2463 C CA . ALA A 1 329 ? 8.289 65.943 -7.278 1.00 118.46 329 ALA A CA 1
ATOM 2464 C C . ALA A 1 329 ? 6.840 65.796 -7.731 1.00 121.43 329 ALA A C 1
ATOM 2465 O O . ALA A 1 329 ? 6.546 64.921 -8.547 1.00 122.51 329 ALA A O 1
ATOM 2467 N N . LEU A 1 330 ? 5.927 66.612 -7.183 1.00 121.70 330 LEU A N 1
ATOM 2468 C CA . LEU A 1 330 ? 4.578 66.767 -7.734 1.00 126.00 330 LEU A CA 1
ATOM 2469 C C . LEU A 1 330 ? 4.569 66.898 -9.254 1.00 129.05 330 LEU A C 1
ATOM 2470 O O . LEU A 1 330 ? 3.800 66.226 -9.953 1.00 130.24 330 LEU A O 1
ATOM 2475 N N . TYR A 1 331 ? 5.425 67.771 -9.771 1.00 122.36 331 TYR A N 1
ATOM 2476 C CA . TYR A 1 331 ? 5.408 68.196 -11.162 1.00 124.27 331 TYR A CA 1
ATOM 2477 C C . TYR A 1 331 ? 6.335 67.311 -11.982 1.00 124.81 331 TYR A C 1
ATOM 2478 O O . TYR A 1 331 ? 7.464 67.027 -11.569 1.00 126.82 331 TYR A O 1
ATOM 2487 N N . LYS A 1 332 ? 5.855 66.868 -13.150 1.00 126.31 332 LYS A N 1
ATOM 2488 C CA . LYS A 1 332 ? 6.458 65.707 -13.801 1.00 123.76 332 LYS A CA 1
ATOM 2489 C C . LYS A 1 332 ? 7.783 66.007 -14.493 1.00 121.59 332 LYS A C 1
ATOM 2490 O O . LYS A 1 332 ? 8.612 65.098 -14.615 1.00 121.17 332 LYS A O 1
ATOM 2496 N N . PRO A 1 333 ? 8.034 67.226 -14.983 1.00 121.14 333 PRO A N 1
ATOM 2497 C CA . PRO A 1 333 ? 9.398 67.513 -15.461 1.00 119.23 333 PRO A CA 1
ATOM 2498 C C . PRO A 1 333 ? 10.456 67.461 -14.370 1.00 116.66 333 PRO A C 1
ATOM 2499 O O . PRO A 1 333 ? 11.581 66.998 -14.621 1.00 117.57 333 PRO A O 1
ATOM 2503 N N . TYR A 1 334 ? 10.122 67.903 -13.155 1.00 121.36 334 TYR A N 1
ATOM 2504 C CA . TYR A 1 334 ? 11.042 67.738 -12.036 1.00 113.84 334 TYR A CA 1
ATOM 2505 C C . TYR A 1 334 ? 11.322 66.264 -11.776 1.00 107.32 334 TYR A C 1
ATOM 2506 O O . TYR A 1 334 ? 12.475 65.872 -11.550 1.00 106.22 334 TYR A O 1
ATOM 2515 N N . ARG A 1 335 ? 10.277 65.436 -11.777 1.00 106.52 335 ARG A N 1
ATOM 2516 C CA . ARG A 1 335 ? 10.471 63.999 -11.635 1.00 104.75 335 ARG A CA 1
ATOM 2517 C C . ARG A 1 335 ? 11.384 63.451 -12.722 1.00 101.46 335 ARG A C 1
ATOM 2518 O O . ARG A 1 335 ? 12.321 62.694 -12.427 1.00 98.41 335 ARG A O 1
ATOM 2526 N N . THR A 1 336 ? 11.109 63.797 -13.991 1.00 94.07 336 THR A N 1
ATOM 2527 C CA . THR A 1 336 ? 11.943 63.279 -15.066 1.00 94.12 336 THR A CA 1
ATOM 2528 C C . THR A 1 336 ? 13.402 63.665 -14.855 1.00 97.21 336 THR A C 1
ATOM 2529 O O . THR A 1 336 ? 14.286 62.804 -14.879 1.00 101.69 336 THR A O 1
ATOM 2533 N N . TRP A 1 337 ? 13.654 64.931 -14.523 1.00 96.79 337 TRP A N 1
ATOM 2534 C CA . TRP A 1 337 ? 15.030 65.392 -14.381 1.00 96.65 337 TRP A CA 1
ATOM 2535 C C . TRP A 1 337 ? 15.737 64.711 -13.217 1.00 96.70 337 TRP A C 1
ATOM 2536 O O . TRP A 1 337 ? 16.826 64.149 -13.380 1.00 96.74 337 TRP A O 1
ATOM 2547 N N . THR A 1 338 ? 15.157 64.801 -12.022 1.00 99.54 338 THR A N 1
ATOM 2548 C CA . THR A 1 338 ? 15.755 64.137 -10.871 1.00 97.59 338 THR A CA 1
ATOM 2549 C C . THR A 1 338 ? 15.982 62.641 -11.111 1.00 95.52 338 THR A C 1
ATOM 2550 O O . THR A 1 338 ? 17.013 62.104 -10.693 1.00 95.79 338 THR A O 1
ATOM 2554 N N . THR A 1 339 ? 15.043 61.933 -11.760 1.00 90.97 339 THR A N 1
ATOM 2555 C CA . THR A 1 339 ? 15.306 60.507 -11.935 1.00 89.54 339 THR A CA 1
ATOM 2556 C C . THR A 1 339 ? 16.375 60.255 -12.998 1.00 89.93 339 THR A C 1
ATOM 2557 O O . THR A 1 339 ? 17.090 59.252 -12.914 1.00 91.69 339 THR A O 1
ATOM 2561 N N . MET A 1 340 ? 16.516 61.146 -13.993 1.00 87.63 340 MET A N 1
ATOM 2562 C CA . MET A 1 340 ? 17.642 61.022 -14.921 1.00 85.44 340 MET A CA 1
ATOM 2563 C C . MET A 1 340 ? 18.970 61.228 -14.196 1.00 84.44 340 MET A C 1
ATOM 2564 O O . MET A 1 340 ? 19.945 60.500 -14.436 1.00 86.92 340 MET A O 1
ATOM 2569 N N . GLN A 1 341 ? 19.019 62.200 -13.286 1.00 82.65 341 GLN A N 1
ATOM 2570 C CA . GLN A 1 341 ? 20.230 62.392 -12.492 1.00 80.73 341 GLN A CA 1
ATOM 2571 C C . GLN A 1 341 ? 20.499 61.178 -11.622 1.00 77.68 341 GLN A C 1
ATOM 2572 O O . GLN A 1 341 ? 21.654 60.764 -11.452 1.00 77.95 341 GLN A O 1
ATOM 2578 N N . ALA A 1 342 ? 19.440 60.610 -11.046 1.00 74.75 342 ALA A N 1
ATOM 2579 C CA . ALA A 1 342 ? 19.574 59.388 -10.266 1.00 76.86 342 ALA A CA 1
ATOM 2580 C C . ALA A 1 342 ? 20.156 58.266 -11.116 1.00 79.68 342 ALA A C 1
ATOM 2581 O O . ALA A 1 342 ? 21.074 57.558 -10.678 1.00 82.14 342 ALA A O 1
ATOM 2583 N N . TYR A 1 343 ? 19.631 58.102 -12.346 1.00 74.41 343 TYR A N 1
ATOM 2584 C CA . TYR A 1 343 ? 20.117 57.058 -13.241 1.00 74.06 343 TYR A CA 1
ATOM 2585 C C . TYR A 1 343 ? 21.595 57.234 -13.502 1.00 72.76 343 TYR A C 1
ATOM 2586 O O . TYR A 1 343 ? 22.349 56.258 -13.506 1.00 70.78 343 TYR A O 1
ATOM 2595 N N . LEU A 1 344 ? 22.018 58.486 -13.708 1.00 70.95 344 LEU A N 1
ATOM 2596 C CA . LEU A 1 344 ? 23.416 58.801 -14.003 1.00 69.88 344 LEU A CA 1
ATOM 2597 C C . LEU A 1 344 ? 24.333 58.512 -12.822 1.00 73.86 344 LEU A C 1
ATOM 2598 O O . LEU A 1 344 ? 25.458 58.018 -13.008 1.00 71.52 344 LEU A O 1
ATOM 2603 N N . ILE A 1 345 ? 23.883 58.830 -11.600 1.00 75.44 345 ILE A N 1
ATOM 2604 C CA . ILE A 1 345 ? 24.696 58.526 -10.422 1.00 73.49 345 ILE A CA 1
ATOM 2605 C C . ILE A 1 345 ? 24.820 57.016 -10.239 1.00 72.96 345 ILE A C 1
ATOM 2606 O O . ILE A 1 345 ? 25.915 56.487 -9.966 1.00 74.97 345 ILE A O 1
ATOM 2611 N N . ALA A 1 346 ? 23.696 56.297 -10.370 1.00 68.34 346 ALA A N 1
ATOM 2612 C CA . ALA A 1 346 ? 23.770 54.843 -10.276 1.00 71.21 346 ALA A CA 1
ATOM 2613 C C . ALA A 1 346 ? 24.661 54.280 -11.373 1.00 72.85 346 ALA A C 1
ATOM 2614 O O . ALA A 1 346 ? 25.364 53.297 -11.154 1.00 75.65 346 ALA A O 1
ATOM 2616 N N . ALA A 1 347 ? 24.645 54.884 -12.555 1.00 70.07 347 ALA A N 1
ATOM 2617 C CA . ALA A 1 347 ? 25.493 54.395 -13.630 1.00 70.44 347 ALA A CA 1
ATOM 2618 C C . ALA A 1 347 ? 26.960 54.583 -13.293 1.00 71.33 347 ALA A C 1
ATOM 2619 O O . ALA A 1 347 ? 27.767 53.684 -13.519 1.00 71.91 347 ALA A O 1
ATOM 2621 N N . ALA A 1 348 ? 27.323 55.745 -12.756 1.00 74.90 348 ALA A N 1
ATOM 2622 C CA . ALA A 1 348 ? 28.714 55.981 -12.378 1.00 75.82 348 ALA A CA 1
ATOM 2623 C C . ALA A 1 348 ? 29.199 54.932 -11.376 1.00 77.59 348 ALA A C 1
ATOM 2624 O O . ALA A 1 348 ? 30.284 54.347 -11.535 1.00 79.01 348 ALA A O 1
ATOM 2626 N N . VAL A 1 349 ? 28.395 54.645 -10.352 1.00 79.79 349 VAL A N 1
ATOM 2627 C CA . VAL A 1 349 ? 28.898 53.692 -9.362 1.00 82.80 349 VAL A CA 1
ATOM 2628 C C . VAL A 1 349 ? 28.859 52.260 -9.910 1.00 85.37 349 VAL A C 1
ATOM 2629 O O . VAL A 1 349 ? 29.802 51.480 -9.704 1.00 87.27 349 VAL A O 1
ATOM 2633 N N . LYS A 1 350 ? 27.804 51.901 -10.649 1.00 83.75 350 LYS A N 1
ATOM 2634 C CA . LYS A 1 350 ? 27.739 50.574 -11.251 1.00 85.17 350 LYS A CA 1
ATOM 2635 C C . LYS A 1 350 ? 28.890 50.376 -12.210 1.00 86.44 350 LYS A C 1
ATOM 2636 O O . LYS A 1 350 ? 29.412 49.269 -12.347 1.00 88.84 350 LYS A O 1
ATOM 2642 N N . ASN A 1 351 ? 29.291 51.447 -12.889 1.00 89.00 351 ASN A N 1
ATOM 2643 C CA . ASN A 1 351 ? 30.434 51.394 -13.782 1.00 87.43 351 ASN A CA 1
ATOM 2644 C C . ASN A 1 351 ? 31.712 51.113 -13.011 1.00 83.22 351 ASN A C 1
ATOM 2645 O O . ASN A 1 351 ? 32.472 50.202 -13.357 1.00 80.47 351 ASN A O 1
ATOM 2650 N N . LEU A 1 352 ? 31.921 51.827 -11.908 1.00 84.46 352 LEU A N 1
ATOM 2651 C CA . LEU A 1 352 ? 33.188 51.666 -11.199 1.00 90.01 352 LEU A CA 1
ATOM 2652 C C . LEU A 1 352 ? 33.306 50.298 -10.523 1.00 93.13 352 LEU A C 1
ATOM 2653 O O . LEU A 1 352 ? 34.387 49.697 -10.508 1.00 91.55 352 LEU A O 1
ATOM 2658 N N . TRP A 1 353 ? 32.204 49.759 -10.010 1.00 92.23 353 TRP A N 1
ATOM 2659 C CA . TRP A 1 353 ? 32.262 48.461 -9.347 1.00 98.62 353 TRP A CA 1
ATOM 2660 C C . TRP A 1 353 ? 31.926 47.309 -10.270 1.00 110.17 353 TRP A C 1
ATOM 2661 O O . TRP A 1 353 ? 32.075 46.145 -9.882 1.00 111.94 353 TRP A O 1
ATOM 2672 N N . ASP A 1 354 ? 31.555 47.609 -11.506 1.00 102.63 354 ASP A N 1
ATOM 2673 C CA . ASP A 1 354 ? 31.305 46.568 -12.487 1.00 108.23 354 ASP A CA 1
ATOM 2674 C C . ASP A 1 354 ? 32.612 45.946 -12.959 1.00 113.11 354 ASP A C 1
ATOM 2675 O O . ASP A 1 354 ? 32.780 44.718 -12.907 1.00 117.64 354 ASP A O 1
ATOM 2680 N N . LYS A 1 355 ? 33.591 46.791 -13.291 1.00 119.03 355 LYS A N 1
ATOM 2681 C CA . LYS A 1 355 ? 34.926 46.369 -13.702 1.00 119.54 355 LYS A CA 1
ATOM 2682 C C . LYS A 1 355 ? 35.741 45.671 -12.619 1.00 119.84 355 LYS A C 1
ATOM 2683 O O . LYS A 1 355 ? 36.634 44.902 -12.991 1.00 122.01 355 LYS A O 1
ATOM 2689 N N . GLU A 1 356 ? 35.431 45.893 -11.328 1.00 130.42 356 GLU A N 1
ATOM 2690 C CA . GLU A 1 356 ? 35.970 45.178 -10.140 1.00 128.27 356 GLU A CA 1
ATOM 2691 C C . GLU A 1 356 ? 36.405 46.178 -9.079 1.00 125.20 356 GLU A C 1
ATOM 2692 O O . GLU A 1 356 ? 37.318 46.979 -9.301 1.00 122.12 356 GLU A O 1
ATOM 2698 N N . LEU B 2 1 ? 34.623 79.502 -10.518 1.00 117.23 2 LEU B N 1
ATOM 2699 C CA . LEU B 2 1 ? 34.118 79.278 -9.170 1.00 118.08 2 LEU B CA 1
ATOM 2700 C C . LEU B 2 1 ? 33.981 77.807 -8.816 1.00 116.14 2 LEU B C 1
ATOM 2701 O O . LEU B 2 1 ? 33.725 77.478 -7.654 1.00 115.72 2 LEU B O 1
ATOM 2706 N N . LEU B 2 2 ? 34.075 76.923 -9.811 1.00 117.86 3 LEU B N 1
ATOM 2707 C CA . LEU B 2 2 ? 33.956 75.504 -9.509 1.00 113.36 3 LEU B CA 1
ATOM 2708 C C . LEU B 2 2 ? 35.222 74.969 -8.870 1.00 112.65 3 LEU B C 1
ATOM 2709 O O . LEU B 2 2 ? 35.181 73.945 -8.176 1.00 111.71 3 LEU B O 1
ATOM 2714 N N . GLU B 2 3 ? 36.355 75.643 -9.093 1.00 107.19 4 GLU B N 1
ATOM 2715 C CA . GLU B 2 3 ? 37.527 75.425 -8.253 1.00 110.62 4 GLU B CA 1
ATOM 2716 C C . GLU B 2 3 ? 37.250 75.881 -6.821 1.00 112.69 4 GLU B C 1
ATOM 2717 O O . GLU B 2 3 ? 37.719 75.264 -5.848 1.00 111.13 4 GLU B O 1
ATOM 2723 N N . ALA B 2 4 ? 36.478 76.960 -6.671 1.00 111.19 5 ALA B N 1
ATOM 2724 C CA . ALA B 2 4 ? 36.138 77.451 -5.339 1.00 111.98 5 ALA B CA 1
ATOM 2725 C C . ALA B 2 4 ? 35.301 76.434 -4.576 1.00 110.60 5 ALA B C 1
ATOM 2726 O O . ALA B 2 4 ? 35.686 75.991 -3.489 1.00 111.63 5 ALA B O 1
ATOM 2728 N N . ILE B 2 5 ? 34.175 76.011 -5.158 1.00 112.03 6 ILE B N 1
ATOM 2729 C CA . ILE B 2 5 ? 33.324 75.046 -4.475 1.00 107.72 6 ILE B CA 1
ATOM 2730 C C . ILE B 2 5 ? 34.033 73.711 -4.412 1.00 106.42 6 ILE B C 1
ATOM 2731 O O . ILE B 2 5 ? 33.777 72.912 -3.509 1.00 109.86 6 ILE B O 1
ATOM 2736 N N . ALA B 2 6 ? 34.954 73.464 -5.342 1.00 101.72 7 ALA B N 1
ATOM 2737 C CA . ALA B 2 6 ? 35.760 72.251 -5.323 1.00 98.51 7 ALA B CA 1
ATOM 2738 C C . ALA B 2 6 ? 36.609 72.165 -4.064 1.00 102.43 7 ALA B C 1
ATOM 2739 O O . ALA B 2 6 ? 36.612 71.143 -3.369 1.00 105.33 7 ALA B O 1
ATOM 2741 N N . ILE B 2 7 ? 37.331 73.239 -3.738 1.00 101.37 8 ILE B N 1
ATOM 2742 C CA . ILE B 2 7 ? 38.179 73.194 -2.550 1.00 102.44 8 ILE B CA 1
ATOM 2743 C C . ILE B 2 7 ? 37.368 73.455 -1.283 1.00 105.80 8 ILE B C 1
ATOM 2744 O O . ILE B 2 7 ? 37.763 73.011 -0.202 1.00 106.87 8 ILE B O 1
ATOM 2749 N N . ALA B 2 8 ? 36.197 74.080 -1.404 1.00 104.59 9 ALA B N 1
ATOM 2750 C CA . ALA B 2 8 ? 35.267 74.140 -0.287 1.00 102.17 9 ALA B CA 1
ATOM 2751 C C . ALA B 2 8 ? 34.789 72.748 0.099 1.00 99.48 9 ALA B C 1
ATOM 2752 O O . ALA B 2 8 ? 34.856 72.362 1.270 1.00 99.45 9 ALA B O 1
ATOM 2754 N N . LEU B 2 9 ? 34.285 71.984 -0.876 1.00 102.29 10 LEU B N 1
ATOM 2755 C CA . LEU B 2 9 ? 33.795 70.633 -0.613 1.00 99.01 10 LEU B CA 1
ATOM 2756 C C . LEU B 2 9 ? 34.921 69.726 -0.159 1.00 101.89 10 LEU B C 1
ATOM 2757 O O . LEU B 2 9 ? 34.718 68.856 0.688 1.00 103.43 10 LEU B O 1
ATOM 2762 N N . THR B 2 10 ? 36.114 69.899 -0.721 1.00 93.57 11 THR B N 1
ATOM 2763 C CA . THR B 2 10 ? 37.252 69.107 -0.270 1.00 94.36 11 THR B CA 1
ATOM 2764 C C . THR B 2 10 ? 37.626 69.440 1.175 1.00 97.22 11 THR B C 1
ATOM 2765 O O . THR B 2 10 ? 37.899 68.535 1.984 1.00 98.93 11 THR B O 1
ATOM 2769 N N . ALA B 2 11 ? 37.654 70.735 1.513 1.00 92.75 12 ALA B N 1
ATOM 2770 C CA . ALA B 2 11 ? 37.935 71.150 2.879 1.00 93.14 12 ALA B CA 1
ATOM 2771 C C . ALA B 2 11 ? 36.916 70.552 3.828 1.00 94.42 12 ALA B C 1
ATOM 2772 O O . ALA B 2 11 ? 37.281 70.003 4.861 1.00 94.40 12 ALA B O 1
ATOM 2774 N N . ALA B 2 12 ? 35.639 70.584 3.453 1.00 93.72 13 ALA B N 1
ATOM 2775 C CA . ALA B 2 12 ? 34.604 69.973 4.280 1.00 90.61 13 ALA B CA 1
ATOM 2776 C C . ALA B 2 12 ? 34.825 68.466 4.435 1.00 88.50 13 ALA B C 1
ATOM 2777 O O . ALA B 2 12 ? 34.783 67.923 5.553 1.00 90.44 13 ALA B O 1
ATOM 2779 N N . HIS B 2 13 ? 35.073 67.773 3.319 1.00 97.44 14 HIS B N 1
ATOM 2780 C CA . HIS B 2 13 ? 35.168 66.317 3.360 1.00 93.10 14 HIS B CA 1
ATOM 2781 C C . HIS B 2 13 ? 36.303 65.847 4.256 1.00 94.59 14 HIS B C 1
ATOM 2782 O O . HIS B 2 13 ? 36.131 64.896 5.022 1.00 96.45 14 HIS B O 1
ATOM 2789 N N . PHE B 2 14 ? 37.479 66.460 4.161 1.00 89.29 15 PHE B N 1
ATOM 2790 C CA . PHE B 2 14 ? 38.543 66.012 5.055 1.00 89.74 15 PHE B CA 1
ATOM 2791 C C . PHE B 2 14 ? 38.578 66.758 6.393 1.00 96.48 15 PHE B C 1
ATOM 2792 O O . PHE B 2 14 ? 39.279 66.325 7.316 1.00 97.21 15 PHE B O 1
ATOM 2800 N N . GLY B 2 15 ? 37.865 67.867 6.532 1.00 90.57 16 GLY B N 1
ATOM 2801 C CA . GLY B 2 15 ? 37.895 68.626 7.752 1.00 90.10 16 GLY B CA 1
ATOM 2802 C C . GLY B 2 15 ? 37.012 67.993 8.789 1.00 92.56 16 GLY B C 1
ATOM 2803 O O . GLY B 2 15 ? 37.390 67.940 9.965 1.00 98.10 16 GLY B O 1
ATOM 2804 N N . ALA B 2 16 ? 35.821 67.534 8.394 1.00 87.19 17 ALA B N 1
ATOM 2805 C CA . ALA B 2 16 ? 34.948 66.934 9.402 1.00 89.21 17 ALA B CA 1
ATOM 2806 C C . ALA B 2 16 ? 35.652 65.789 10.121 1.00 92.03 17 ALA B C 1
ATOM 2807 O O . ALA B 2 16 ? 35.764 65.836 11.363 1.00 98.19 17 ALA B O 1
ATOM 2809 N N . PRO B 2 17 ? 36.176 64.765 9.432 1.00 92.84 18 PRO B N 1
ATOM 2810 C CA . PRO B 2 17 ? 36.773 63.647 10.172 1.00 93.13 18 PRO B CA 1
ATOM 2811 C C . PRO B 2 17 ? 37.988 64.020 10.986 1.00 96.52 18 PRO B C 1
ATOM 2812 O O . PRO B 2 17 ? 38.179 63.439 12.055 1.00 97.86 18 PRO B O 1
ATOM 2816 N N . LEU B 2 18 ? 38.785 65.005 10.582 1.00 95.91 19 LEU B N 1
ATOM 2817 C CA . LEU B 2 18 ? 40.000 65.222 11.360 1.00 97.35 19 LEU B CA 1
ATOM 2818 C C . LEU B 2 18 ? 39.745 66.073 12.595 1.00 97.44 19 LEU B C 1
ATOM 2819 O O . LEU B 2 18 ? 40.367 65.840 13.642 1.00 97.41 19 LEU B O 1
ATOM 2824 N N . LEU B 2 19 ? 38.785 66.992 12.530 1.00 94.02 20 LEU B N 1
ATOM 2825 C CA . LEU B 2 19 ? 38.388 67.698 13.742 1.00 96.24 20 LEU B CA 1
ATOM 2826 C C . LEU B 2 19 ? 37.672 66.749 14.695 1.00 98.07 20 LEU B C 1
ATOM 2827 O O . LEU B 2 19 ? 37.902 66.775 15.923 1.00 97.30 20 LEU B O 1
ATOM 2832 N N . TYR B 2 20 ? 36.839 65.862 14.137 1.00 93.95 21 TYR B N 1
ATOM 2833 C CA . TYR B 2 20 ? 36.231 64.831 14.965 1.00 91.30 21 TYR B CA 1
ATOM 2834 C C . TYR B 2 20 ? 37.268 63.886 15.559 1.00 90.06 21 TYR B C 1
ATOM 2835 O O . TYR B 2 20 ? 37.107 63.436 16.691 1.00 93.00 21 TYR B O 1
ATOM 2844 N N . TYR B 2 21 ? 38.333 63.575 14.826 1.00 95.44 22 TYR B N 1
ATOM 2845 C CA . TYR B 2 21 ? 39.376 62.710 15.358 1.00 94.19 22 TYR B CA 1
ATOM 2846 C C . TYR B 2 21 ? 40.131 63.382 16.496 1.00 101.64 22 TYR B C 1
ATOM 2847 O O . TYR B 2 21 ? 40.514 62.714 17.472 1.00 103.27 22 TYR B O 1
ATOM 2856 N N . TRP B 2 22 ? 40.373 64.698 16.398 1.00 97.39 23 TRP B N 1
ATOM 2857 C CA . TRP B 2 22 ? 41.069 65.372 17.499 1.00 103.33 23 TRP B CA 1
ATOM 2858 C C . TRP B 2 22 ? 40.211 65.402 18.765 1.00 105.42 23 TRP B C 1
ATOM 2859 O O . TRP B 2 22 ? 40.683 65.053 19.857 1.00 113.87 23 TRP B O 1
ATOM 2870 N N . ARG B 2 23 ? 38.924 65.743 18.624 1.00 100.17 24 ARG B N 1
ATOM 2871 C CA . ARG B 2 23 ? 38.017 65.694 19.774 1.00 99.33 24 ARG B CA 1
ATOM 2872 C C . ARG B 2 23 ? 37.807 64.254 20.258 1.00 97.00 24 ARG B C 1
ATOM 2873 O O . ARG B 2 23 ? 37.614 64.012 21.464 1.00 97.20 24 ARG B O 1
ATOM 2881 N N . ALA B 2 24 ? 37.992 63.270 19.374 1.00 97.64 25 ALA B N 1
ATOM 2882 C CA . ALA B 2 24 ? 37.978 61.886 19.834 1.00 95.65 25 ALA B CA 1
ATOM 2883 C C . ALA B 2 24 ? 39.159 61.597 20.744 1.00 96.48 25 ALA B C 1
ATOM 2884 O O . ALA B 2 24 ? 38.995 61.012 21.814 1.00 100.09 25 ALA B O 1
ATOM 2886 N N . LYS B 2 25 ? 40.346 62.051 20.377 1.00 97.89 26 LYS B N 1
ATOM 2887 C CA . LYS B 2 25 ? 41.489 61.752 21.229 1.00 100.09 26 LYS B CA 1
ATOM 2888 C C . LYS B 2 25 ? 41.490 62.592 22.495 1.00 103.99 26 LYS B C 1
ATOM 2889 O O . LYS B 2 25 ? 42.182 62.240 23.460 1.00 106.72 26 LYS B O 1
ATOM 2895 N N . ARG B 2 26 ? 40.761 63.711 22.511 1.00 99.19 27 ARG B N 1
ATOM 2896 C CA . ARG B 2 26 ? 40.565 64.385 23.791 1.00 103.58 27 ARG B CA 1
ATOM 2897 C C . ARG B 2 26 ? 39.609 63.606 24.687 1.00 103.98 27 ARG B C 1
ATOM 2898 O O . ARG B 2 26 ? 39.807 63.553 25.908 1.00 104.59 27 ARG B O 1
ATOM 2906 N N . TRP B 2 27 ? 38.599 62.954 24.105 1.00 99.54 28 TRP B N 1
ATOM 2907 C CA . TRP B 2 27 ? 37.829 62.004 24.899 1.00 96.37 28 TRP B CA 1
ATOM 2908 C C . TRP B 2 27 ? 38.687 60.828 25.322 1.00 95.67 28 TRP B C 1
ATOM 2909 O O . TRP B 2 27 ? 38.443 60.233 26.375 1.00 96.86 28 TRP B O 1
ATOM 2920 N N . LEU B 2 28 ? 39.720 60.517 24.545 1.00 98.25 29 LEU B N 1
ATOM 2921 C CA . LEU B 2 28 ? 40.252 59.166 24.549 1.00 100.47 29 LEU B CA 1
ATOM 2922 C C . LEU B 2 28 ? 40.859 58.760 25.883 1.00 111.73 29 LEU B C 1
ATOM 2923 O O . LEU B 2 28 ? 40.852 57.578 26.225 1.00 117.31 29 LEU B O 1
ATOM 2928 N N . LYS B 2 29 ? 41.392 59.674 26.666 1.00 110.76 30 LYS B N 1
ATOM 2929 C CA . LYS B 2 29 ? 42.031 59.181 27.876 1.00 116.56 30 LYS B CA 1
ATOM 2930 C C . LYS B 2 29 ? 41.430 59.630 29.200 1.00 121.09 30 LYS B C 1
ATOM 2931 O O . LYS B 2 29 ? 41.810 59.082 30.249 1.00 124.67 30 LYS B O 1
ATOM 2937 N N . LYS B 2 30 ? 40.471 60.504 29.190 1.00 121.59 31 LYS B N 1
ATOM 2938 C CA . LYS B 2 30 ? 39.931 60.749 30.524 1.00 119.61 31 LYS B CA 1
ATOM 2939 C C . LYS B 2 30 ? 38.778 59.808 30.801 1.00 115.05 31 LYS B C 1
ATOM 2940 O O . LYS B 2 30 ? 37.996 59.536 29.904 1.00 123.41 31 LYS B O 1
ATOM 2946 N N . PRO B 2 31 ? 38.688 59.332 32.051 1.00 112.35 32 PRO B N 1
ATOM 2947 C CA . PRO B 2 31 ? 38.650 57.882 32.267 1.00 106.29 32 PRO B CA 1
ATOM 2948 C C . PRO B 2 31 ? 37.311 57.202 32.017 1.00 102.32 32 PRO B C 1
ATOM 2949 O O . PRO B 2 31 ? 36.265 57.838 31.909 1.00 106.42 32 PRO B O 1
ATOM 2953 N N . TRP B 2 32 ? 37.357 55.864 31.931 1.00 88.53 33 TRP B N 1
ATOM 2954 C CA . TRP B 2 32 ? 36.126 55.114 32.041 1.00 85.39 33 TRP B CA 1
ATOM 2955 C C . TRP B 2 32 ? 35.497 55.522 33.353 1.00 94.55 33 TRP B C 1
ATOM 2956 O O . TRP B 2 32 ? 36.131 55.443 34.412 1.00 99.71 33 TRP B O 1
ATOM 2967 N N . ASP B 2 33 ? 34.243 55.926 33.309 1.00 90.18 34 ASP B N 1
ATOM 2968 C CA . ASP B 2 33 ? 33.526 56.127 34.554 1.00 86.93 34 ASP B CA 1
ATOM 2969 C C . ASP B 2 33 ? 32.717 54.895 34.864 1.00 80.34 34 ASP B C 1
ATOM 2970 O O . ASP B 2 33 ? 31.633 54.972 35.442 1.00 86.43 34 ASP B O 1
ATOM 2975 N N . VAL B 2 34 ? 33.226 53.761 34.400 1.00 78.21 35 VAL B N 1
ATOM 2976 C CA . VAL B 2 34 ? 32.688 52.433 34.627 1.00 81.27 35 VAL B CA 1
ATOM 2977 C C . VAL B 2 34 ? 33.868 51.538 34.985 1.00 78.81 35 VAL B C 1
ATOM 2978 O O . VAL B 2 34 ? 35.005 51.805 34.583 1.00 78.49 35 VAL B O 1
ATOM 2982 N N . ALA B 2 35 ? 33.610 50.467 35.735 1.00 83.01 36 ALA B N 1
ATOM 2983 C CA . ALA B 2 35 ? 34.689 49.589 36.169 1.00 81.59 36 ALA B CA 1
ATOM 2984 C C . ALA B 2 35 ? 34.353 48.127 35.902 1.00 83.82 36 ALA B C 1
ATOM 2985 O O . ALA B 2 35 ? 33.280 47.646 36.321 1.00 87.33 36 ALA B O 1
ATOM 2987 N N . PRO B 2 36 ? 35.258 47.370 35.287 1.00 81.63 37 PRO B N 1
ATOM 2988 C CA . PRO B 2 36 ? 35.054 45.923 35.197 1.00 78.62 37 PRO B CA 1
ATOM 2989 C C . PRO B 2 36 ? 35.270 45.287 36.556 1.00 83.33 37 PRO B C 1
ATOM 2990 O O . PRO B 2 36 ? 36.050 45.781 37.375 1.00 83.57 37 PRO B O 1
ATOM 2994 N N . ASP B 2 37 ? 34.521 44.233 36.822 1.00 81.00 38 ASP B N 1
ATOM 2995 C CA . ASP B 2 37 ? 34.690 43.468 38.057 1.00 81.67 38 ASP B CA 1
ATOM 2996 C C . ASP B 2 37 ? 35.130 42.049 37.717 1.00 78.10 38 ASP B C 1
ATOM 2997 O O . ASP B 2 37 ? 34.314 41.260 37.200 1.00 79.48 38 ASP B O 1
ATOM 3002 N N . PRO B 2 38 ? 36.384 41.660 37.978 1.00 81.38 39 PRO B N 1
ATOM 3003 C CA . PRO B 2 38 ? 36.819 40.302 37.601 1.00 79.21 39 PRO B CA 1
ATOM 3004 C C . PRO B 2 38 ? 36.134 39.195 38.362 1.00 78.76 39 PRO B C 1
ATOM 3005 O O . PRO B 2 38 ? 36.275 38.040 37.953 1.00 79.56 39 PRO B O 1
ATOM 3009 N N . THR B 2 39 ? 35.382 39.500 39.421 1.00 83.26 40 THR B N 1
ATOM 3010 C CA . THR B 2 39 ? 34.673 38.497 40.208 1.00 83.99 40 THR B CA 1
ATOM 3011 C C . THR B 2 39 ? 33.215 38.377 39.811 1.00 84.30 40 THR B C 1
ATOM 3012 O O . THR B 2 39 ? 32.493 37.546 40.387 1.00 85.26 40 THR B O 1
ATOM 3016 N N . TYR B 2 40 ? 32.787 39.133 38.822 1.00 80.79 41 TYR B N 1
ATOM 3017 C CA . TYR B 2 40 ? 31.412 39.074 38.387 1.00 78.95 41 TYR B CA 1
ATOM 3018 C C . TYR B 2 40 ? 31.322 37.855 37.510 1.00 80.76 41 TYR B C 1
ATOM 3019 O O . TYR B 2 40 ? 32.036 37.741 36.539 1.00 82.35 41 TYR B O 1
ATOM 3028 N N . ARG B 2 41 ? 30.470 36.919 37.890 1.00 79.56 42 ARG B N 1
ATOM 3029 C CA . ARG B 2 41 ? 30.308 35.697 37.138 1.00 75.99 42 ARG B CA 1
ATOM 3030 C C . ARG B 2 41 ? 28.861 35.294 36.972 1.00 75.05 42 ARG B C 1
ATOM 3031 O O . ARG B 2 41 ? 28.410 34.360 37.596 1.00 78.72 42 ARG B O 1
ATOM 3039 N N . PRO B 2 42 ? 28.123 36.007 36.137 1.00 73.87 43 PRO B N 1
ATOM 3040 C CA . PRO B 2 42 ? 26.728 35.752 35.827 1.00 75.15 43 PRO B CA 1
ATOM 3041 C C . PRO B 2 42 ? 26.598 34.641 34.828 1.00 73.27 43 PRO B C 1
ATOM 3042 O O . PRO B 2 42 ? 27.563 34.209 34.241 1.00 71.51 43 PRO B O 1
ATOM 3046 N N . ARG B 2 43 ? 25.388 34.162 34.656 1.00 66.77 44 ARG B N 1
ATOM 3047 C CA . ARG B 2 43 ? 25.142 33.089 33.710 1.00 72.91 44 ARG B CA 1
ATOM 3048 C C . ARG B 2 43 ? 25.046 33.696 32.316 1.00 76.12 44 ARG B C 1
ATOM 3049 O O . ARG B 2 43 ? 24.368 34.718 32.119 1.00 74.17 44 ARG B O 1
ATOM 3057 N N . VAL B 2 44 ? 25.751 33.070 31.365 1.00 77.49 45 VAL B N 1
ATOM 3058 C CA . VAL B 2 44 ? 26.018 33.612 30.039 1.00 72.60 45 VAL B CA 1
ATOM 3059 C C . VAL B 2 44 ? 25.522 32.624 28.993 1.00 73.86 45 VAL B C 1
ATOM 3060 O O . VAL B 2 44 ? 25.872 31.436 29.038 1.00 76.82 45 VAL B O 1
ATOM 3064 N N . THR B 2 45 ? 24.717 33.122 28.048 1.00 70.63 46 THR B N 1
ATOM 3065 C CA . THR B 2 45 ? 24.278 32.365 26.877 1.00 73.01 46 THR B CA 1
ATOM 3066 C C . THR B 2 45 ? 25.013 32.886 25.657 1.00 73.51 46 THR B C 1
ATOM 3067 O O . THR B 2 45 ? 24.867 34.055 25.310 1.00 76.24 46 THR B O 1
ATOM 3071 N N . VAL B 2 46 ? 25.757 32.020 24.981 1.00 74.10 47 VAL B N 1
ATOM 3072 C CA . VAL B 2 46 ? 26.385 32.359 23.703 1.00 72.35 47 VAL B CA 1
ATOM 3073 C C . VAL B 2 46 ? 25.500 31.860 22.570 1.00 72.10 47 VAL B C 1
ATOM 3074 O O . VAL B 2 46 ? 25.145 30.680 22.528 1.00 76.07 47 VAL B O 1
ATOM 3078 N N . ILE B 2 47 ? 25.142 32.754 21.652 1.00 70.29 48 ILE B N 1
ATOM 3079 C CA . ILE B 2 47 ? 24.219 32.454 20.555 1.00 72.18 48 ILE B CA 1
ATOM 3080 C C . ILE B 2 47 ? 24.988 32.466 19.236 1.00 71.43 48 ILE B C 1
ATOM 3081 O O . ILE B 2 47 ? 25.564 33.493 18.842 1.00 69.32 48 ILE B O 1
ATOM 3086 N N . VAL B 2 48 ? 24.962 31.334 18.541 1.00 68.64 49 VAL B N 1
ATOM 3087 C CA . VAL B 2 48 ? 25.557 31.219 17.216 1.00 69.72 49 VAL B CA 1
ATOM 3088 C C . VAL B 2 48 ? 24.435 30.997 16.196 1.00 72.92 49 VAL B C 1
ATOM 3089 O O . VAL B 2 48 ? 23.797 29.929 16.167 1.00 74.29 49 VAL B O 1
ATOM 3093 N N . PRO B 2 49 ? 24.138 31.992 15.368 1.00 77.44 50 PRO B N 1
ATOM 3094 C CA . PRO B 2 49 ? 23.187 31.792 14.269 1.00 80.23 50 PRO B CA 1
ATOM 3095 C C . PRO B 2 49 ? 23.887 31.177 13.063 1.00 80.14 50 PRO B C 1
ATOM 3096 O O . PRO B 2 49 ? 25.006 31.562 12.705 1.00 72.96 50 PRO B O 1
ATOM 3100 N N . THR B 2 50 ? 23.224 30.202 12.436 1.00 85.22 51 THR B N 1
ATOM 3101 C CA . THR B 2 50 ? 23.830 29.486 11.320 1.00 87.14 51 THR B CA 1
ATOM 3102 C C . THR B 2 50 ? 22.838 29.206 10.200 1.00 90.15 51 THR B C 1
ATOM 3103 O O . THR B 2 50 ? 21.712 28.744 10.441 1.00 92.65 51 THR B O 1
ATOM 3107 N N . TYR B 2 51 ? 23.300 29.463 8.977 1.00 97.37 52 TYR B N 1
ATOM 3108 C CA . TYR B 2 51 ? 22.722 28.940 7.741 1.00 97.92 52 TYR B CA 1
ATOM 3109 C C . TYR B 2 51 ? 23.906 28.459 6.912 1.00 95.51 52 TYR B C 1
ATOM 3110 O O . TYR B 2 51 ? 24.735 29.273 6.488 1.00 93.39 52 TYR B O 1
ATOM 3119 N N . ASN B 2 52 ? 23.990 27.144 6.703 1.00 104.02 53 ASN B N 1
ATOM 3120 C CA . ASN B 2 52 ? 25.013 26.515 5.860 1.00 106.52 53 ASN B CA 1
ATOM 3121 C C . ASN B 2 52 ? 26.429 26.953 6.259 1.00 103.70 53 ASN B C 1
ATOM 3122 O O . ASN B 2 52 ? 27.119 27.679 5.536 1.00 99.68 53 ASN B O 1
ATOM 3127 N N . GLU B 2 53 ? 26.838 26.515 7.454 1.00 106.53 54 GLU B N 1
ATOM 3128 C CA . GLU B 2 53 ? 28.186 26.768 7.955 1.00 106.40 54 GLU B CA 1
ATOM 3129 C C . GLU B 2 53 ? 28.821 25.527 8.616 1.00 107.23 54 GLU B C 1
ATOM 3130 O O . GLU B 2 53 ? 29.490 25.646 9.639 1.00 108.87 54 GLU B O 1
ATOM 3136 N N . ALA B 2 54 ? 28.668 24.320 8.061 1.00 106.99 55 ALA B N 1
ATOM 3137 C CA . ALA B 2 54 ? 29.156 23.131 8.775 1.00 112.23 55 ALA B CA 1
ATOM 3138 C C . ALA B 2 54 ? 30.658 23.114 9.103 1.00 128.55 55 ALA B C 1
ATOM 3139 O O . ALA B 2 54 ? 31.007 22.881 10.289 1.00 134.08 55 ALA B O 1
ATOM 3141 N N . PRO B 2 55 ? 31.582 23.373 8.149 1.00 122.14 56 PRO B N 1
ATOM 3142 C CA . PRO B 2 55 ? 33.014 23.467 8.524 1.00 123.23 56 PRO B CA 1
ATOM 3143 C C . PRO B 2 55 ? 33.216 24.391 9.717 1.00 126.11 56 PRO B C 1
ATOM 3144 O O . PRO B 2 55 ? 33.742 24.006 10.803 1.00 132.40 56 PRO B O 1
ATOM 3148 N N . LEU B 2 56 ? 32.691 25.595 9.575 1.00 115.92 57 LEU B N 1
ATOM 3149 C CA . LEU B 2 56 ? 32.978 26.571 10.588 1.00 113.57 57 LEU B CA 1
ATOM 3150 C C . LEU B 2 56 ? 32.202 26.255 11.851 1.00 118.96 57 LEU B C 1
ATOM 3151 O O . LEU B 2 56 ? 32.666 26.592 12.938 1.00 124.26 57 LEU B O 1
ATOM 3156 N N . ILE B 2 57 ? 31.083 25.528 11.762 1.00 118.28 58 ILE B N 1
ATOM 3157 C CA . ILE B 2 57 ? 30.290 25.475 12.983 1.00 109.56 58 ILE B CA 1
ATOM 3158 C C . ILE B 2 57 ? 30.935 24.529 13.956 1.00 102.30 58 ILE B C 1
ATOM 3159 O O . ILE B 2 57 ? 31.001 24.816 15.157 1.00 98.48 58 ILE B O 1
ATOM 3164 N N . GLU B 2 58 ? 31.539 23.453 13.470 1.00 106.94 59 GLU B N 1
ATOM 3165 C CA . GLU B 2 58 ? 32.196 22.659 14.504 1.00 107.87 59 GLU B CA 1
ATOM 3166 C C . GLU B 2 58 ? 33.506 23.281 14.996 1.00 105.13 59 GLU B C 1
ATOM 3167 O O . GLU B 2 58 ? 33.788 23.205 16.214 1.00 97.53 59 GLU B O 1
ATOM 3173 N N . GLU B 2 59 ? 34.293 23.952 14.141 1.00 114.86 60 GLU B N 1
ATOM 3174 C CA . GLU B 2 59 ? 35.485 24.491 14.806 1.00 109.18 60 GLU B CA 1
ATOM 3175 C C . GLU B 2 59 ? 35.179 25.737 15.646 1.00 97.72 60 GLU B C 1
ATOM 3176 O O . GLU B 2 59 ? 35.913 26.018 16.606 1.00 94.38 60 GLU B O 1
ATOM 3182 N N . LYS B 2 60 ? 34.095 26.465 15.344 1.00 90.42 61 LYS B N 1
ATOM 3183 C CA . LYS B 2 60 ? 33.612 27.539 16.208 1.00 87.33 61 LYS B CA 1
ATOM 3184 C C . LYS B 2 60 ? 33.138 27.007 17.557 1.00 92.84 61 LYS B C 1
ATOM 3185 O O . LYS B 2 60 ? 33.395 27.621 18.603 1.00 94.65 61 LYS B O 1
ATOM 3191 N N . LEU B 2 61 ? 32.396 25.898 17.549 1.00 91.66 62 LEU B N 1
ATOM 3192 C CA . LEU B 2 61 ? 31.996 25.287 18.807 1.00 92.66 62 LEU B CA 1
ATOM 3193 C C . LEU B 2 61 ? 33.216 24.926 19.636 1.00 92.87 62 LEU B C 1
ATOM 3194 O O . LEU B 2 61 ? 33.239 25.146 20.855 1.00 91.77 62 LEU B O 1
ATOM 3199 N N . ASP B 2 62 ? 34.261 24.409 18.993 1.00 95.10 63 ASP B N 1
ATOM 3200 C CA . ASP B 2 62 ? 35.462 24.143 19.775 1.00 96.31 63 ASP B CA 1
ATOM 3201 C C . ASP B 2 62 ? 36.108 25.443 20.274 1.00 92.38 63 ASP B C 1
ATOM 3202 O O . ASP B 2 62 ? 36.613 25.489 21.398 1.00 90.23 63 ASP B O 1
ATOM 3207 N N . ASN B 2 63 ? 36.035 26.529 19.506 1.00 92.74 64 ASN B N 1
ATOM 3208 C CA . ASN B 2 63 ? 36.621 27.783 19.979 1.00 90.68 64 ASN B CA 1
ATOM 3209 C C . ASN B 2 63 ? 35.896 28.324 21.215 1.00 90.38 64 ASN B C 1
ATOM 3210 O O . ASN B 2 63 ? 36.518 28.934 22.092 1.00 90.93 64 ASN B O 1
ATOM 3215 N N . ILE B 2 64 ? 34.573 28.182 21.264 1.00 86.84 65 ILE B N 1
ATOM 3216 C CA . ILE B 2 64 ? 33.843 28.548 22.477 1.00 81.77 65 ILE B CA 1
ATOM 3217 C C . ILE B 2 64 ? 34.177 27.594 23.619 1.00 87.62 65 ILE B C 1
ATOM 3218 O O . ILE B 2 64 ? 34.332 28.013 24.770 1.00 88.08 65 ILE B O 1
ATOM 3223 N N . TYR B 2 65 ? 34.305 26.298 23.319 1.00 89.66 66 TYR B N 1
ATOM 3224 C CA . TYR B 2 65 ? 34.594 25.305 24.351 1.00 92.11 66 TYR B CA 1
ATOM 3225 C C . TYR B 2 65 ? 35.863 25.630 25.135 1.00 91.32 66 TYR B C 1
ATOM 3226 O O . TYR B 2 65 ? 35.967 25.283 26.312 1.00 93.32 66 TYR B O 1
ATOM 3235 N N . GLU B 2 66 ? 36.845 26.257 24.505 1.00 89.53 67 GLU B N 1
ATOM 3236 C CA . GLU B 2 66 ? 38.129 26.503 25.145 1.00 90.57 67 GLU B CA 1
ATOM 3237 C C . GLU B 2 66 ? 38.171 27.779 25.979 1.00 86.94 67 GLU B C 1
ATOM 3238 O O . GLU B 2 66 ? 39.243 28.139 26.476 1.00 87.05 67 GLU B O 1
ATOM 3244 N N . GLN B 2 67 ? 37.045 28.459 26.161 1.00 84.00 68 GLN B N 1
ATOM 3245 C CA . GLN B 2 67 ? 37.033 29.649 26.998 1.00 84.44 68 GLN B CA 1
ATOM 3246 C C . GLN B 2 67 ? 37.192 29.284 28.489 1.00 93.10 68 GLN B C 1
ATOM 3247 O O . GLN B 2 67 ? 36.636 28.295 28.978 1.00 88.67 68 GLN B O 1
ATOM 3253 N N . ASP B 2 68 ? 37.992 30.088 29.203 1.00 85.74 69 ASP B N 1
ATOM 3254 C CA . ASP B 2 68 ? 38.233 29.936 30.643 1.00 85.22 69 ASP B CA 1
ATOM 3255 C C . ASP B 2 68 ? 36.967 30.070 31.498 1.00 87.03 69 ASP B C 1
ATOM 3256 O O . ASP B 2 68 ? 36.951 29.611 32.653 1.00 95.71 69 ASP B O 1
ATOM 3261 N N . TYR B 2 69 ? 35.928 30.726 30.978 1.00 92.67 70 TYR B N 1
ATOM 3262 C CA . TYR B 2 69 ? 34.740 31.049 31.761 1.00 86.26 70 TYR B CA 1
ATOM 3263 C C . TYR B 2 69 ? 34.135 29.797 32.386 1.00 86.62 70 TYR B C 1
ATOM 3264 O O . TYR B 2 69 ? 33.999 28.775 31.704 1.00 87.62 70 TYR B O 1
ATOM 3273 N N . PRO B 2 70 ? 33.721 29.852 33.658 1.00 89.07 71 PRO B N 1
ATOM 3274 C CA . PRO B 2 70 ? 33.231 28.640 34.342 1.00 89.82 71 PRO B CA 1
ATOM 3275 C C . PRO B 2 70 ? 32.028 28.025 33.639 1.00 91.21 71 PRO B C 1
ATOM 3276 O O . PRO B 2 70 ? 30.997 28.672 33.452 1.00 91.73 71 PRO B O 1
ATOM 3280 N N . ARG B 2 71 ? 32.147 26.738 33.306 1.00 94.60 72 ARG B N 1
ATOM 3281 C CA . ARG B 2 71 ? 31.199 26.087 32.414 1.00 95.77 72 ARG B CA 1
ATOM 3282 C C . ARG B 2 71 ? 29.847 25.846 33.066 1.00 96.46 72 ARG B C 1
ATOM 3283 O O . ARG B 2 71 ? 28.864 25.637 32.346 1.00 98.81 72 ARG B O 1
ATOM 3291 N N . ASP B 2 72 ? 29.759 25.918 34.392 1.00 93.65 73 ASP B N 1
ATOM 3292 C CA . ASP B 2 72 ? 28.460 25.863 35.048 1.00 93.36 73 ASP B CA 1
ATOM 3293 C C . ASP B 2 72 ? 27.698 27.175 34.886 1.00 87.34 73 ASP B C 1
ATOM 3294 O O . ASP B 2 72 ? 26.503 27.241 35.189 1.00 86.47 73 ASP B O 1
ATOM 3299 N N . LYS B 2 73 ? 28.354 28.217 34.390 1.00 83.67 74 LYS B N 1
ATOM 3300 C CA . LYS B 2 73 ? 27.687 29.475 34.096 1.00 84.83 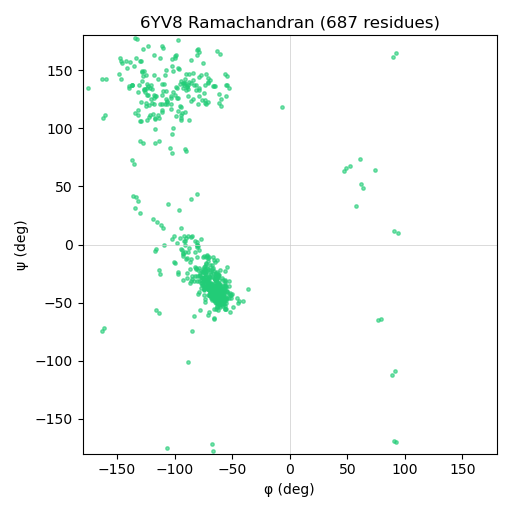74 LYS B CA 1
ATOM 3301 C C . LYS B 2 73 ? 27.627 29.757 32.586 1.00 85.93 74 LYS B C 1
ATOM 3302 O O . LYS B 2 73 ? 27.338 30.881 32.175 1.00 88.01 74 LYS B O 1
ATOM 3308 N N . LEU B 2 74 ? 27.844 28.746 31.752 1.00 84.94 75 LEU B N 1
ATOM 3309 C CA . LEU B 2 74 ? 27.910 28.922 30.308 1.00 83.29 75 LEU B CA 1
ATOM 3310 C C . LEU B 2 74 ? 26.925 27.990 29.610 1.00 84.48 75 LEU B C 1
ATOM 3311 O O . LEU B 2 74 ? 26.846 26.801 29.944 1.00 87.29 75 LEU B O 1
ATOM 3316 N N . GLU B 2 75 ? 26.170 28.530 28.653 1.00 78.56 76 GLU B N 1
ATOM 3317 C CA . GLU B 2 75 ? 25.307 27.707 27.818 1.00 82.55 76 GLU B CA 1
ATOM 3318 C C . GLU B 2 75 ? 25.338 28.248 26.392 1.00 79.63 76 GLU B C 1
ATOM 3319 O O . GLU B 2 75 ? 25.566 29.440 26.177 1.00 78.77 76 GLU B O 1
ATOM 3325 N N . VAL B 2 76 ? 25.110 27.364 25.416 1.00 79.76 77 VAL B N 1
ATOM 3326 C CA . VAL B 2 76 ? 25.268 27.691 24.001 1.00 79.13 77 VAL B CA 1
ATOM 3327 C C . VAL B 2 76 ? 23.990 27.359 23.250 1.00 80.03 77 VAL B C 1
ATOM 3328 O O . VAL B 2 76 ? 23.459 26.251 23.376 1.00 84.50 77 VAL B O 1
ATOM 3332 N N . VAL B 2 77 ? 23.514 28.308 22.454 1.00 75.91 78 VAL B N 1
ATOM 3333 C CA . VAL B 2 77 ? 22.343 28.119 21.611 1.00 77.51 78 VAL B CA 1
ATOM 3334 C C . VAL B 2 77 ? 22.776 28.299 20.159 1.00 81.83 78 VAL B C 1
ATOM 3335 O O . VAL B 2 77 ? 23.182 29.393 19.751 1.00 82.94 78 VAL B O 1
ATOM 3339 N N . VAL B 2 78 ? 22.745 27.216 19.396 1.00 83.53 79 VAL B N 1
ATOM 3340 C CA . VAL B 2 78 ? 23.014 27.239 17.961 1.00 83.69 79 VAL B CA 1
ATOM 3341 C C . VAL B 2 78 ? 21.675 27.250 17.236 1.00 80.75 79 VAL B C 1
ATOM 3342 O O . VAL B 2 78 ? 20.941 26.256 17.270 1.00 80.43 79 VAL B O 1
ATOM 3346 N N . VAL B 2 79 ? 21.330 28.365 16.599 1.00 79.53 80 VAL B N 1
ATOM 3347 C CA . VAL B 2 79 ? 20.043 28.475 15.909 1.00 85.25 80 VAL B CA 1
ATOM 3348 C C . VAL B 2 79 ? 20.274 28.327 14.409 1.00 88.06 80 VAL B C 1
ATOM 3349 O O . VAL B 2 79 ? 20.987 29.130 13.797 1.00 86.16 80 VAL B O 1
ATOM 3353 N N . ASP B 2 80 ? 19.644 27.324 13.800 1.00 88.13 81 ASP B N 1
ATOM 3354 C CA . ASP B 2 80 ? 19.910 26.958 12.410 1.00 90.84 81 ASP B CA 1
ATOM 3355 C C . ASP B 2 80 ? 18.666 27.178 11.563 1.00 89.18 81 ASP B C 1
ATOM 3356 O O . ASP B 2 80 ? 17.590 26.663 11.888 1.00 90.31 81 ASP B O 1
ATOM 3361 N N . SER B 2 81 ? 18.814 27.915 10.463 1.00 92.88 82 SER B N 1
ATOM 3362 C CA . SER B 2 81 ? 17.646 28.261 9.652 1.00 93.42 82 SER B CA 1
ATOM 3363 C C . SER B 2 81 ? 17.586 27.374 8.413 1.00 96.62 82 SER B C 1
ATOM 3364 O O . SER B 2 81 ? 17.935 27.782 7.309 1.00 98.43 82 SER B O 1
ATOM 3367 N N . ALA B 2 82 ? 17.113 26.142 8.608 1.00 97.35 83 ALA B N 1
ATOM 3368 C CA . ALA B 2 82 ? 16.786 25.238 7.510 1.00 99.51 83 ALA B CA 1
ATOM 3369 C C . ALA B 2 82 ? 17.917 25.220 6.479 1.00 103.81 83 ALA B C 1
ATOM 3370 O O . ALA B 2 82 ? 17.743 25.602 5.317 1.00 106.69 83 ALA B O 1
ATOM 3372 N N . SER B 2 83 ? 19.087 24.761 6.909 1.00 108.37 84 SER B N 1
ATOM 3373 C CA . SER B 2 83 ? 20.249 24.805 6.034 1.00 107.44 84 SER B CA 1
ATOM 3374 C C . SER B 2 83 ? 20.382 23.514 5.246 1.00 111.69 84 SER B C 1
ATOM 3375 O O . SER B 2 83 ? 20.165 22.424 5.780 1.00 112.78 84 SER B O 1
ATOM 3378 N N . THR B 2 84 ? 20.743 23.668 3.958 1.00 110.88 85 THR B N 1
ATOM 3379 C CA . THR B 2 84 ? 20.859 22.549 3.022 1.00 115.47 85 THR B CA 1
ATOM 3380 C C . THR B 2 84 ? 22.021 21.653 3.408 1.00 118.82 85 THR B C 1
ATOM 3381 O O . THR B 2 84 ? 21.973 20.430 3.228 1.00 123.01 85 THR B O 1
ATOM 3385 N N . 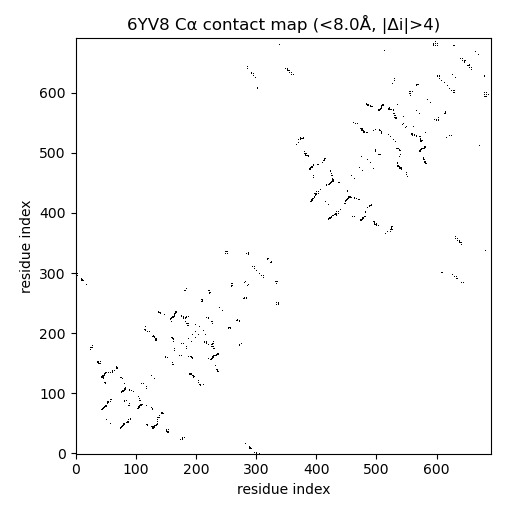ASP B 2 85 ? 23.081 22.259 3.909 1.00 107.01 86 ASP B N 1
ATOM 3386 C CA . ASP B 2 85 ? 24.235 21.582 4.452 1.00 112.53 86 ASP B CA 1
ATOM 3387 C C . ASP B 2 85 ? 23.821 20.713 5.635 1.00 114.65 86 ASP B C 1
ATOM 3388 O O . ASP B 2 85 ? 22.711 20.837 6.170 1.00 125.69 86 ASP B O 1
ATOM 3393 N N . GLY B 2 86 ? 24.690 19.793 6.028 1.00 116.94 87 GLY B N 1
ATOM 3394 C CA . GLY B 2 86 ? 24.349 19.037 7.215 1.00 113.11 87 GLY B CA 1
ATOM 3395 C C . GLY B 2 86 ? 24.753 19.705 8.517 1.00 105.58 87 GLY B C 1
ATOM 3396 O O . GLY B 2 86 ? 25.150 19.008 9.452 1.00 107.50 87 GLY B O 1
ATOM 3397 N N . THR B 2 87 ? 24.602 21.032 8.630 1.00 108.93 88 THR B N 1
ATOM 3398 C CA . THR B 2 87 ? 25.092 21.747 9.813 1.00 107.57 88 THR B CA 1
ATOM 3399 C C . THR B 2 87 ? 24.380 21.330 11.107 1.00 105.20 88 THR B C 1
ATOM 3400 O O . THR B 2 87 ? 25.046 21.203 12.143 1.00 102.06 88 THR B O 1
ATOM 3404 N N . PRO B 2 88 ? 23.059 21.072 11.108 1.00 102.73 89 PRO B N 1
ATOM 3405 C CA . PRO B 2 88 ? 22.434 20.607 12.362 1.00 102.50 89 PRO B CA 1
ATOM 3406 C C . PRO B 2 88 ? 22.983 19.282 12.895 1.00 104.80 89 PRO B C 1
ATOM 3407 O O . PRO B 2 88 ? 23.156 19.167 14.118 1.00 107.32 89 PRO B O 1
ATOM 3411 N N . SER B 2 89 ? 23.321 18.290 12.053 1.00 102.20 90 SER B N 1
ATOM 3412 C CA . SER B 2 89 ? 23.848 17.071 12.673 1.00 105.62 90 SER B CA 1
ATOM 3413 C C . SER B 2 89 ? 25.363 17.074 12.768 1.00 103.35 90 SER B C 1
ATOM 3414 O O . SER B 2 89 ? 25.917 16.268 13.520 1.00 106.47 90 SER B O 1
ATOM 3417 N N . ALA B 2 90 ? 26.036 18.045 12.161 1.00 103.90 91 ALA B N 1
ATOM 3418 C CA . ALA B 2 90 ? 27.390 18.373 12.581 1.00 101.50 91 ALA B CA 1
ATOM 3419 C C . ALA B 2 90 ? 27.394 18.939 13.993 1.00 102.41 91 ALA B C 1
ATOM 3420 O O . ALA B 2 90 ? 28.240 18.576 14.828 1.00 105.15 91 ALA B O 1
ATOM 3422 N N . VAL B 2 91 ? 26.429 19.818 14.279 1.00 101.98 92 VAL B N 1
ATOM 3423 C CA . VAL B 2 91 ? 26.256 20.382 15.614 1.00 98.32 92 VAL B CA 1
ATOM 3424 C C . VAL B 2 91 ? 25.881 19.284 16.597 1.00 98.82 92 VAL B C 1
ATOM 3425 O O . VAL B 2 91 ? 26.390 19.232 17.720 1.00 101.17 92 VAL B O 1
ATOM 3429 N N . ARG B 2 92 ? 25.051 18.341 16.157 1.00 95.79 93 ARG B N 1
ATOM 3430 C CA . ARG B 2 92 ? 24.633 17.261 17.043 1.00 98.51 93 ARG B CA 1
ATOM 3431 C C . ARG B 2 92 ? 25.764 16.292 17.361 1.00 102.01 93 ARG B C 1
ATOM 3432 O O . ARG B 2 92 ? 25.868 15.817 18.502 1.00 102.28 93 ARG B O 1
ATOM 3440 N N . ARG B 2 93 ? 26.639 15.996 16.397 1.00 100.76 94 ARG B N 1
ATOM 3441 C CA . ARG B 2 93 ? 27.779 15.154 16.757 1.00 105.17 94 ARG B CA 1
ATOM 3442 C C . ARG B 2 93 ? 28.781 15.895 17.647 1.00 103.64 94 ARG B C 1
ATOM 3443 O O . ARG B 2 93 ? 29.304 15.314 18.617 1.00 106.60 94 ARG B O 1
ATOM 3451 N N . TRP B 2 94 ? 29.023 17.185 17.393 1.00 105.28 95 TRP B N 1
ATOM 3452 C CA . TRP B 2 94 ? 29.884 17.902 18.330 1.00 103.97 95 TRP B CA 1
ATOM 3453 C C . TRP B 2 94 ? 29.283 17.873 19.736 1.00 105.19 95 TRP B C 1
ATOM 3454 O O . TRP B 2 94 ? 29.990 17.625 20.722 1.00 103.42 95 TRP B O 1
ATOM 3465 N N . ALA B 2 95 ? 27.958 18.012 19.830 1.00 103.37 96 ALA B N 1
ATOM 3466 C CA . ALA B 2 95 ? 27.287 18.088 21.126 1.00 105.64 96 ALA B CA 1
ATOM 3467 C C . ALA B 2 95 ? 27.314 16.758 21.886 1.00 111.30 96 ALA B C 1
ATOM 3468 O O . ALA B 2 95 ? 27.519 16.741 23.110 1.00 113.13 96 ALA B O 1
ATOM 3470 N N . GLU B 2 96 ? 27.144 15.629 21.181 1.00 113.70 97 GLU B N 1
ATOM 3471 C CA . GLU B 2 96 ? 27.287 14.347 21.867 1.00 116.95 97 GLU B CA 1
ATOM 3472 C C . GLU B 2 96 ? 28.733 14.034 22.184 1.00 117.03 97 GLU B C 1
ATOM 3473 O O . GLU B 2 96 ? 28.978 13.069 22.903 1.00 116.27 97 GLU B O 1
ATOM 3479 N N . THR B 2 97 ? 29.674 14.804 21.635 1.00 111.71 98 THR B N 1
ATOM 3480 C CA . THR B 2 97 ? 31.101 14.654 21.844 1.00 115.07 98 THR B CA 1
ATOM 3481 C C . THR B 2 97 ? 31.635 15.514 22.981 1.00 110.41 98 THR B C 1
ATOM 3482 O O . THR B 2 97 ? 32.618 15.106 23.603 1.00 111.19 98 THR B O 1
ATOM 3486 N N . HIS B 2 98 ? 31.056 16.696 23.272 1.00 113.15 99 HIS B N 1
ATOM 3487 C CA . HIS B 2 98 ? 31.405 17.497 24.454 1.00 109.08 99 HIS B CA 1
ATOM 3488 C C . HIS B 2 98 ? 30.208 17.622 25.379 1.00 107.56 99 HIS B C 1
ATOM 3489 O O . HIS B 2 98 ? 29.492 18.634 25.339 1.00 106.30 99 HIS B O 1
ATOM 3496 N N . PRO B 2 99 ? 30.004 16.684 26.295 1.00 106.30 100 PRO B N 1
ATOM 3497 C CA . PRO B 2 99 ? 28.747 16.662 27.055 1.00 105.82 100 PRO B CA 1
ATOM 3498 C C . PRO B 2 99 ? 28.698 17.644 28.219 1.00 105.12 100 PRO B C 1
ATOM 3499 O O . PRO B 2 99 ? 27.618 18.081 28.623 1.00 106.78 100 PRO B O 1
ATOM 3503 N N . ASP B 2 100 ? 29.855 17.995 28.777 1.00 105.36 101 ASP B N 1
ATOM 3504 C CA . ASP B 2 100 ? 29.900 18.901 29.918 1.00 104.58 101 ASP B CA 1
ATOM 3505 C C . ASP B 2 100 ? 29.557 20.337 29.559 1.00 102.39 101 ASP B C 1
ATOM 3506 O O . ASP B 2 100 ? 29.402 21.152 30.471 1.00 101.68 101 ASP B O 1
ATOM 3511 N N . LEU B 2 101 ? 29.487 20.674 28.266 1.00 100.21 102 LEU B N 1
ATOM 3512 C CA . LEU B 2 101 ? 29.131 22.016 27.802 1.00 96.07 102 LEU B CA 1
ATOM 3513 C C . LEU B 2 101 ? 27.650 22.071 27.443 1.00 94.50 102 LEU B C 1
ATOM 3514 O O . LEU B 2 101 ? 27.213 21.434 26.481 1.00 93.94 102 LEU B O 1
ATOM 3519 N N . ALA B 2 102 ? 26.887 22.858 28.196 1.00 92.28 103 ALA B N 1
ATOM 3520 C CA . ALA B 2 102 ? 25.466 23.020 27.920 1.00 88.17 103 ALA B CA 1
ATOM 3521 C C . ALA B 2 102 ? 25.263 23.585 26.522 1.00 85.96 103 ALA B C 1
ATOM 3522 O O . ALA B 2 102 ? 25.753 24.672 26.213 1.00 83.64 103 ALA B O 1
ATOM 3524 N N . LEU B 2 103 ? 24.577 22.820 25.667 1.00 83.54 104 LEU B N 1
ATOM 3525 C CA . LEU B 2 103 ? 24.326 23.210 24.288 1.00 84.44 104 LEU B CA 1
ATOM 3526 C C . LEU B 2 103 ? 22.885 22.878 23.919 1.00 86.99 104 LEU B C 1
ATOM 3527 O O . LEU B 2 103 ? 22.382 21.802 24.245 1.00 88.51 104 LEU B O 1
ATOM 3532 N N . THR B 2 104 ? 22.231 23.809 23.226 1.00 88.43 105 THR B N 1
ATOM 3533 C CA . THR B 2 104 ? 20.899 23.600 22.669 1.00 87.41 105 THR B CA 1
ATOM 3534 C C . THR B 2 104 ? 20.926 23.995 21.197 1.00 87.18 105 THR B C 1
ATOM 3535 O O . THR B 2 104 ? 21.348 25.108 20.861 1.00 88.34 105 THR B O 1
ATOM 3539 N N . LEU B 2 105 ? 20.558 23.064 20.320 1.00 89.99 106 LEU B N 1
ATOM 3540 C CA . LEU B 2 105 ? 20.414 23.335 18.889 1.00 89.63 106 LEU B CA 1
ATOM 3541 C C . LEU B 2 105 ? 18.965 23.677 18.558 1.00 89.67 106 LEU B C 1
ATOM 3542 O O . LEU B 2 105 ? 18.062 22.870 18.790 1.00 89.33 106 LEU B O 1
ATOM 3547 N N . VAL B 2 106 ? 18.736 24.884 18.054 1.00 89.93 107 VAL B N 1
ATOM 3548 C CA . VAL B 2 106 ? 17.415 25.323 17.616 1.00 92.76 107 VAL B CA 1
ATOM 3549 C C . VAL B 2 106 ? 17.414 25.437 16.094 1.00 98.11 107 VAL B C 1
ATOM 3550 O O . VAL B 2 106 ? 18.326 26.036 15.505 1.00 96.47 107 VAL B O 1
ATOM 3554 N N . GLU B 2 107 ? 16.382 24.877 15.457 1.00 97.39 108 GLU B N 1
ATOM 3555 C CA . GLU B 2 107 ? 16.267 24.893 14.004 1.00 99.80 108 GLU B CA 1
ATOM 3556 C C . GLU B 2 107 ? 14.912 25.440 13.579 1.00 99.32 108 GLU B C 1
ATOM 3557 O O . GLU B 2 107 ? 13.893 25.157 14.219 1.00 99.81 108 GLU B O 1
ATOM 3563 N N . GLU B 2 108 ? 14.899 26.173 12.460 1.00 103.97 109 GLU B N 1
ATOM 3564 C CA . GLU B 2 108 ? 13.723 26.920 12.028 1.00 103.15 109 GLU B CA 1
ATOM 3565 C C . GLU B 2 108 ? 13.187 26.343 10.727 1.00 106.29 109 GLU B C 1
ATOM 3566 O O . GLU B 2 108 ? 13.968 25.920 9.867 1.00 107.51 109 GLU B O 1
ATOM 3572 N N . THR B 2 109 ? 11.848 26.319 10.601 1.00 114.17 110 THR B N 1
ATOM 3573 C CA . THR B 2 109 ? 11.188 25.767 9.411 1.00 115.43 110 THR B CA 1
ATOM 3574 C C . THR B 2 109 ? 11.841 26.251 8.111 1.00 115.81 110 THR B C 1
ATOM 3575 O O . THR B 2 109 ? 12.112 25.458 7.207 1.00 118.78 110 THR B O 1
ATOM 3579 N N . GLU B 2 110 ? 12.111 27.553 8.012 1.00 109.72 111 GLU B N 1
ATOM 3580 C CA . GLU B 2 110 ? 12.545 28.197 6.783 1.00 112.57 111 GLU B CA 1
ATOM 3581 C C . GLU B 2 110 ? 13.520 29.309 7.125 1.00 110.63 111 GLU B C 1
ATOM 3582 O O . GLU B 2 110 ? 13.550 29.808 8.257 1.00 109.63 111 GLU B O 1
ATOM 3588 N N . ARG B 2 111 ? 14.352 29.658 6.156 1.00 107.68 112 ARG B N 1
ATOM 3589 C CA . ARG B 2 111 ? 15.278 30.766 6.341 1.00 105.03 112 ARG B CA 1
ATOM 3590 C C . ARG B 2 111 ? 14.502 32.086 6.309 1.00 103.40 112 ARG B C 1
ATOM 3591 O O . ARG B 2 111 ? 13.845 32.397 5.309 1.00 105.49 112 ARG B O 1
ATOM 3599 N N . ARG B 2 112 ? 14.579 32.876 7.389 1.00 101.70 113 ARG B N 1
ATOM 3600 C CA . ARG B 2 112 ? 13.865 34.150 7.434 1.00 100.56 113 ARG B CA 1
ATOM 3601 C C . ARG B 2 112 ? 14.788 35.275 7.870 1.00 94.51 113 ARG B C 1
ATOM 3602 O O . ARG B 2 112 ? 14.334 36.289 8.419 1.00 92.41 113 ARG B O 1
ATOM 3610 N N . GLY B 2 113 ? 16.077 35.127 7.599 1.00 88.26 114 GLY B N 1
ATOM 3611 C CA . GLY B 2 113 ? 17.040 36.140 7.962 1.00 85.32 114 GLY B CA 1
ATOM 3612 C C . GLY B 2 113 ? 17.596 35.917 9.361 1.00 83.71 114 GLY B C 1
ATOM 3613 O O . GLY B 2 113 ? 17.000 35.253 10.209 1.00 82.12 114 GLY B O 1
ATOM 3614 N N . LYS B 2 114 ? 18.736 36.560 9.609 1.00 85.44 115 LYS B N 1
ATOM 3615 C CA . LYS B 2 114 ? 19.528 36.336 10.817 1.00 81.37 115 LYS B CA 1
ATOM 3616 C C . LYS B 2 114 ? 18.832 36.827 12.091 1.00 80.54 115 LYS B C 1
ATOM 3617 O O . LYS B 2 114 ? 18.840 36.132 13.116 1.00 82.91 115 LYS B O 1
ATOM 3623 N N . ALA B 2 115 ? 18.266 38.037 12.069 1.00 82.33 116 ALA B N 1
ATOM 3624 C CA . ALA B 2 115 ? 17.612 38.560 13.267 1.00 75.26 116 ALA B CA 1
ATOM 3625 C C . ALA B 2 115 ? 16.458 37.662 13.711 1.00 78.13 116 ALA B C 1
ATOM 3626 O O . ALA B 2 115 ? 16.222 37.479 14.912 1.00 84.49 116 ALA B O 1
ATOM 3628 N N . HIS B 2 116 ? 15.728 37.100 12.760 1.00 78.13 117 HIS B N 1
ATOM 3629 C CA . HIS B 2 116 ? 14.649 36.172 13.079 1.00 82.93 117 HIS B CA 1
ATOM 3630 C C . HIS B 2 116 ? 15.187 34.993 13.876 1.00 82.66 117 HIS B C 1
ATOM 3631 O O . HIS B 2 116 ? 14.608 34.577 14.897 1.00 83.37 117 HIS B O 1
ATOM 3638 N N . ALA B 2 117 ? 16.301 34.437 13.401 1.00 79.49 118 ALA B N 1
ATOM 3639 C CA . ALA B 2 117 ? 16.966 33.358 14.109 1.00 81.20 118 ALA B CA 1
ATOM 3640 C C . ALA B 2 117 ? 17.350 33.781 15.515 1.00 77.01 118 ALA B C 1
ATOM 3641 O O . ALA B 2 117 ? 17.141 33.029 16.463 1.00 82.75 118 ALA B O 1
ATOM 3643 N N . LEU B 2 118 ? 17.910 34.985 15.664 1.00 78.44 119 LEU B N 1
ATOM 3644 C CA . LEU B 2 118 ? 18.326 35.477 16.977 1.00 75.22 119 LEU B CA 1
ATOM 3645 C C . LEU B 2 118 ? 17.149 35.599 17.937 1.00 77.30 119 LEU B C 1
ATOM 3646 O O . LEU B 2 118 ? 17.291 35.313 19.131 1.00 74.84 119 LEU B O 1
ATOM 3651 N N . ASN B 2 119 ? 15.985 36.038 17.447 1.00 77.98 120 ASN B N 1
ATOM 3652 C CA . ASN B 2 119 ? 14.817 36.102 18.330 1.00 78.75 120 ASN B CA 1
ATOM 3653 C C . ASN B 2 119 ? 14.384 34.701 18.769 1.00 84.16 120 ASN B C 1
ATOM 3654 O O . ASN B 2 119 ? 14.057 34.465 19.954 1.00 86.23 120 ASN B O 1
ATOM 3659 N N . THR B 2 120 ? 14.395 33.747 17.831 1.00 85.52 121 THR B N 1
ATOM 3660 C CA . THR B 2 120 ? 14.070 32.378 18.215 1.00 87.69 121 THR B CA 1
ATOM 3661 C C . THR B 2 120 ? 15.077 31.855 19.230 1.00 85.39 121 THR B C 1
ATOM 3662 O O . THR B 2 120 ? 14.705 31.156 20.176 1.00 91.63 121 THR B O 1
ATOM 3666 N N . ALA B 2 121 ? 16.354 32.201 19.062 1.00 78.95 122 ALA B N 1
ATOM 3667 C CA . ALA B 2 121 ? 17.356 31.797 20.041 1.00 82.71 122 ALA B CA 1
ATOM 3668 C C . ALA B 2 121 ? 17.145 32.495 21.388 1.00 85.66 122 ALA B C 1
ATOM 3669 O O . ALA B 2 121 ? 17.379 31.899 22.445 1.00 84.57 122 ALA B O 1
ATOM 3671 N N . LEU B 2 122 ? 16.665 33.742 21.360 1.00 88.28 123 LEU B N 1
ATOM 3672 C CA . LEU B 2 122 ? 16.449 34.517 22.574 1.00 83.68 123 LEU B CA 1
ATOM 3673 C C . LEU B 2 122 ? 15.436 33.836 23.452 1.00 85.10 123 LEU B C 1
ATOM 3674 O O . LEU B 2 122 ? 15.515 33.899 24.688 1.00 86.99 123 LEU B O 1
ATOM 3679 N N . ARG B 2 123 ? 14.439 33.217 22.827 1.00 85.52 124 ARG B N 1
ATOM 3680 C CA . ARG B 2 123 ? 13.420 32.542 23.632 1.00 87.55 124 ARG B CA 1
ATOM 3681 C C . ARG B 2 123 ? 13.977 31.337 24.379 1.00 84.81 124 ARG B C 1
ATOM 3682 O O . ARG B 2 123 ? 13.329 30.843 25.301 1.00 84.46 124 ARG B O 1
ATOM 3690 N N . HIS B 2 124 ? 15.107 30.780 23.949 1.00 83.23 125 HIS B N 1
ATOM 3691 C CA . HIS B 2 124 ? 15.728 29.691 24.698 1.00 84.78 125 HIS B CA 1
ATOM 3692 C C . HIS B 2 124 ? 16.794 30.130 25.694 1.00 83.15 125 HIS B C 1
ATOM 3693 O O . HIS B 2 124 ? 17.257 29.299 26.486 1.00 89.38 125 HIS B O 1
ATOM 3700 N N . ALA B 2 125 ? 17.150 31.401 25.750 1.00 84.35 126 ALA B N 1
ATOM 3701 C CA . ALA B 2 125 ? 18.327 31.785 26.516 1.00 84.91 126 ALA B CA 1
ATOM 3702 C C . ALA B 2 125 ? 17.935 32.143 27.937 1.00 86.79 126 ALA B C 1
ATOM 3703 O O . ALA B 2 125 ? 16.887 32.757 28.161 1.00 88.31 126 ALA B O 1
ATOM 3705 N N . THR B 2 126 ? 18.736 31.672 28.902 1.00 81.99 127 THR B N 1
ATOM 3706 C CA . THR B 2 126 ? 18.427 31.873 30.316 1.00 82.18 127 THR B CA 1
ATOM 3707 C C . THR B 2 126 ? 19.440 32.723 31.066 1.00 80.21 127 THR B C 1
ATOM 3708 O O . THR B 2 126 ? 19.219 33.013 32.242 1.00 85.60 127 THR B O 1
ATOM 3712 N N . GLY B 2 127 ? 20.518 33.138 30.441 1.00 80.78 128 GLY B N 1
ATOM 3713 C CA . GLY B 2 127 ? 21.554 33.828 31.172 1.00 82.15 128 GLY B CA 1
ATOM 3714 C C . GLY B 2 127 ? 21.228 35.299 31.394 1.00 79.71 128 GLY B C 1
ATOM 3715 O O . GLY B 2 127 ? 20.335 35.861 30.770 1.00 76.65 128 GLY B O 1
ATOM 3716 N N . GLU B 2 128 ? 21.947 35.922 32.340 1.00 79.00 129 GLU B N 1
ATOM 3717 C CA . GLU B 2 128 ? 21.804 37.367 32.514 1.00 81.86 129 GLU B CA 1
ATOM 3718 C C . GLU B 2 128 ? 22.471 38.115 31.375 1.00 73.12 129 GLU B C 1
ATOM 3719 O O . GLU B 2 128 ? 22.042 39.214 31.026 1.00 69.02 129 GLU B O 1
ATOM 3725 N N . ILE B 2 129 ? 23.489 37.513 30.772 1.00 70.92 130 ILE B N 1
ATOM 3726 C CA . ILE B 2 129 ? 24.228 38.076 29.658 1.00 67.56 130 ILE B CA 1
ATOM 3727 C C . ILE B 2 129 ? 24.050 37.171 28.444 1.00 70.75 130 ILE B C 1
ATOM 3728 O O . ILE B 2 129 ? 24.271 35.954 28.533 1.00 75.69 130 ILE B O 1
ATOM 3733 N N . VAL B 2 130 ? 23.641 37.760 27.324 1.00 69.66 131 VAL B N 1
ATOM 3734 C CA . VAL B 2 130 ? 23.565 37.086 26.032 1.00 65.57 131 VAL B CA 1
ATOM 3735 C C . VAL B 2 130 ? 24.708 37.603 25.163 1.00 66.20 131 VAL B C 1
ATOM 3736 O O . VAL B 2 130 ? 24.848 38.811 24.973 1.00 64.24 131 VAL B O 1
ATOM 3740 N N . VAL B 2 131 ? 25.546 36.701 24.667 1.00 67.29 132 VAL B N 1
ATOM 3741 C CA . VAL B 2 131 ? 26.669 37.034 23.791 1.00 66.38 132 VAL B CA 1
ATOM 3742 C C . VAL B 2 131 ? 26.366 36.494 22.399 1.00 66.70 132 VAL B C 1
ATOM 3743 O O . VAL B 2 131 ? 26.297 35.274 22.203 1.00 69.51 132 VAL B O 1
ATOM 3747 N N . ILE B 2 132 ? 26.196 37.402 21.433 1.00 64.98 133 ILE B N 1
ATOM 3748 C CA . ILE B 2 132 ? 25.934 37.055 20.037 1.00 64.31 133 ILE B CA 1
ATOM 3749 C C . ILE B 2 132 ? 27.253 36.923 19.304 1.00 65.81 133 ILE B C 1
ATOM 3750 O O . ILE B 2 132 ? 28.127 37.790 19.437 1.00 68.54 133 ILE B O 1
ATOM 3755 N N . THR B 2 133 ? 27.419 35.841 18.536 1.00 65.90 134 THR B N 1
ATOM 3756 C CA . THR B 2 133 ? 28.656 35.723 17.775 1.00 71.62 134 THR B CA 1
ATOM 3757 C C . THR B 2 133 ? 28.461 34.975 16.450 1.00 76.74 134 THR B C 1
ATOM 3758 O O . THR B 2 133 ? 27.619 34.077 16.336 1.00 81.86 134 THR B O 1
ATOM 3762 N N . ASP B 2 134 ? 29.233 35.391 15.438 1.00 74.74 135 ASP B N 1
ATOM 3763 C CA . ASP B 2 134 ? 29.161 34.801 14.101 1.00 78.11 135 ASP B CA 1
ATOM 3764 C C . ASP B 2 134 ? 30.004 33.538 13.979 1.00 80.36 135 ASP B C 1
ATOM 3765 O O . ASP B 2 134 ? 31.161 33.504 14.406 1.00 82.03 135 ASP B O 1
ATOM 3770 N N . ALA B 2 135 ? 29.469 32.555 13.250 1.00 84.75 136 ALA B N 1
ATOM 3771 C CA . ALA B 2 135 ? 30.092 31.235 13.186 1.00 80.95 136 ALA B CA 1
ATOM 3772 C C . ALA B 2 135 ? 31.488 31.279 12.585 1.00 81.63 136 ALA B C 1
ATOM 3773 O O . ALA B 2 135 ? 32.321 30.414 12.884 1.00 83.23 136 ALA B O 1
ATOM 3775 N N . ASP B 2 136 ? 31.768 32.262 11.736 1.00 85.95 137 ASP B N 1
ATOM 3776 C CA . ASP B 2 136 ? 33.083 32.401 11.121 1.00 90.41 137 ASP B CA 1
ATOM 3777 C C . ASP B 2 136 ? 34.037 33.261 11.945 1.00 86.01 137 ASP B C 1
ATOM 3778 O O . ASP B 2 136 ? 35.153 33.539 11.492 1.00 85.02 137 ASP B O 1
ATOM 3783 N N . ALA B 2 137 ? 33.627 33.681 13.136 1.00 86.45 138 ALA B N 1
ATOM 3784 C CA . ALA B 2 137 ? 34.459 34.473 14.028 1.00 85.00 138 ALA B CA 1
ATOM 3785 C C . ALA B 2 137 ? 35.098 33.587 15.088 1.00 87.94 138 ALA B C 1
ATOM 3786 O O . ALA B 2 137 ? 34.419 32.771 15.721 1.00 89.68 138 ALA B O 1
ATOM 3788 N N . LEU B 2 138 ? 36.386 33.802 15.334 1.00 85.68 139 LEU B N 1
ATOM 3789 C CA . LEU B 2 138 ? 37.100 33.087 16.380 1.00 84.99 139 LEU B CA 1
ATOM 3790 C C . LEU B 2 138 ? 37.672 34.063 17.404 1.00 86.46 139 LEU B C 1
ATOM 3791 O O . LEU B 2 138 ? 38.204 35.123 17.047 1.00 87.18 139 LEU B O 1
ATOM 3796 N N . TRP B 2 139 ? 37.528 33.700 18.687 1.00 85.63 140 TRP B N 1
ATOM 3797 C CA . TRP B 2 139 ? 38.084 34.470 19.794 1.00 78.75 140 TRP B CA 1
ATOM 3798 C C . TRP B 2 139 ? 39.529 34.043 20.031 1.00 80.99 140 TRP B C 1
ATOM 3799 O O . TRP B 2 139 ? 39.786 32.848 20.246 1.00 80.25 140 TRP B O 1
ATOM 3810 N N . PRO B 2 140 ? 40.491 34.971 19.988 1.00 83.57 141 PRO B N 1
ATOM 3811 C CA . PRO B 2 140 ? 41.912 34.578 19.966 1.00 84.88 141 PRO B CA 1
ATOM 3812 C C . PRO B 2 140 ? 42.414 34.087 21.293 1.00 86.78 141 PRO B C 1
ATOM 3813 O O . PRO B 2 140 ? 43.354 33.285 21.349 1.00 92.76 141 PRO B O 1
ATOM 3817 N N . ALA B 2 141 ? 41.825 34.562 22.372 1.00 86.63 142 ALA B N 1
ATOM 3818 C CA . ALA B 2 141 ? 42.333 34.240 23.680 1.00 88.08 142 ALA B CA 1
ATOM 3819 C C . ALA B 2 141 ? 41.313 33.377 24.396 1.00 86.57 142 ALA B C 1
ATOM 3820 O O . ALA B 2 141 ? 40.110 33.360 24.079 1.00 79.62 142 ALA B O 1
ATOM 3822 N N . ARG B 2 142 ? 41.841 32.700 25.404 1.00 91.68 143 ARG B N 1
ATOM 3823 C CA . ARG B 2 142 ? 41.054 31.837 26.248 1.00 93.91 143 ARG B CA 1
ATOM 3824 C C . ARG B 2 142 ? 40.282 32.590 27.311 1.00 91.95 143 ARG B C 1
ATOM 3825 O O . ARG B 2 142 ? 39.351 32.004 27.863 1.00 90.56 143 ARG B O 1
ATOM 3833 N N . ASP B 2 143 ? 40.554 33.892 27.506 1.00 86.50 144 ASP B N 1
ATOM 3834 C CA . ASP B 2 143 ? 39.827 34.760 28.430 1.00 87.88 144 ASP B CA 1
ATOM 3835 C C . ASP B 2 143 ? 39.138 35.928 27.725 1.00 84.47 144 ASP B C 1
ATOM 3836 O O . ASP B 2 143 ? 38.864 36.948 28.357 1.00 85.21 144 ASP B O 1
ATOM 3841 N N . THR B 2 144 ? 38.861 35.827 26.425 1.00 81.58 145 THR B N 1
ATOM 3842 C CA . THR B 2 144 ? 38.156 36.914 25.739 1.00 79.46 145 THR B CA 1
ATOM 3843 C C . THR B 2 144 ? 36.754 37.107 26.314 1.00 74.84 145 THR B C 1
ATOM 3844 O O . THR B 2 144 ? 36.374 38.220 26.717 1.00 80.94 145 THR B O 1
ATOM 3848 N N . LEU B 2 145 ? 35.973 36.026 26.355 1.00 68.00 146 LEU B N 1
ATOM 3849 C CA . LEU B 2 145 ? 34.603 36.085 26.862 1.00 70.23 146 LEU B CA 1
ATOM 3850 C C . LEU B 2 145 ? 34.550 36.633 28.286 1.00 74.60 146 LEU B C 1
ATOM 3851 O O . LEU B 2 145 ? 33.678 37.453 28.622 1.00 76.65 146 LEU B O 1
ATOM 3856 N N . ALA B 2 146 ? 35.455 36.154 29.147 1.00 75.04 147 ALA B N 1
ATOM 3857 C CA . ALA B 2 146 ? 35.514 36.637 30.522 1.00 76.62 147 ALA B CA 1
ATOM 3858 C C . ALA B 2 146 ? 35.822 38.131 30.567 1.00 75.34 147 ALA B C 1
ATOM 3859 O O . ALA B 2 146 ? 35.267 38.852 31.399 1.00 79.21 147 ALA B O 1
ATOM 3861 N N . ASN B 2 147 ? 36.688 38.622 29.678 1.00 71.67 148 ASN B N 1
ATOM 3862 C CA . ASN B 2 147 ? 36.957 40.059 29.642 1.00 74.66 148 ASN B CA 1
ATOM 3863 C C . ASN B 2 147 ? 35.689 40.857 29.321 1.00 74.74 148 ASN B C 1
ATOM 3864 O O . ASN B 2 147 ? 35.348 41.839 30.013 1.00 82.32 148 ASN B O 1
ATOM 3869 N N . ALA B 2 148 ? 34.960 40.443 28.282 1.00 65.03 149 ALA B N 1
ATOM 3870 C CA . ALA B 2 148 ? 33.724 41.162 27.962 1.00 69.03 149 ALA B CA 1
ATOM 3871 C C . ALA B 2 148 ? 32.756 41.153 29.146 1.00 72.60 149 ALA B C 1
ATOM 3872 O O . ALA B 2 148 ? 32.163 42.194 29.503 1.00 74.51 149 ALA B O 1
ATOM 3874 N N . VAL B 2 149 ? 32.590 39.983 29.773 1.00 70.42 150 VAL B N 1
ATOM 3875 C CA . VAL B 2 149 ? 31.665 39.877 30.899 1.00 71.94 150 VAL B CA 1
ATOM 3876 C C . VAL B 2 149 ? 32.092 40.793 32.042 1.00 69.14 150 VAL B C 1
ATOM 3877 O O . VAL B 2 149 ? 31.276 41.553 32.583 1.00 67.17 150 VAL B O 1
ATOM 3881 N N . LYS B 2 150 ? 33.380 40.762 32.404 1.00 71.50 151 LYS B N 1
ATOM 3882 C CA . LYS B 2 150 ? 33.857 41.604 33.502 1.00 73.40 151 LYS B CA 1
ATOM 3883 C C . LYS B 2 150 ? 33.466 43.054 33.261 1.00 75.07 151 LYS B C 1
ATOM 3884 O O . LYS B 2 150 ? 33.121 43.773 34.200 1.00 75.11 151 LYS B O 1
ATOM 3890 N N . TRP B 2 151 ? 33.472 43.494 31.998 1.00 78.12 152 TRP B N 1
ATOM 3891 C CA . TRP B 2 151 ? 33.001 44.859 31.729 1.00 73.98 152 TRP B CA 1
ATOM 3892 C C . TRP B 2 151 ? 31.487 45.000 31.883 1.00 75.11 152 TRP B C 1
ATOM 3893 O O . TRP B 2 151 ? 30.990 46.123 32.026 1.00 76.54 152 TRP B O 1
ATOM 3904 N N . LEU B 2 152 ? 30.735 43.906 31.823 1.00 70.78 153 LEU B N 1
ATOM 3905 C CA . LEU B 2 152 ? 29.301 44.096 32.025 1.00 67.68 153 LEU B CA 1
ATOM 3906 C C . LEU B 2 152 ? 28.884 44.236 33.494 1.00 75.34 153 LEU B C 1
ATOM 3907 O O . LEU B 2 152 ? 27.690 44.411 33.768 1.00 74.47 153 LEU B O 1
ATOM 3912 N N . ALA B 2 153 ? 29.822 44.149 34.439 1.00 75.87 154 ALA B N 1
ATOM 3913 C CA . ALA B 2 153 ? 29.459 44.153 35.856 1.00 73.91 154 ALA B CA 1
ATOM 3914 C C . ALA B 2 153 ? 28.710 45.414 36.244 1.00 75.14 154 ALA B C 1
ATOM 3915 O O . ALA B 2 153 ? 27.780 45.365 37.055 1.00 77.80 154 ALA B O 1
ATOM 3917 N N . ASP B 2 154 ? 29.120 46.548 35.709 1.00 72.80 155 ASP B N 1
ATOM 3918 C CA . ASP B 2 154 ? 28.547 47.807 36.129 1.00 73.32 155 ASP B CA 1
ATOM 3919 C C . ASP B 2 154 ? 27.075 47.902 35.730 1.00 72.52 155 ASP B C 1
ATOM 3920 O O . ASP B 2 154 ? 26.710 47.558 34.601 1.00 74.06 155 ASP B O 1
ATOM 3925 N N . PRO B 2 155 ? 26.211 48.390 36.627 1.00 74.05 156 PRO B N 1
ATOM 3926 C CA . PRO B 2 155 ? 24.777 48.527 36.298 1.00 70.15 156 PRO B CA 1
ATOM 3927 C C . PRO B 2 155 ? 24.474 49.532 35.210 1.00 68.55 156 PRO B C 1
ATOM 3928 O O . PRO B 2 155 ? 23.324 49.564 34.753 1.00 72.83 156 PRO B O 1
ATOM 3932 N N . THR B 2 156 ? 25.419 50.390 34.827 1.00 66.30 157 THR B N 1
ATOM 3933 C CA . THR B 2 156 ? 25.190 51.365 33.763 1.00 69.55 157 THR B CA 1
ATOM 3934 C C . THR B 2 156 ? 25.602 50.871 32.378 1.00 68.82 157 THR B C 1
ATOM 3935 O O . THR B 2 156 ? 25.410 51.598 31.396 1.00 69.87 157 THR B O 1
ATOM 3939 N N . VAL B 2 157 ? 26.285 49.738 32.290 1.00 68.04 158 VAL B N 1
ATOM 3940 C CA . VAL B 2 157 ? 26.715 49.180 31.017 1.00 63.91 158 VAL B CA 1
ATOM 3941 C C . VAL B 2 157 ? 25.681 48.164 30.559 1.00 64.64 158 VAL B C 1
ATOM 3942 O O . VAL B 2 157 ? 25.392 47.203 31.280 1.00 68.18 158 VAL B O 1
ATOM 3946 N N . GLY B 2 158 ? 25.072 48.409 29.400 1.00 64.89 159 GLY B N 1
ATOM 3947 C CA . GLY B 2 158 ? 24.064 47.503 28.885 1.00 62.06 159 GLY B CA 1
ATOM 3948 C C . GLY B 2 158 ? 24.582 46.559 27.808 1.00 61.94 159 GLY B C 1
ATOM 3949 O O . GLY B 2 158 ? 23.920 45.561 27.472 1.00 59.62 159 GLY B O 1
ATOM 3950 N N . ALA B 2 159 ? 25.758 46.869 27.264 1.00 53.65 160 ALA B N 1
ATOM 3951 C CA . ALA B 2 159 ? 26.263 46.179 26.089 1.00 56.14 160 ALA B CA 1
ATOM 3952 C C . ALA B 2 159 ? 27.761 46.422 25.949 1.00 57.92 160 ALA B C 1
ATOM 3953 O O . ALA B 2 159 ? 28.243 47.524 26.191 1.00 61.71 160 ALA B O 1
ATOM 3955 N N . VAL B 2 160 ? 28.476 45.389 25.523 1.00 60.29 161 VAL B N 1
ATOM 3956 C CA . VAL B 2 160 ? 29.927 45.422 25.338 1.00 62.10 161 VAL B CA 1
ATOM 3957 C C . VAL B 2 160 ? 30.257 44.729 24.023 1.00 63.04 161 VAL B C 1
ATOM 3958 O O . VAL B 2 160 ? 29.714 43.664 23.716 1.00 62.63 161 VAL B O 1
ATOM 3962 N N . SER B 2 161 ? 31.166 45.309 23.251 1.00 65.54 162 SER B N 1
ATOM 3963 C CA . SER B 2 161 ? 31.632 44.638 22.051 1.00 67.20 162 SER B CA 1
ATOM 3964 C C . SER B 2 161 ? 33.143 44.709 22.015 1.00 69.48 162 SER B C 1
ATOM 3965 O O . SER B 2 161 ? 33.769 45.322 22.881 1.00 71.64 162 SER B O 1
ATOM 3968 N N . CYS B 2 162 ? 33.733 44.073 21.009 1.00 75.75 163 CYS B N 1
ATOM 3969 C CA . CYS B 2 162 ? 35.181 43.958 20.960 1.00 81.54 163 CYS B CA 1
ATOM 3970 C C . CYS B 2 162 ? 35.804 44.979 20.021 1.00 84.61 163 CYS B C 1
ATOM 3971 O O . CYS B 2 162 ? 35.139 45.583 19.171 1.00 87.37 163 CYS B O 1
ATOM 3974 N N . VAL B 2 163 ? 37.094 45.176 20.217 1.00 88.11 164 VAL B N 1
ATOM 3975 C CA . VAL B 2 163 ? 37.996 45.794 19.250 1.00 87.22 164 VAL B CA 1
ATOM 3976 C C . VAL B 2 163 ? 38.619 44.735 18.340 1.00 92.21 164 VAL B C 1
ATOM 3977 O O . VAL B 2 163 ? 38.819 43.580 18.745 1.00 93.28 164 VAL B O 1
ATOM 3981 N N . LYS B 2 164 ? 38.875 45.098 17.083 1.00 96.50 165 LYS B N 1
ATOM 3982 C CA . LYS B 2 164 ? 39.283 44.135 16.072 1.00 98.28 165 LYS B CA 1
ATOM 3983 C C . LYS B 2 164 ? 40.783 44.191 15.803 1.00 101.68 165 LYS B C 1
ATOM 3984 O O . LYS B 2 164 ? 41.447 45.214 15.998 1.00 102.53 165 LYS B O 1
ATOM 3990 N N . ARG B 2 165 ? 41.302 43.054 15.348 1.00 107.35 166 ARG B N 1
ATOM 3991 C CA . ARG B 2 165 ? 42.695 42.878 14.975 1.00 115.84 166 ARG B CA 1
ATOM 3992 C C . ARG B 2 165 ? 42.776 42.272 13.580 1.00 121.23 166 ARG B C 1
ATOM 3993 O O . ARG B 2 165 ? 41.897 41.493 13.179 1.00 120.52 166 ARG B O 1
ATOM 4001 N N . PRO B 2 166 ? 43.839 42.592 12.817 1.00 127.63 167 PRO B N 1
ATOM 4002 C CA . PRO B 2 166 ? 43.993 41.944 11.507 1.00 128.28 167 PRO B CA 1
ATOM 4003 C C . PRO B 2 166 ? 44.769 40.632 11.622 1.00 127.20 167 PRO B C 1
ATOM 4004 O O . PRO B 2 166 ? 45.049 40.217 12.750 1.00 123.00 167 PRO B O 1
ATOM 4008 N N . ARG B 2 177 ? 43.753 50.487 9.499 1.00 125.36 178 ARG B N 1
ATOM 4009 C CA . ARG B 2 177 ? 43.422 51.740 10.178 1.00 124.86 178 ARG B CA 1
ATOM 4010 C C . ARG B 2 177 ? 42.959 51.569 11.643 1.00 123.73 178 ARG B C 1
ATOM 4011 O O . ARG B 2 177 ? 42.011 50.839 11.941 1.00 117.73 178 ARG B O 1
ATOM 4019 N N . ASP B 2 178 ? 43.717 52.162 12.568 1.00 114.92 179 ASP B N 1
ATOM 4020 C CA . ASP B 2 178 ? 43.261 52.319 13.943 1.00 110.24 179 ASP B CA 1
ATOM 4021 C C . ASP B 2 178 ? 42.742 53.735 14.235 1.00 108.01 179 ASP B C 1
ATOM 4022 O O . ASP B 2 178 ? 42.453 54.053 15.394 1.00 109.21 179 ASP B O 1
ATOM 4027 N N . PHE B 2 179 ? 42.621 54.587 13.209 1.00 109.53 180 PHE B N 1
ATOM 4028 C CA . PHE B 2 179 ? 41.730 55.741 13.288 1.00 102.08 180 PHE B CA 1
ATOM 4029 C C . PHE B 2 179 ? 40.333 55.272 13.692 1.00 98.31 180 PHE B C 1
ATOM 4030 O O . PHE B 2 179 ? 39.717 55.798 14.630 1.00 99.00 180 PHE B O 1
ATOM 4038 N N . TYR B 2 180 ? 39.867 54.205 13.043 1.00 97.45 181 TYR B N 1
ATOM 4039 C CA . TYR B 2 180 ? 38.620 53.544 13.403 1.00 91.51 181 TYR B CA 1
ATOM 4040 C C . TYR B 2 180 ? 38.595 53.112 14.876 1.00 92.65 181 TYR B C 1
ATOM 4041 O O . TYR B 2 180 ? 37.630 53.377 15.612 1.00 89.96 181 TYR B O 1
ATOM 4050 N N . ASN B 2 181 ? 39.646 52.414 15.320 1.00 95.80 182 ASN B N 1
ATOM 4051 C CA . ASN B 2 181 ? 39.653 51.871 16.679 1.00 90.30 182 ASN B CA 1
ATOM 4052 C C . ASN B 2 181 ? 39.746 52.977 17.716 1.00 88.01 182 ASN B C 1
ATOM 4053 O O . ASN B 2 181 ? 39.096 52.906 18.774 1.00 87.73 182 ASN B O 1
ATOM 4058 N N . VAL B 2 182 ? 40.608 53.965 17.470 1.00 83.87 183 VAL B N 1
ATOM 4059 C CA . VAL B 2 182 ? 40.608 55.142 18.329 1.00 83.36 183 VAL B CA 1
ATOM 4060 C C . VAL B 2 182 ? 39.197 55.702 18.458 1.00 85.59 183 VAL B C 1
ATOM 4061 O O . VAL B 2 182 ? 38.735 56.009 19.562 1.00 88.13 183 VAL B O 1
ATOM 4065 N N . LEU B 2 183 ? 38.476 55.828 17.339 1.00 85.67 184 LEU B N 1
ATOM 4066 C CA . LEU B 2 183 ? 37.129 56.383 17.432 1.00 85.63 184 LEU B CA 1
ATOM 4067 C C . LEU B 2 183 ? 36.216 55.491 18.269 1.00 82.62 184 LEU B C 1
ATOM 4068 O O . LEU B 2 183 ? 35.474 55.989 19.125 1.00 81.80 184 LEU B O 1
ATOM 4073 N N . ARG B 2 184 ? 36.330 54.172 18.104 1.00 79.11 185 ARG B N 1
ATOM 4074 C CA . ARG B 2 184 ? 35.462 53.251 18.838 1.00 78.78 185 ARG B CA 1
ATOM 4075 C C . ARG B 2 184 ? 35.669 53.371 20.340 1.00 79.84 185 ARG B C 1
ATOM 4076 O O . ARG B 2 184 ? 34.717 53.599 21.102 1.00 80.10 185 ARG B O 1
ATOM 4084 N N . VAL B 2 185 ? 36.910 53.194 20.796 1.00 78.81 186 VAL B N 1
ATOM 4085 C CA . VAL B 2 185 ? 37.091 53.221 22.246 1.00 74.97 186 VAL B CA 1
ATOM 4086 C C . VAL B 2 185 ? 36.929 54.629 22.785 1.00 76.48 186 VAL B C 1
ATOM 4087 O O . VAL B 2 185 ? 36.458 54.792 23.905 1.00 75.96 186 VAL B O 1
ATOM 4091 N N . ALA B 2 186 ? 37.280 55.665 22.013 1.00 74.84 187 ALA B N 1
ATOM 4092 C CA . ALA B 2 186 ? 37.089 57.035 22.474 1.00 74.41 187 ALA B CA 1
ATOM 4093 C C . ALA B 2 186 ? 35.617 57.342 22.688 1.00 74.48 187 ALA B C 1
ATOM 4094 O O . ALA B 2 186 ? 35.240 57.959 23.690 1.00 77.45 187 ALA B O 1
ATOM 4096 N N . GLU B 2 187 ? 34.764 56.950 21.748 1.00 70.57 188 GLU B N 1
ATOM 4097 C CA . GLU B 2 187 ? 33.333 57.119 21.980 1.00 73.50 188 GLU B CA 1
ATOM 4098 C C . GLU B 2 187 ? 32.858 56.261 23.153 1.00 73.25 188 GLU B C 1
ATOM 4099 O O . GLU B 2 187 ? 31.973 56.670 23.919 1.00 72.08 188 GLU B O 1
ATOM 4105 N N . SER B 2 188 ? 33.446 55.075 23.316 1.00 69.81 189 SER B N 1
ATOM 4106 C CA . SER B 2 188 ? 33.079 54.237 24.442 1.00 71.22 189 SER B CA 1
ATOM 4107 C C . SER B 2 188 ? 33.374 54.947 25.759 1.00 71.51 189 SER B C 1
ATOM 4108 O O . SER B 2 188 ? 32.534 54.998 26.665 1.00 66.74 189 SER B O 1
ATOM 4111 N N . LYS B 2 189 ? 34.568 55.516 25.867 1.00 74.85 190 LYS B N 1
ATOM 4112 C CA . LYS B 2 189 ? 34.949 56.226 27.074 1.00 73.30 190 LYS B CA 1
ATOM 4113 C C . LYS B 2 189 ? 34.073 57.448 27.279 1.00 74.53 190 LYS B C 1
ATOM 4114 O O . LYS B 2 189 ? 33.597 57.694 28.389 1.00 81.50 190 LYS B O 1
ATOM 4120 N N . ALA B 2 190 ? 33.793 58.195 26.211 1.00 72.61 191 ALA B N 1
ATOM 4121 C CA . ALA B 2 190 ? 32.909 59.344 26.346 1.00 72.55 191 ALA B CA 1
ATOM 4122 C C . ALA B 2 190 ? 31.507 58.918 26.773 1.00 73.89 191 ALA B C 1
ATOM 4123 O O . ALA B 2 190 ? 30.915 59.529 27.663 1.00 80.30 191 ALA B O 1
ATOM 4125 N N . TRP B 2 191 ? 30.938 57.902 26.129 1.00 70.36 192 TRP B N 1
ATOM 4126 C CA . TRP B 2 191 ? 29.660 57.366 26.584 1.00 68.66 192 TRP B CA 1
ATOM 4127 C C . TRP B 2 191 ? 29.384 55.989 26.003 1.00 65.78 192 TRP B C 1
ATOM 4128 O O . TRP B 2 191 ? 29.489 54.975 26.691 1.00 66.55 192 TRP B O 1
ATOM 4139 N N . ALA B 2 192 ? 29.027 55.951 24.731 1.00 66.95 193 ALA B N 1
ATOM 4140 C CA . ALA B 2 192 ? 28.744 54.717 24.020 1.00 64.87 193 ALA B CA 1
ATOM 4141 C C . ALA B 2 192 ? 29.178 54.921 22.582 1.00 63.22 193 ALA B C 1
ATOM 4142 O O . ALA B 2 192 ? 29.285 56.056 22.094 1.00 61.97 193 ALA B O 1
ATOM 4144 N N . THR B 2 193 ? 29.422 53.817 21.920 1.00 61.51 194 THR B N 1
ATOM 4145 C CA . THR B 2 193 ? 29.711 53.903 20.513 1.00 65.49 194 THR B CA 1
ATOM 4146 C C . THR B 2 193 ? 28.555 53.301 19.717 1.00 66.33 194 THR B C 1
ATOM 4147 O O . THR B 2 193 ? 27.965 52.305 20.141 1.00 62.11 194 THR B O 1
ATOM 4151 N N . PRO B 2 194 ? 28.154 53.927 18.608 1.00 66.58 195 PRO B N 1
ATOM 4152 C CA . PRO B 2 194 ? 27.001 53.427 17.841 1.00 64.43 195 PRO B CA 1
ATOM 4153 C C . PRO B 2 194 ? 27.308 52.255 16.919 1.00 63.47 195 PRO B C 1
ATOM 4154 O O . PRO B 2 194 ? 26.397 51.784 16.233 1.00 63.35 195 PRO B O 1
ATOM 4158 N N . ILE B 2 195 ? 28.536 51.752 16.896 1.00 68.12 196 ILE B N 1
ATOM 4159 C CA . ILE B 2 195 ? 28.907 50.641 16.027 1.00 69.80 196 ILE B CA 1
ATOM 4160 C C . ILE B 2 195 ? 29.452 49.508 16.900 1.00 67.48 196 ILE B C 1
ATOM 4161 O O . ILE B 2 195 ? 30.460 49.686 17.598 1.00 63.27 196 ILE B O 1
ATOM 4166 N N . PHE B 2 196 ? 28.798 48.343 16.837 1.00 68.59 197 PHE B N 1
ATOM 4167 C CA . PHE B 2 196 ? 29.246 47.096 17.457 1.00 66.83 197 PHE B CA 1
ATOM 4168 C C . PHE B 2 196 ? 29.684 46.123 16.360 1.00 69.11 197 PHE B C 1
ATOM 4169 O O . PHE B 2 196 ? 29.454 46.342 15.166 1.00 70.34 197 PHE B O 1
ATOM 4177 N N . HIS B 2 197 ? 30.324 45.034 16.763 1.00 70.40 198 HIS B N 1
ATOM 4178 C CA . HIS B 2 197 ? 30.885 44.068 15.826 1.00 67.62 198 HIS B CA 1
ATOM 4179 C C . HIS B 2 197 ? 30.333 42.671 16.097 1.00 68.03 198 HIS B C 1
ATOM 4180 O O . HIS B 2 197 ? 30.168 42.258 17.251 1.00 68.70 198 HIS B O 1
ATOM 4187 N N . GLY B 2 198 ? 30.016 41.954 15.025 1.00 72.96 199 GLY B N 1
ATOM 4188 C CA . GLY B 2 198 ? 29.358 40.662 15.145 1.00 77.46 199 GLY B CA 1
ATOM 4189 C C . GLY B 2 198 ? 30.211 39.529 15.701 1.00 77.32 199 GLY B C 1
ATOM 4190 O O . GLY B 2 198 ? 29.637 38.509 16.105 1.00 83.14 199 GLY B O 1
ATOM 4191 N N . GLU B 2 199 ? 31.540 39.697 15.768 1.00 70.51 200 GLU B N 1
ATOM 4192 C CA . GLU B 2 199 ? 32.408 38.650 16.290 1.00 73.70 200 GLU B CA 1
ATOM 4193 C C . GLU B 2 199 ? 32.180 38.406 17.782 1.00 74.99 200 GLU B C 1
ATOM 4194 O O . GLU B 2 199 ? 32.386 37.281 18.259 1.00 75.26 200 GLU B O 1
ATOM 4200 N N . LEU B 2 200 ? 31.736 39.431 18.520 1.00 71.82 201 LEU B N 1
ATOM 4201 C CA . LEU B 2 200 ? 31.366 39.318 19.936 1.00 65.42 201 LEU B CA 1
ATOM 4202 C C . LEU B 2 200 ? 30.478 40.509 20.277 1.00 64.61 201 LEU B C 1
ATOM 4203 O O . LEU B 2 200 ? 30.963 41.643 20.305 1.00 66.15 201 LEU B O 1
ATOM 4208 N N . ALA B 2 201 ? 29.195 40.271 20.536 1.00 55.59 202 ALA B N 1
ATOM 4209 C CA . ALA B 2 201 ? 28.284 41.336 20.948 1.00 54.82 202 ALA B CA 1
ATOM 4210 C C . ALA B 2 201 ?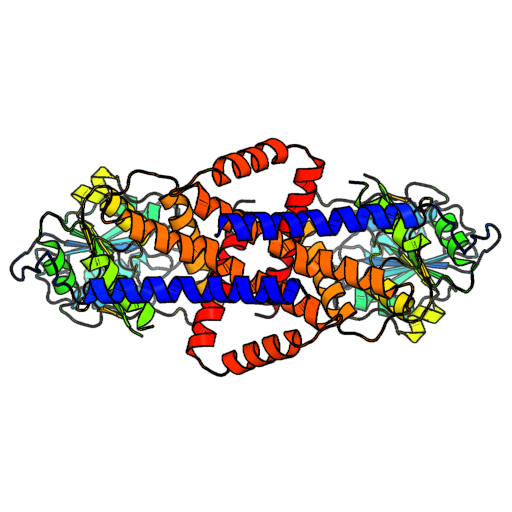 27.526 40.935 22.223 1.00 59.26 202 ALA B C 1
ATOM 4211 O O . ALA B 2 201 ? 26.578 40.143 22.159 1.00 62.15 202 ALA B O 1
ATOM 4213 N N . ALA B 2 202 ? 27.881 41.526 23.372 1.00 59.34 203 ALA B N 1
ATOM 4214 C CA . ALA B 2 202 ? 27.333 41.129 24.677 1.00 62.87 203 ALA B CA 1
ATOM 4215 C C . ALA B 2 202 ? 26.280 42.132 25.136 1.00 62.23 203 ALA B C 1
ATOM 4216 O O . ALA B 2 202 ? 26.535 43.345 25.179 1.00 63.41 203 ALA B O 1
ATOM 4218 N N . PHE B 2 203 ? 25.094 41.627 25.450 1.00 60.49 204 PHE B N 1
ATOM 4219 C CA . PHE B 2 203 ? 24.006 42.466 25.919 1.00 63.33 204 PHE B CA 1
ATOM 4220 C C . PHE B 2 203 ? 23.437 41.912 27.206 1.00 65.27 204 PHE B C 1
ATOM 4221 O O . PHE B 2 203 ? 23.347 40.695 27.386 1.00 68.65 204 PHE B O 1
ATOM 4229 N N . LYS B 2 204 ? 22.962 42.812 28.057 1.00 64.30 205 LYS B N 1
ATOM 4230 C CA . LYS B 2 204 ? 22.183 42.347 29.193 1.00 67.97 205 LYS B CA 1
ATOM 4231 C C . LYS B 2 204 ? 20.800 41.906 28.710 1.00 66.50 205 LYS B C 1
ATOM 4232 O O . LYS B 2 204 ? 20.084 42.662 28.048 1.00 67.52 205 LYS B O 1
ATOM 4238 N N . ARG B 2 205 ? 20.445 40.660 29.028 1.00 69.52 206 ARG B N 1
ATOM 4239 C CA . ARG B 2 205 ? 19.226 40.057 28.504 1.00 69.29 206 ARG B CA 1
ATOM 4240 C C . ARG B 2 205 ? 17.981 40.842 28.894 1.00 71.17 206 ARG B C 1
ATOM 4241 O O . ARG B 2 205 ? 17.068 41.007 28.077 1.00 76.48 206 ARG B O 1
ATOM 4249 N N . GLU B 2 206 ? 17.903 41.288 30.147 1.00 66.93 207 GLU B N 1
ATOM 4250 C CA . GLU B 2 206 ? 16.816 42.164 30.585 1.00 73.19 207 GLU B CA 1
ATOM 4251 C C . GLU B 2 206 ? 16.570 43.273 29.564 1.00 72.03 207 GLU B C 1
ATOM 4252 O O . GLU B 2 206 ? 15.428 43.527 29.147 1.00 73.62 207 GLU B O 1
ATOM 4258 N N . LEU B 2 207 ? 17.641 43.958 29.169 1.00 70.26 208 LEU B N 1
ATOM 4259 C CA . LEU B 2 207 ? 17.516 45.052 28.220 1.00 68.04 208 LEU B CA 1
ATOM 4260 C C . LEU B 2 207 ? 17.006 44.561 26.863 1.00 70.24 208 LEU B C 1
ATOM 4261 O O . LEU B 2 207 ? 16.033 45.108 26.326 1.00 73.35 208 LEU B O 1
ATOM 4266 N N . LEU B 2 208 ? 17.588 43.469 26.342 1.00 68.50 209 LEU B N 1
ATOM 4267 C CA . LEU B 2 208 ? 17.153 42.917 25.059 1.00 65.23 209 LEU B CA 1
ATOM 4268 C C . LEU B 2 208 ? 15.668 42.588 25.058 1.00 67.66 209 LEU B C 1
ATOM 4269 O O . LEU B 2 208 ? 14.986 42.806 24.051 1.00 69.73 209 LEU B O 1
ATOM 4274 N N . GLU B 2 209 ? 15.127 42.115 26.182 1.00 63.87 210 GLU B N 1
ATOM 4275 C CA . GLU B 2 209 ? 13.730 41.711 26.124 1.00 72.45 210 GLU B CA 1
ATOM 4276 C C . GLU B 2 209 ? 12.799 42.847 26.483 1.00 76.64 210 GLU B C 1
ATOM 4277 O O . GLU B 2 209 ? 11.582 42.731 26.283 1.00 79.38 210 GLU B O 1
ATOM 4283 N N . ARG B 2 210 ? 13.345 43.977 26.924 1.00 77.37 211 ARG B N 1
ATOM 4284 C CA . ARG B 2 210 ? 12.537 45.186 26.966 1.00 76.59 211 ARG B CA 1
ATOM 4285 C C . ARG B 2 210 ? 12.380 45.882 25.595 1.00 76.76 211 ARG B C 1
ATOM 4286 O O . ARG B 2 210 ? 11.422 46.647 25.408 1.00 75.13 211 ARG B O 1
ATOM 4294 N N . LEU B 2 211 ? 13.259 45.611 24.622 1.00 73.21 212 LEU B N 1
ATOM 4295 C CA . LEU B 2 211 ? 13.368 46.498 23.456 1.00 77.38 212 LEU B CA 1
ATOM 4296 C C . LEU B 2 211 ? 12.452 46.190 22.239 1.00 89.65 212 LEU B C 1
ATOM 4297 O O . LEU B 2 211 ? 12.171 47.116 21.468 1.00 95.56 212 LEU B O 1
ATOM 4302 N N . GLY B 2 212 ? 11.966 44.965 21.997 1.00 80.46 213 GLY B N 1
ATOM 4303 C CA . GLY B 2 212 ? 12.410 43.726 22.579 1.00 77.72 213 GLY B CA 1
ATOM 4304 C C . GLY B 2 212 ? 12.890 42.757 21.520 1.00 75.94 213 GLY B C 1
ATOM 4305 O O . GLY B 2 212 ? 12.178 42.393 20.590 1.00 77.96 213 GLY B O 1
ATOM 4306 N N . GLY B 2 213 ? 14.101 42.296 21.688 1.00 75.30 214 GLY B N 1
ATOM 4307 C CA . GLY B 2 213 ? 14.663 41.422 20.718 1.00 73.67 214 GLY B CA 1
ATOM 4308 C C . GLY B 2 213 ? 15.377 42.246 19.694 1.00 74.39 214 GLY B C 1
ATOM 4309 O O . GLY B 2 213 ? 15.618 43.438 19.863 1.00 76.95 214 GLY B O 1
ATOM 4310 N N . PHE B 2 214 ? 15.732 41.595 18.646 1.00 78.27 215 PHE B N 1
ATOM 4311 C CA . PHE B 2 214 ? 16.414 42.179 17.515 1.00 80.27 215 PHE B CA 1
ATOM 4312 C C . PHE B 2 214 ? 15.416 42.427 16.399 1.00 86.96 215 PHE B C 1
ATOM 4313 O O . PHE B 2 214 ? 14.646 41.513 16.069 1.00 92.32 215 PHE B O 1
ATOM 4321 N N . PRO B 2 215 ? 15.389 43.618 15.796 1.00 90.21 216 PRO B N 1
ATOM 4322 C CA . PRO B 2 215 ? 14.380 43.923 14.773 1.00 93.16 216 PRO B CA 1
ATOM 4323 C C . PRO B 2 215 ? 14.770 43.444 13.384 1.00 93.44 216 PRO B C 1
ATOM 4324 O O . PRO B 2 215 ? 15.941 43.394 13.009 1.00 92.00 216 PRO B O 1
ATOM 4328 N N . THR B 2 216 ? 13.744 43.072 12.619 1.00 94.23 217 THR B N 1
ATOM 4329 C CA . THR B 2 216 ? 13.933 42.479 11.294 1.00 100.08 217 THR B CA 1
ATOM 4330 C C . THR B 2 216 ? 14.368 43.484 10.222 1.00 102.08 217 THR B C 1
ATOM 4331 O O . THR B 2 216 ? 15.181 43.141 9.357 1.00 100.72 217 THR B O 1
ATOM 4335 N N . ASP B 2 217 ? 13.904 44.733 10.306 1.00 103.74 218 ASP B N 1
ATOM 4336 C CA . ASP B 2 217 ? 13.973 45.673 9.190 1.00 107.71 218 ASP B CA 1
ATOM 4337 C C . ASP B 2 217 ? 15.366 46.244 8.925 1.00 107.46 218 ASP B C 1
ATOM 4338 O O . ASP B 2 217 ? 15.636 46.668 7.797 1.00 112.89 218 ASP B O 1
ATOM 4343 N N . VAL B 2 218 ? 16.258 46.277 9.902 1.00 103.22 219 VAL B N 1
ATOM 4344 C CA . VAL B 2 218 ? 17.544 46.946 9.714 1.00 103.27 219 VAL B CA 1
ATOM 4345 C C . VAL B 2 218 ? 18.651 45.904 9.602 1.00 102.38 219 VAL B C 1
ATOM 4346 O O . VAL B 2 218 ? 18.569 44.804 10.165 1.00 100.44 219 VAL B O 1
ATOM 4350 N N . GLY B 2 219 ? 19.690 46.259 8.842 1.00 99.04 220 GLY B N 1
ATOM 4351 C CA . GLY B 2 219 ? 20.724 45.290 8.515 1.00 98.20 220 GLY B CA 1
ATOM 4352 C C . GLY B 2 219 ? 21.653 44.969 9.671 1.00 93.60 220 GLY B C 1
ATOM 4353 O O . GLY B 2 219 ? 21.924 43.796 9.951 1.00 93.65 220 GLY B O 1
ATOM 4354 N N . ALA B 2 220 ? 22.180 46.001 10.341 1.00 91.58 221 ALA B N 1
ATOM 4355 C CA . ALA B 2 220 ? 23.191 45.787 11.384 1.00 83.39 221 ALA B CA 1
ATOM 4356 C C . ALA B 2 220 ? 22.496 45.635 12.733 1.00 79.57 221 ALA B C 1
ATOM 4357 O O . ALA B 2 220 ? 22.423 46.557 13.543 1.00 76.80 221 ALA B O 1
ATOM 4359 N N . ASP B 2 221 ? 22.012 44.420 12.985 1.00 80.22 222 ASP B N 1
ATOM 4360 C CA . ASP B 2 221 ? 21.275 44.148 14.217 1.00 85.93 222 ASP B CA 1
ATOM 4361 C C . ASP B 2 221 ? 22.111 44.473 15.456 1.00 81.37 222 ASP B C 1
ATOM 4362 O O . ASP B 2 221 ? 21.604 45.079 16.409 1.00 75.15 222 ASP B O 1
ATOM 4367 N N . ASP B 2 222 ? 23.395 44.085 15.444 1.00 75.73 223 ASP B N 1
ATOM 4368 C CA . ASP B 2 222 ? 24.333 44.361 16.535 1.00 74.77 223 ASP B CA 1
ATOM 4369 C C . ASP B 2 222 ? 24.407 45.855 16.859 1.00 69.75 223 ASP B C 1
ATOM 4370 O O . ASP B 2 222 ? 24.201 46.261 18.010 1.00 70.20 223 ASP B O 1
ATOM 4375 N N . SER B 2 223 ? 24.712 46.693 15.849 1.00 73.45 224 SER B N 1
ATOM 4376 C CA . SER B 2 223 ? 24.854 48.123 16.097 1.00 69.50 224 SER B CA 1
ATOM 4377 C C . SER B 2 223 ? 23.512 48.755 16.411 1.00 65.86 224 SER B C 1
ATOM 4378 O O . SER B 2 223 ? 23.434 49.691 17.215 1.00 61.93 224 SER B O 1
ATOM 4381 N N . HIS B 2 224 ? 22.445 48.236 15.820 1.00 64.73 225 HIS B N 1
ATOM 4382 C CA . HIS B 2 224 ? 21.147 48.819 16.081 1.00 68.98 225 HIS B CA 1
ATOM 4383 C C . HIS B 2 224 ? 20.749 48.601 17.530 1.00 66.96 225 HIS B C 1
ATOM 4384 O O . HIS B 2 224 ? 20.181 49.495 18.170 1.00 67.79 225 HIS B O 1
ATOM 4391 N N . THR B 2 225 ? 21.038 47.416 18.060 1.00 64.66 226 THR B N 1
ATOM 4392 C CA . THR B 2 225 ? 20.739 47.158 19.461 1.00 65.18 226 THR B CA 1
ATOM 4393 C C . THR B 2 225 ? 21.657 47.948 20.390 1.00 64.49 226 THR B C 1
ATOM 4394 O O . THR B 2 225 ? 21.182 48.531 21.371 1.00 66.68 226 THR B O 1
ATOM 4398 N N . ALA B 2 226 ? 22.962 48.008 20.090 1.00 60.10 227 ALA B N 1
ATOM 4399 C CA . ALA B 2 226 ? 23.851 48.859 20.880 1.00 62.09 227 ALA B CA 1
ATOM 4400 C C . ALA B 2 226 ? 23.345 50.302 20.929 1.00 64.49 227 ALA B C 1
ATOM 4401 O O . ALA B 2 226 ? 23.348 50.941 21.996 1.00 65.32 227 ALA B O 1
ATOM 4403 N N . THR B 2 227 ? 22.840 50.798 19.797 1.00 62.78 228 THR B N 1
ATOM 4404 C CA . THR B 2 227 ? 22.318 52.156 19.693 1.00 62.32 228 THR B CA 1
ATOM 4405 C C . THR B 2 227 ? 21.002 52.311 20.448 1.00 62.73 228 THR B C 1
ATOM 4406 O O . THR B 2 227 ? 20.739 53.376 21.025 1.00 63.33 228 THR B O 1
ATOM 4410 N N . LYS B 2 228 ? 20.153 51.275 20.450 1.00 60.48 229 LYS B N 1
ATOM 4411 C CA . LYS B 2 228 ? 18.861 51.421 21.112 1.00 65.36 229 LYS B CA 1
ATOM 4412 C C . LYS B 2 228 ? 19.010 51.356 22.630 1.00 67.44 229 LYS B C 1
ATOM 4413 O O . LYS B 2 228 ? 18.274 52.031 23.365 1.00 67.13 229 LYS B O 1
ATOM 4419 N N . ILE B 2 229 ? 20.001 50.590 23.101 1.00 67.28 230 ILE B N 1
ATOM 4420 C CA . ILE B 2 229 ? 20.403 50.589 24.502 1.00 65.80 230 ILE B CA 1
ATOM 4421 C C . ILE B 2 229 ? 21.040 51.918 24.871 1.00 67.59 230 ILE B C 1
ATOM 4422 O O . ILE B 2 229 ? 20.863 52.426 25.992 1.00 64.65 230 ILE B O 1
ATOM 4427 N N . ALA B 2 230 ? 21.800 52.501 23.941 1.00 66.06 231 ALA B N 1
ATOM 4428 C CA . ALA B 2 230 ? 22.393 53.799 24.221 1.00 68.25 231 ALA B CA 1
ATOM 4429 C C . ALA B 2 230 ? 21.325 54.876 24.315 1.00 67.43 231 ALA B C 1
ATOM 4430 O O . ALA B 2 230 ? 21.432 55.790 25.138 1.00 68.86 231 ALA B O 1
ATOM 4432 N N . MET B 2 231 ? 20.269 54.759 23.520 1.00 67.80 232 MET B N 1
ATOM 4433 C CA . MET B 2 231 ? 19.157 55.692 23.639 1.00 70.99 232 MET B CA 1
ATOM 4434 C C . MET B 2 231 ? 18.488 55.558 24.994 1.00 74.57 232 MET B C 1
ATOM 4435 O O . MET B 2 231 ? 17.808 56.485 25.456 1.00 79.92 232 MET B O 1
ATOM 4440 N N . MET B 2 232 ? 18.606 54.385 25.604 1.00 71.39 233 MET B N 1
ATOM 4441 C CA . MET B 2 232 ? 18.000 54.132 26.888 1.00 73.72 233 MET B CA 1
ATOM 4442 C C . MET B 2 232 ? 18.793 54.729 28.034 1.00 76.39 233 MET B C 1
ATOM 4443 O O . MET B 2 232 ? 18.336 54.664 29.179 1.00 75.43 233 MET B O 1
ATOM 4448 N N . GLY B 2 233 ? 19.956 55.307 27.755 1.00 76.80 234 GLY B N 1
ATOM 4449 C CA . GLY B 2 233 ? 20.771 55.849 28.807 1.00 77.81 234 GLY B CA 1
ATOM 4450 C C . GLY B 2 233 ? 21.779 54.886 29.391 1.00 75.14 234 GLY B C 1
ATOM 4451 O O . GLY B 2 233 ? 22.248 55.120 30.510 1.00 80.86 234 GLY B O 1
ATOM 4452 N N . TYR B 2 234 ? 22.000 53.745 28.760 1.00 68.37 235 TYR B N 1
ATOM 4453 C CA . TYR B 2 234 ? 23.025 52.811 29.182 1.00 67.92 235 TYR B CA 1
ATOM 4454 C C . TYR B 2 234 ? 24.223 52.934 28.264 1.00 69.20 235 TYR B C 1
ATOM 4455 O O . TYR B 2 234 ? 24.122 53.404 27.132 1.00 71.92 235 TYR B O 1
ATOM 4464 N N . ARG B 2 235 ? 25.356 52.482 28.755 1.00 73.32 236 ARG B N 1
ATOM 4465 C CA . ARG B 2 235 ? 26.591 52.555 27.997 1.00 70.05 236 ARG B CA 1
ATOM 4466 C C . ARG B 2 235 ? 26.762 51.306 27.139 1.00 66.38 236 ARG B C 1
ATOM 4467 O O . ARG B 2 235 ? 26.504 50.183 27.588 1.00 66.13 236 ARG B O 1
ATOM 4475 N N . ALA B 2 236 ? 27.160 51.524 25.884 1.00 63.74 237 ALA B N 1
ATOM 4476 C CA . ALA B 2 236 ? 27.475 50.472 24.919 1.00 62.41 237 ALA B CA 1
ATOM 4477 C C . ALA B 2 236 ? 28.910 50.697 24.476 1.00 63.46 237 ALA B C 1
ATOM 4478 O O . ALA B 2 236 ? 29.201 51.689 23.814 1.00 64.91 237 ALA B O 1
ATOM 4480 N N . ILE B 2 237 ? 29.816 49.812 24.881 1.00 68.65 238 ILE B N 1
ATOM 4481 C CA . ILE B 2 237 ? 31.240 50.104 24.828 1.00 69.29 238 ILE B CA 1
ATOM 4482 C C . ILE B 2 237 ? 32.036 48.982 24.161 1.00 67.22 238 ILE B C 1
ATOM 4483 O O . ILE B 2 237 ? 31.640 47.809 24.142 1.00 65.65 238 ILE B O 1
ATOM 4488 N N . THR B 2 238 ? 33.221 49.352 23.673 1.00 71.07 239 THR B N 1
ATOM 4489 C CA . THR B 2 238 ? 34.177 48.398 23.104 1.00 72.47 239 THR B CA 1
ATOM 4490 C C . THR B 2 238 ? 35.515 48.605 23.804 1.00 76.05 239 THR B C 1
ATOM 4491 O O . THR B 2 238 ? 36.362 49.377 23.340 1.00 79.43 239 THR B O 1
ATOM 4495 N N . PRO B 2 239 ? 35.734 47.943 24.934 1.00 78.12 240 PRO B N 1
ATOM 4496 C CA . PRO B 2 239 ? 36.979 48.134 25.672 1.00 79.37 240 PRO B CA 1
ATOM 4497 C C . PRO B 2 239 ? 38.159 47.519 24.936 1.00 80.41 240 PRO B C 1
ATOM 4498 O O . PRO B 2 239 ? 38.073 46.382 24.442 1.00 79.60 240 PRO B O 1
ATOM 4502 N N . PRO B 2 240 ? 39.309 48.206 24.930 1.00 84.42 241 PRO B N 1
ATOM 4503 C CA . PRO B 2 240 ? 40.511 47.673 24.262 1.00 83.01 241 PRO B CA 1
ATOM 4504 C C . PRO B 2 240 ? 40.947 46.277 24.691 1.00 83.59 241 PRO B C 1
ATOM 4505 O O . PRO B 2 240 ? 41.716 45.641 23.967 1.00 86.54 241 PRO B O 1
ATOM 4509 N N . ASP B 2 241 ? 40.539 45.774 25.835 1.00 81.62 242 ASP B N 1
ATOM 4510 C CA . ASP B 2 241 ? 41.043 44.455 26.204 1.00 86.07 242 ASP B CA 1
ATOM 4511 C C . ASP B 2 241 ? 40.121 43.340 25.718 1.00 85.79 242 ASP B C 1
ATOM 4512 O O . ASP B 2 241 ? 40.374 42.158 26.002 1.00 86.80 242 ASP B O 1
ATOM 4517 N N . VAL B 2 242 ? 39.064 43.706 25.003 1.00 88.33 243 VAL B N 1
ATOM 4518 C CA . VAL B 2 242 ? 38.176 42.769 24.328 1.00 87.76 243 VAL B CA 1
ATOM 4519 C C . VAL B 2 242 ? 38.586 42.808 22.858 1.00 84.66 243 VAL B C 1
ATOM 4520 O O . VAL B 2 242 ? 38.222 43.726 22.126 1.00 80.06 243 VAL B O 1
ATOM 4524 N N . VAL B 2 243 ? 39.366 41.823 22.418 1.00 93.67 244 VAL B N 1
ATOM 4525 C CA . VAL B 2 243 ? 39.899 41.797 21.062 1.00 95.10 244 VAL B CA 1
ATOM 4526 C C . VAL B 2 243 ? 39.394 40.537 20.372 1.00 97.85 244 VAL B C 1
ATOM 4527 O O . VAL B 2 243 ? 39.474 39.436 20.929 1.00 99.22 244 VAL B O 1
ATOM 4531 N N . CYS B 2 244 ? 38.925 40.700 19.141 1.00 96.57 245 CYS B N 1
ATOM 4532 C CA . CYS B 2 244 ? 38.602 39.593 18.254 1.00 100.00 245 CYS B CA 1
ATOM 4533 C C . CYS B 2 244 ? 39.335 39.811 16.938 1.00 99.99 245 CYS B C 1
ATOM 4534 O O . CYS B 2 244 ? 39.885 40.885 16.673 1.00 97.32 245 CYS B O 1
ATOM 4537 N N . VAL B 2 245 ? 39.337 38.772 16.113 1.00 103.62 246 VAL B N 1
ATOM 4538 C CA . VAL B 2 245 ? 39.933 38.817 14.786 1.00 106.86 246 VAL B CA 1
ATOM 4539 C C . VAL B 2 245 ? 38.796 38.743 13.769 1.00 109.32 246 VAL B C 1
ATOM 4540 O O . VAL B 2 245 ? 37.905 37.890 13.893 1.00 110.65 246 VAL B O 1
ATOM 4544 N N . GLU B 2 246 ? 38.777 39.683 12.815 1.00 114.86 247 GLU B N 1
ATOM 4545 C CA . GLU B 2 246 ? 37.769 39.690 11.751 1.00 113.34 247 GLU B CA 1
ATOM 4546 C C . GLU B 2 246 ? 38.107 38.668 10.666 1.00 113.72 247 GLU B C 1
ATOM 4547 O O . GLU B 2 246 ? 39.261 38.580 10.236 1.00 113.93 247 GLU B O 1
ATOM 4553 N N . ALA B 2 247 ? 37.117 37.861 10.258 1.00 112.33 248 ALA B N 1
ATOM 4554 C CA . ALA B 2 247 ? 37.293 36.888 9.168 1.00 118.34 248 ALA B CA 1
ATOM 4555 C C . ALA B 2 247 ? 36.838 37.524 7.853 1.00 120.17 248 ALA B C 1
ATOM 4556 O O . ALA B 2 247 ? 35.637 37.739 7.638 1.00 119.70 248 ALA B O 1
ATOM 4558 N N . VAL B 2 248 ? 37.789 37.860 6.990 1.00 120.90 249 VAL B N 1
ATOM 4559 C CA . VAL B 2 248 ? 37.453 38.465 5.706 1.00 121.19 249 VAL B CA 1
ATOM 4560 C C . VAL B 2 248 ? 37.203 37.353 4.691 1.00 122.03 249 VAL B C 1
ATOM 4561 O O . VAL B 2 248 ? 37.928 36.346 4.675 1.00 125.37 249 VAL B O 1
ATOM 4565 N N . PRO B 2 249 ? 36.198 37.498 3.825 1.00 119.16 250 PRO B N 1
ATOM 4566 C CA . PRO B 2 249 ? 35.722 36.336 3.051 1.00 120.82 250 PRO B CA 1
ATOM 4567 C C . PRO B 2 249 ? 36.656 35.870 1.951 1.00 128.68 250 PRO B C 1
ATOM 4568 O O . PRO B 2 249 ? 36.572 34.689 1.581 1.00 135.56 250 PRO B O 1
ATOM 4572 N N . LYS B 2 250 ? 37.521 36.744 1.411 1.00 125.84 251 LYS B N 1
ATOM 4573 C CA . LYS B 2 250 ? 38.389 36.437 0.260 1.00 133.83 251 LYS B CA 1
ATOM 4574 C C . LYS B 2 250 ? 37.584 36.464 -1.038 1.00 137.10 251 LYS B C 1
ATOM 4575 O O . LYS B 2 250 ? 37.808 37.333 -1.888 1.00 141.99 251 LYS B O 1
ATOM 4581 N N . ARG B 2 251 ? 36.626 35.545 -1.185 1.00 135.64 252 ARG B N 1
ATOM 4582 C CA . ARG B 2 251 ? 35.737 35.556 -2.346 1.00 129.15 252 ARG B CA 1
ATOM 4583 C C . ARG B 2 251 ? 34.652 36.633 -2.137 1.00 117.07 252 ARG B C 1
ATOM 4584 O O . ARG B 2 251 ? 34.025 36.706 -1.073 1.00 111.50 252 ARG B O 1
ATOM 4592 N N . GLY B 2 252 ? 34.490 37.516 -3.124 1.00 112.20 253 GLY B N 1
ATOM 4593 C CA . GLY B 2 252 ? 33.508 38.588 -3.047 1.00 105.64 253 GLY B CA 1
ATOM 4594 C C . GLY B 2 252 ? 33.777 39.590 -1.936 1.00 99.31 253 GLY B C 1
ATOM 4595 O O . GLY B 2 252 ? 32.870 39.990 -1.201 1.00 94.75 253 GLY B O 1
ATOM 4596 N N . TYR B 2 253 ? 35.027 40.059 -1.884 1.00 96.48 254 TYR B N 1
ATOM 4597 C CA . TYR B 2 253 ? 35.482 41.003 -0.864 1.00 93.42 254 TYR B CA 1
ATOM 4598 C C . TYR B 2 253 ? 34.782 42.361 -0.983 1.00 93.82 254 TYR B C 1
ATOM 4599 O O . TYR B 2 253 ? 34.335 42.940 0.013 1.00 97.15 254 TYR B O 1
ATOM 4608 N N . HIS B 2 254 ? 34.747 42.923 -2.187 1.00 94.51 255 HIS B N 1
ATOM 4609 C CA . HIS B 2 254 ? 34.119 44.227 -2.375 1.00 92.90 255 HIS B CA 1
ATOM 4610 C C . HIS B 2 254 ? 32.611 44.149 -2.172 1.00 90.74 255 HIS B C 1
ATOM 4611 O O . HIS B 2 254 ? 32.021 45.041 -1.554 1.00 88.56 255 HIS B O 1
ATOM 4618 N N . ALA B 2 255 ? 31.963 43.102 -2.701 1.00 91.39 256 ALA B N 1
ATOM 4619 C CA . ALA B 2 255 ? 30.529 42.967 -2.475 1.00 91.03 256 ALA B CA 1
ATOM 4620 C C . ALA B 2 255 ? 30.240 42.860 -0.987 1.00 92.02 256 ALA B C 1
ATOM 4621 O O . ALA B 2 255 ? 29.314 43.500 -0.482 1.00 89.66 256 ALA B O 1
ATOM 4623 N N . TRP B 2 256 ? 31.059 42.088 -0.272 1.00 96.12 257 TRP B N 1
ATOM 4624 C CA . TRP B 2 256 ? 30.951 41.964 1.179 1.00 94.60 257 TRP B CA 1
ATOM 4625 C C . TRP B 2 256 ? 31.126 43.314 1.873 1.00 91.74 257 TRP B C 1
ATOM 4626 O O . TRP B 2 256 ? 30.368 43.649 2.793 1.00 91.33 257 TRP B O 1
ATOM 4637 N N . ARG B 2 257 ? 32.105 44.117 1.435 1.00 89.67 258 ARG B N 1
ATOM 4638 C CA . ARG B 2 257 ? 32.315 45.414 2.080 1.00 87.64 258 ARG B CA 1
ATOM 4639 C C . ARG B 2 257 ? 31.157 46.366 1.821 1.00 86.63 258 ARG B C 1
ATOM 4640 O O . ARG B 2 257 ? 30.722 47.069 2.741 1.00 86.54 258 ARG B O 1
ATOM 4648 N N . ILE B 2 258 ? 30.600 46.354 0.607 1.00 86.70 259 ILE B N 1
ATOM 4649 C CA . ILE B 2 258 ? 29.398 47.151 0.360 1.00 86.46 259 ILE B CA 1
ATOM 4650 C C . ILE B 2 258 ? 28.177 46.583 1.075 1.00 84.13 259 ILE B C 1
ATOM 4651 O O . ILE B 2 258 ? 27.317 47.349 1.494 1.00 85.18 259 ILE B O 1
ATOM 4656 N N . ARG B 2 259 ? 28.089 45.287 1.308 1.00 81.54 260 ARG B N 1
ATOM 4657 C CA . ARG B 2 259 ? 26.920 44.802 2.040 1.00 83.89 260 ARG B CA 1
ATOM 4658 C C . ARG B 2 259 ? 26.986 45.222 3.526 1.00 83.35 260 ARG B C 1
ATOM 4659 O O . ARG B 2 259 ? 25.973 45.635 4.134 1.00 82.85 260 ARG B O 1
ATOM 4667 N N . ARG B 2 260 ? 28.194 45.219 4.095 1.00 79.56 261 ARG B N 1
ATOM 4668 C CA . ARG B 2 260 ? 28.373 45.787 5.423 1.00 78.84 261 ARG B CA 1
ATOM 4669 C C . ARG B 2 260 ? 28.056 47.287 5.450 1.00 80.94 261 ARG B C 1
ATOM 4670 O O . ARG B 2 260 ? 27.418 47.783 6.392 1.00 82.70 261 ARG B O 1
ATOM 4678 N N . ALA B 2 261 ? 28.515 48.037 4.447 1.00 77.85 262 ALA B N 1
ATOM 4679 C CA . ALA B 2 261 ? 28.211 49.465 4.416 1.00 76.58 262 ALA B CA 1
ATOM 4680 C C . ALA B 2 261 ? 26.708 49.717 4.282 1.00 75.49 262 ALA B C 1
ATOM 4681 O O . ALA B 2 261 ? 26.190 50.699 4.832 1.00 71.95 262 ALA B O 1
ATOM 4683 N N . GLN B 2 262 ? 25.998 48.869 3.523 1.00 76.07 263 GLN B N 1
ATOM 4684 C CA . GLN B 2 262 ? 24.545 48.989 3.430 1.00 76.57 263 GLN B CA 1
ATOM 4685 C C . GLN B 2 262 ? 23.905 48.881 4.794 1.00 77.56 263 GLN B C 1
ATOM 4686 O O . GLN B 2 262 ? 23.025 49.676 5.151 1.00 78.74 263 GLN B O 1
ATOM 4692 N N . HIS B 2 263 ? 24.311 47.865 5.556 1.00 80.34 264 HIS B N 1
ATOM 4693 C CA . HIS B 2 263 ? 23.787 47.713 6.910 1.00 76.82 264 HIS B CA 1
ATOM 4694 C C . HIS B 2 263 ? 24.066 48.954 7.754 1.00 73.21 264 HIS B C 1
ATOM 4695 O O . HIS B 2 263 ? 23.180 49.453 8.459 1.00 71.53 264 HIS B O 1
ATOM 4702 N N . LEU B 2 264 ? 25.288 49.484 7.666 1.00 70.70 265 LEU B N 1
ATOM 4703 C CA . LEU B 2 264 ? 25.623 50.689 8.429 1.00 71.87 265 LEU B CA 1
ATOM 4704 C C . LEU B 2 264 ? 24.835 51.941 7.997 1.00 72.45 265 LEU B C 1
ATOM 4705 O O . LEU B 2 264 ? 24.392 52.705 8.863 1.00 71.85 265 LEU B O 1
ATOM 4710 N N . VAL B 2 265 ? 24.610 52.171 6.689 1.00 73.37 266 VAL B N 1
ATOM 4711 C CA . VAL B 2 265 ? 23.874 53.381 6.304 1.00 71.04 266 VAL B CA 1
ATOM 4712 C C . VAL B 2 265 ? 22.387 53.226 6.608 1.00 70.61 266 VAL B C 1
ATOM 4713 O O . VAL B 2 265 ? 21.730 54.200 6.999 1.00 67.55 266 VAL B O 1
ATOM 4717 N N . GLN B 2 266 ? 21.825 52.013 6.442 1.00 72.12 267 GLN B N 1
ATOM 4718 C CA . GLN B 2 266 ? 20.458 51.826 6.928 1.00 72.85 267 GLN B CA 1
ATOM 4719 C C . GLN B 2 266 ? 20.358 52.152 8.408 1.00 74.38 267 GLN B C 1
ATOM 4720 O O . GLN B 2 266 ? 19.436 52.866 8.842 1.00 76.17 267 GLN B O 1
ATOM 4726 N N . HIS B 2 267 ? 21.288 51.612 9.204 1.00 68.22 268 HIS B N 1
ATOM 4727 C CA . HIS B 2 267 ? 21.253 51.821 10.641 1.00 64.12 268 HIS B CA 1
ATOM 4728 C C . HIS B 2 267 ? 21.319 53.306 10.972 1.00 61.74 268 HIS B C 1
ATOM 4729 O O . HIS B 2 267 ? 20.483 53.819 11.712 1.00 64.68 268 HIS B O 1
ATOM 4736 N N . PHE B 2 268 ? 22.290 54.024 10.424 1.00 64.74 269 PHE B N 1
ATOM 4737 C CA . PHE B 2 268 ? 22.415 55.431 10.795 1.00 65.88 269 PHE B CA 1
ATOM 4738 C C . PHE B 2 268 ? 21.226 56.259 10.317 1.00 67.09 269 PHE B C 1
ATOM 4739 O O . PHE B 2 268 ? 20.751 57.144 11.045 1.00 68.88 269 PHE B O 1
ATOM 4747 N N . ALA B 2 269 ? 20.684 55.953 9.132 1.00 71.22 270 ALA B N 1
ATOM 4748 C CA . ALA B 2 269 ? 19.500 56.659 8.650 1.00 72.51 270 ALA B CA 1
ATOM 4749 C C . ALA B 2 269 ? 18.319 56.471 9.589 1.00 76.85 270 ALA B C 1
ATOM 4750 O O . ALA B 2 269 ? 17.623 57.436 9.923 1.00 80.43 270 ALA B O 1
ATOM 4752 N N . LYS B 2 270 ? 18.068 55.229 10.023 1.00 78.94 271 LYS B N 1
ATOM 4753 C CA . LYS B 2 270 ? 16.949 55.001 10.936 1.00 79.45 271 LYS B CA 1
ATOM 4754 C C . LYS B 2 270 ? 17.248 55.495 12.355 1.00 77.70 271 LYS B C 1
ATOM 4755 O O . LYS B 2 270 ? 16.338 55.942 13.067 1.00 74.63 271 LYS B O 1
ATOM 4761 N N . ALA B 2 271 ? 18.510 55.461 12.768 1.00 77.83 272 ALA B N 1
ATOM 4762 C CA . ALA B 2 271 ? 18.852 55.862 14.123 1.00 74.61 272 ALA B CA 1
ATOM 4763 C C . ALA B 2 271 ? 18.657 57.365 14.325 1.00 78.36 272 ALA B C 1
ATOM 4764 O O . ALA B 2 271 ? 18.187 57.790 15.388 1.00 83.80 272 ALA B O 1
ATOM 4766 N N . ILE B 2 272 ? 19.047 58.198 13.352 1.00 79.85 273 ILE B N 1
ATOM 4767 C CA . ILE B 2 272 ? 18.839 59.626 13.576 1.00 79.85 273 ILE B CA 1
ATOM 4768 C C . ILE B 2 272 ? 17.366 60.031 13.467 1.00 82.85 273 ILE B C 1
ATOM 4769 O O . ILE B 2 272 ? 16.968 61.031 14.057 1.00 84.87 273 ILE B O 1
ATOM 4774 N N . ARG B 2 273 ? 16.530 59.262 12.768 1.00 86.71 274 ARG B N 1
ATOM 4775 C CA . ARG B 2 273 ? 15.083 59.492 12.702 1.00 95.85 274 ARG B CA 1
ATOM 4776 C C . ARG B 2 273 ? 14.366 59.055 13.921 1.00 102.67 274 ARG B C 1
ATOM 4777 O O . ARG B 2 273 ? 13.137 59.161 13.992 1.00 105.71 274 ARG B O 1
ATOM 4785 N N . ASP B 2 274 ? 15.097 58.628 14.908 1.00 97.60 275 ASP B N 1
ATOM 4786 C CA . ASP B 2 274 ? 14.452 58.193 16.113 1.00 105.96 275 ASP B CA 1
ATOM 4787 C C . ASP B 2 274 ? 14.693 59.268 17.166 1.00 110.04 275 ASP B C 1
ATOM 4788 O O . ASP B 2 274 ? 15.275 60.323 16.887 1.00 114.26 275 ASP B O 1
ATOM 4793 N N . GLY B 2 275 ? 14.253 59.002 18.382 1.00 110.40 276 GLY B N 1
ATOM 4794 C CA . GLY B 2 275 ? 14.034 60.063 19.330 1.00 107.81 276 GLY B CA 1
ATOM 4795 C C . GLY B 2 275 ? 15.299 60.770 19.767 1.00 102.08 276 GLY B C 1
ATOM 4796 O O . GLY B 2 275 ? 16.413 60.516 19.306 1.00 99.72 276 GLY B O 1
ATOM 4797 N N . LYS B 2 276 ? 15.096 61.714 20.673 1.00 107.18 277 LYS B N 1
ATOM 4798 C CA . LYS B 2 276 ? 16.198 62.469 21.238 1.00 100.43 277 LYS B CA 1
ATOM 4799 C C . LYS B 2 276 ? 17.103 61.550 22.035 1.00 96.52 277 LYS B C 1
ATOM 4800 O O . LYS B 2 276 ? 16.635 60.691 22.782 1.00 96.23 277 LYS B O 1
ATOM 4806 N N . ALA B 2 277 ? 18.331 61.712 21.866 1.00 93.45 278 ALA B N 1
ATOM 4807 C CA . ALA B 2 277 ? 19.346 60.883 22.486 1.00 93.77 278 ALA B CA 1
ATOM 4808 C C . ALA B 2 277 ? 19.882 61.548 23.752 1.00 93.40 278 ALA B C 1
ATOM 4809 O O . ALA B 2 277 ? 19.848 62.775 23.869 1.00 94.82 278 ALA B O 1
ATOM 4811 N N . PRO B 2 278 ? 20.359 60.765 24.723 1.00 87.29 279 PRO B N 1
ATOM 4812 C CA . PRO B 2 278 ? 20.967 61.362 25.911 1.00 88.96 279 PRO B CA 1
ATOM 4813 C C . PRO B 2 278 ? 22.127 62.305 25.501 1.00 88.10 279 PRO B C 1
ATOM 4814 O O . PRO B 2 278 ? 22.801 62.050 24.501 1.00 87.67 279 PRO B O 1
ATOM 4818 N N . PRO B 2 279 ? 22.316 63.369 26.262 1.00 88.42 280 PRO B N 1
ATOM 4819 C CA . PRO B 2 279 ? 23.277 64.405 25.843 1.00 86.68 280 PRO B CA 1
ATOM 4820 C C . PRO B 2 279 ? 24.688 63.884 25.634 1.00 85.32 280 PRO B C 1
ATOM 4821 O O . PRO B 2 279 ? 25.348 64.306 24.675 1.00 83.16 280 PRO B O 1
ATOM 4825 N N . PRO B 2 280 ? 25.212 62.988 26.472 1.00 85.20 281 PRO B N 1
ATOM 4826 C CA . PRO B 2 280 ? 26.570 62.512 26.175 1.00 82.58 281 PRO B CA 1
ATOM 4827 C C . PRO B 2 280 ? 26.638 61.759 24.872 1.00 82.03 281 PRO B C 1
ATOM 4828 O O . PRO B 2 280 ? 27.672 61.817 24.197 1.00 84.00 281 PRO B O 1
ATOM 4832 N N . PHE B 2 281 ? 25.556 61.081 24.479 1.00 81.12 282 PHE B N 1
ATOM 4833 C CA . PHE B 2 281 ? 25.537 60.257 23.275 1.00 77.75 282 PHE B CA 1
ATOM 4834 C C . PHE B 2 281 ? 25.197 61.050 22.014 1.00 81.89 282 PHE B C 1
ATOM 4835 O O . PHE B 2 281 ? 25.686 60.719 20.923 1.00 83.72 282 PHE B O 1
ATOM 4843 N N . LYS B 2 282 ? 24.379 62.093 22.137 1.00 85.24 283 LYS B N 1
ATOM 4844 C CA . LYS B 2 282 ? 23.849 62.757 20.949 1.00 81.26 283 LYS B CA 1
ATOM 4845 C C . LYS B 2 282 ? 24.937 63.284 20.022 1.00 79.75 283 LYS B C 1
ATOM 4846 O O . LYS B 2 282 ? 24.836 63.070 18.800 1.00 77.18 283 LYS B O 1
ATOM 4852 N N . PRO B 2 283 ? 25.979 63.977 20.503 1.00 80.43 284 PRO B N 1
ATOM 4853 C CA . PRO B 2 283 ? 27.039 64.390 19.568 1.00 76.61 284 PRO B CA 1
ATOM 4854 C C . PRO B 2 283 ? 27.713 63.220 18.878 1.00 75.39 284 PRO B C 1
ATOM 4855 O O . PRO B 2 283 ? 28.040 63.331 17.696 1.00 76.64 284 PRO B O 1
ATOM 4859 N N . ILE B 2 284 ? 27.929 62.103 19.583 1.00 72.39 285 ILE B N 1
ATOM 4860 C CA . ILE B 2 284 ? 28.543 60.927 18.965 1.00 71.64 285 ILE B CA 1
ATOM 4861 C C . ILE B 2 284 ? 27.673 60.413 17.832 1.00 71.22 285 ILE B C 1
ATOM 4862 O O . ILE B 2 284 ? 28.144 60.196 16.711 1.00 72.86 285 ILE B O 1
ATOM 4867 N N . LEU B 2 285 ? 26.389 60.206 18.121 1.00 73.79 286 LEU B N 1
ATOM 4868 C CA . LEU B 2 285 ? 25.473 59.660 17.138 1.00 72.51 286 LEU B CA 1
ATOM 4869 C C . LEU B 2 285 ? 25.391 60.566 15.920 1.00 73.13 286 LEU B C 1
ATOM 4870 O O . LEU B 2 285 ? 25.427 60.097 14.778 1.00 69.04 286 LEU B O 1
ATOM 4875 N N . HIS B 2 286 ? 25.254 61.874 16.138 1.00 74.46 287 HIS B N 1
ATOM 4876 C CA . HIS B 2 286 ? 25.118 62.771 14.996 1.00 72.09 287 HIS B CA 1
ATOM 4877 C C . HIS B 2 286 ? 26.424 62.886 14.213 1.00 73.91 287 HIS B C 1
ATOM 4878 O O . HIS B 2 286 ? 26.404 62.931 12.979 1.00 75.44 287 HIS B O 1
ATOM 4885 N N . ALA B 2 287 ? 27.572 62.889 14.892 1.00 70.40 288 ALA B N 1
ATOM 4886 C CA . ALA B 2 287 ? 28.831 62.946 14.157 1.00 70.51 288 ALA B CA 1
ATOM 4887 C C . ALA B 2 287 ? 29.021 61.704 13.303 1.00 70.50 288 ALA B C 1
ATOM 4888 O O . ALA B 2 287 ? 29.437 61.801 12.137 1.00 70.52 288 ALA B O 1
ATOM 4890 N N . GLU B 2 288 ? 28.735 60.522 13.869 1.00 69.53 289 GLU B N 1
ATOM 4891 C CA . GLU B 2 288 ? 28.934 59.276 13.133 1.00 70.12 289 GLU B CA 1
ATOM 4892 C C . GLU B 2 288 ? 27.918 59.135 12.004 1.00 69.41 289 GLU B C 1
ATOM 4893 O O . GLU B 2 288 ? 28.269 58.705 10.897 1.00 70.03 289 GLU B O 1
ATOM 4899 N N . ALA B 2 289 ? 26.666 59.536 12.239 1.00 66.18 290 ALA B N 1
ATOM 4900 C CA . ALA B 2 289 ? 25.701 59.526 11.153 1.00 64.53 290 ALA B CA 1
ATOM 4901 C C . ALA B 2 289 ? 26.145 60.454 10.024 1.00 70.59 290 ALA B C 1
ATOM 4902 O O . ALA B 2 289 ? 25.998 60.118 8.831 1.00 67.17 290 ALA B O 1
ATOM 4904 N N . TYR B 2 290 ? 26.702 61.620 10.382 1.00 72.51 291 TYR B N 1
ATOM 4905 C CA . TYR B 2 290 ? 27.197 62.541 9.368 1.00 73.20 291 TYR B CA 1
ATOM 4906 C C . TYR B 2 290 ? 28.323 61.896 8.577 1.00 76.91 291 TYR B C 1
ATOM 4907 O O . TYR B 2 290 ? 28.333 61.938 7.342 1.00 79.66 291 TYR B O 1
ATOM 4916 N N . LEU B 2 291 ? 29.262 61.255 9.276 1.00 74.70 292 LEU B N 1
ATOM 4917 C CA . LEU B 2 291 ? 30.383 60.624 8.586 1.00 70.77 292 LEU B CA 1
ATOM 4918 C C . LEU B 2 291 ? 29.911 59.505 7.683 1.00 67.23 292 LEU B C 1
ATOM 4919 O O . LEU B 2 291 ? 30.599 59.142 6.728 1.00 74.14 292 LEU B O 1
ATOM 4924 N N . HIS B 2 292 ? 28.767 58.917 7.977 1.00 65.05 293 HIS B N 1
ATOM 4925 C CA . HIS B 2 292 ? 28.368 57.768 7.191 1.00 67.07 293 HIS B CA 1
ATOM 4926 C C . HIS B 2 292 ? 27.403 58.109 6.065 1.00 68.75 293 HIS B C 1
ATOM 4927 O O . HIS B 2 292 ? 27.381 57.392 5.065 1.00 72.14 293 HIS B O 1
ATOM 4934 N N . LEU B 2 293 ? 26.638 59.194 6.189 1.00 69.93 294 LEU B N 1
ATOM 4935 C CA . LEU B 2 293 ? 25.591 59.537 5.239 1.00 67.82 294 LEU B CA 1
ATOM 4936 C C . LEU B 2 293 ? 25.836 60.813 4.436 1.00 69.82 294 LEU B C 1
ATOM 4937 O O . LEU B 2 293 ? 25.178 60.991 3.407 1.00 69.38 294 LEU B O 1
ATOM 4942 N N . ALA B 2 294 ? 26.675 61.740 4.914 1.00 71.81 295 ALA B N 1
ATOM 4943 C CA . ALA B 2 294 ? 26.816 63.058 4.286 1.00 76.53 295 ALA B CA 1
ATOM 4944 C C . ALA B 2 294 ? 28.212 63.306 3.723 1.00 78.27 295 ALA B C 1
ATOM 4945 O O . ALA B 2 294 ? 28.340 63.655 2.548 1.00 79.10 295 ALA B O 1
ATOM 4947 N N . ASN B 2 295 ? 29.253 63.197 4.541 1.00 76.17 296 ASN B N 1
ATOM 4948 C CA . ASN B 2 295 ? 30.630 63.424 4.097 1.00 78.08 296 ASN B CA 1
ATOM 4949 C C . ASN B 2 295 ? 31.058 62.613 2.869 1.00 80.89 296 ASN B C 1
ATOM 4950 O O . ASN B 2 295 ? 31.752 63.174 1.979 1.00 84.61 296 ASN B O 1
ATOM 4955 N N . PRO B 2 296 ? 30.722 61.315 2.768 1.00 76.75 297 PRO B N 1
ATOM 4956 C CA . PRO B 2 296 ? 31.062 60.572 1.545 1.00 77.08 297 PRO B CA 1
ATOM 4957 C C . PRO B 2 296 ? 30.597 61.255 0.263 1.00 77.44 297 PRO B C 1
ATOM 4958 O O . PRO B 2 296 ? 31.366 61.293 -0.694 1.00 75.22 297 PRO B O 1
ATOM 4962 N N . TRP B 2 297 ? 29.387 61.828 0.228 1.00 75.66 298 TRP B N 1
ATOM 4963 C CA . TRP B 2 297 ? 28.942 62.507 -0.987 1.00 77.66 298 TRP B CA 1
ATOM 4964 C C . TRP B 2 297 ? 29.831 63.687 -1.315 1.00 78.11 298 TRP B C 1
ATOM 4965 O O . TRP B 2 297 ? 30.040 63.988 -2.494 1.00 80.24 298 TRP B O 1
ATOM 4976 N N . ALA B 2 298 ? 30.355 64.371 -0.291 1.00 81.40 299 ALA B N 1
ATOM 4977 C CA . ALA B 2 298 ? 31.228 65.515 -0.548 1.00 82.44 299 ALA B CA 1
ATOM 4978 C C . ALA B 2 298 ? 32.485 65.094 -1.294 1.00 85.17 299 ALA B C 1
ATOM 4979 O O . ALA B 2 298 ? 33.065 65.905 -2.017 1.00 88.19 299 ALA B O 1
ATOM 4981 N N . LEU B 2 299 ? 32.911 63.831 -1.146 1.00 80.70 300 LEU B N 1
ATOM 4982 C CA . LEU B 2 299 ? 34.149 63.440 -1.883 1.00 84.34 300 LEU B CA 1
ATOM 4983 C C . LEU B 2 299 ? 34.000 63.459 -3.384 1.00 90.89 300 LEU B C 1
ATOM 4984 O O . LEU B 2 299 ? 34.757 64.222 -4.067 1.00 93.59 300 LEU B O 1
ATOM 4989 N N . PRO B 2 300 ? 33.155 62.654 -4.055 1.00 90.80 301 PRO B N 1
ATOM 4990 C CA . PRO B 2 300 ? 33.170 62.647 -5.515 1.00 87.44 301 PRO B CA 1
ATOM 4991 C C . PRO B 2 300 ? 32.642 63.929 -6.130 1.00 85.03 301 PRO B C 1
ATOM 4992 O O . PRO B 2 300 ? 32.990 64.215 -7.282 1.00 86.59 301 PRO B O 1
ATOM 4996 N N . THR B 2 301 ? 31.836 64.720 -5.415 1.00 86.97 302 THR B N 1
ATOM 4997 C CA . THR B 2 301 ? 31.396 65.990 -5.985 1.00 86.48 302 THR B CA 1
ATOM 4998 C C . THR B 2 301 ? 32.572 66.940 -6.126 1.00 85.74 302 THR B C 1
ATOM 4999 O O . THR B 2 301 ? 32.708 67.624 -7.143 1.00 91.62 302 THR B O 1
ATOM 5003 N N . ALA B 2 302 ? 33.455 66.973 -5.139 1.00 87.03 303 ALA B N 1
ATOM 5004 C CA . ALA B 2 302 ? 34.674 67.740 -5.323 1.00 90.47 303 ALA B CA 1
ATOM 5005 C C . ALA B 2 302 ? 35.527 67.158 -6.442 1.00 96.27 303 ALA B C 1
ATOM 5006 O O . ALA B 2 302 ? 36.061 67.906 -7.267 1.00 98.77 303 ALA B O 1
ATOM 5008 N N . ALA B 2 303 ? 35.655 65.827 -6.504 1.00 92.24 304 ALA B N 1
ATOM 5009 C CA . ALA B 2 303 ? 36.517 65.238 -7.533 1.00 93.27 304 ALA B CA 1
ATOM 5010 C C . ALA B 2 303 ? 36.017 65.556 -8.942 1.00 97.80 304 ALA B C 1
ATOM 5011 O O . ALA B 2 303 ? 36.811 65.845 -9.846 1.00 100.33 304 ALA B O 1
ATOM 5013 N N . ALA B 2 304 ? 34.702 65.509 -9.155 1.00 95.79 305 ALA B N 1
ATOM 5014 C CA . ALA B 2 304 ? 34.163 65.809 -10.474 1.00 93.88 305 ALA B CA 1
ATOM 5015 C C . ALA B 2 304 ? 34.229 67.302 -10.757 1.00 97.19 305 ALA B C 1
ATOM 5016 O O . ALA B 2 304 ? 34.524 67.704 -11.885 1.00 101.78 305 ALA B O 1
ATOM 5018 N N . ALA B 2 305 ? 33.988 68.146 -9.748 1.00 102.53 306 ALA B N 1
ATOM 5019 C CA . ALA B 2 305 ? 34.198 69.575 -9.943 1.00 102.80 306 ALA B CA 1
ATOM 5020 C C . ALA B 2 305 ? 35.615 69.852 -10.412 1.00 107.07 306 ALA B C 1
ATOM 5021 O O . ALA B 2 305 ? 35.815 70.555 -11.404 1.00 110.65 306 ALA B O 1
ATOM 5023 N N . LEU B 2 306 ? 36.618 69.257 -9.760 1.00 111.05 307 LEU B N 1
ATOM 5024 C CA . LEU B 2 306 ? 37.978 69.586 -10.180 1.00 111.28 307 LEU B CA 1
ATOM 5025 C C . LEU B 2 306 ? 38.402 68.855 -11.446 1.00 113.86 307 LEU B C 1
ATOM 5026 O O . LEU B 2 306 ? 39.215 69.390 -12.200 1.00 112.71 307 LEU B O 1
ATOM 5031 N N . ALA B 2 307 ? 37.837 67.681 -11.736 1.00 112.71 308 ALA B N 1
ATOM 5032 C CA . ALA B 2 307 ? 38.137 67.016 -12.998 1.00 112.25 308 ALA B CA 1
ATOM 5033 C C . ALA B 2 307 ? 37.624 67.837 -14.166 1.00 115.77 308 ALA B C 1
ATOM 5034 O O . ALA B 2 307 ? 38.346 68.068 -15.144 1.00 120.76 308 ALA B O 1
ATOM 5036 N N . ALA B 2 308 ? 36.372 68.289 -14.084 1.00 115.27 309 ALA B N 1
ATOM 5037 C CA . ALA B 2 308 ? 35.835 69.137 -15.140 1.00 114.37 309 ALA B CA 1
ATOM 5038 C C . ALA B 2 308 ? 36.600 70.453 -15.215 1.00 118.19 309 ALA B C 1
ATOM 5039 O O . ALA B 2 308 ? 37.004 70.888 -16.303 1.00 122.44 309 ALA B O 1
ATOM 5041 N N . ALA B 2 309 ? 36.831 71.091 -14.063 1.00 116.09 310 ALA B N 1
ATOM 5042 C CA . ALA B 2 309 ? 37.534 72.367 -14.052 1.00 122.55 310 ALA B CA 1
ATOM 5043 C C . ALA B 2 309 ? 38.925 72.255 -14.656 1.00 133.95 310 ALA B C 1
ATOM 5044 O O . ALA B 2 309 ? 39.314 73.064 -15.505 1.00 136.55 310 ALA B O 1
ATOM 5046 N N . ALA B 2 310 ? 39.641 71.192 -14.313 1.00 132.19 311 ALA B N 1
ATOM 5047 C CA . ALA B 2 310 ? 41.037 71.048 -14.683 1.00 140.47 311 ALA B CA 1
ATOM 5048 C C . ALA B 2 310 ? 41.206 70.502 -16.093 1.00 147.30 311 ALA B C 1
ATOM 5049 O O . ALA B 2 310 ? 41.751 71.179 -16.970 1.00 149.20 311 ALA B O 1
ATOM 5051 N N . ALA B 2 311 ? 40.698 69.289 -16.329 1.00 143.89 312 ALA B N 1
ATOM 5052 C CA . ALA B 2 311 ? 40.964 68.587 -17.579 1.00 150.18 312 ALA B CA 1
ATOM 5053 C C . ALA B 2 311 ? 40.630 69.446 -18.784 1.00 153.56 312 ALA B C 1
ATOM 5054 O O . ALA B 2 311 ? 41.291 69.343 -19.825 1.00 162.21 312 ALA B O 1
ATOM 5056 N N . ALA B 2 312 ? 39.638 70.322 -18.662 1.00 151.79 313 ALA B N 1
ATOM 5057 C CA . ALA B 2 312 ? 39.300 71.263 -19.719 1.00 147.95 313 ALA B CA 1
ATOM 5058 C C . ALA B 2 312 ? 39.457 72.688 -19.200 1.00 142.81 313 ALA B C 1
ATOM 5059 O O . ALA B 2 312 ? 38.807 73.068 -18.223 1.00 139.13 313 ALA B O 1
ATOM 5061 N N . GLY B 2 313 ? 40.297 73.473 -19.860 1.00 153.55 314 GLY B N 1
ATOM 5062 C CA . GLY B 2 313 ? 40.468 74.900 -19.568 1.00 153.36 314 GLY B CA 1
ATOM 5063 C C . GLY B 2 313 ? 41.545 75.148 -18.502 1.00 153.15 314 GLY B C 1
ATOM 5064 O O . GLY B 2 313 ? 42.718 74.982 -18.778 1.00 154.31 314 GLY B O 1
ATOM 5065 N N . SER B 2 314 ? 41.130 75.626 -17.332 1.00 151.24 315 SER B N 1
ATOM 5066 C CA . SER B 2 314 ? 42.082 76.063 -16.317 1.00 153.77 315 SER B CA 1
ATOM 5067 C C . SER B 2 314 ? 42.681 74.865 -15.606 1.00 158.07 315 SER B C 1
ATOM 5068 O O . SER B 2 314 ? 42.000 73.863 -15.372 1.00 158.33 315 SER B O 1
ATOM 5071 N N . LEU B 2 315 ? 43.966 74.983 -15.224 1.00 156.17 316 LEU B N 1
ATOM 5072 C CA . LEU B 2 315 ? 44.586 73.843 -14.556 1.00 155.34 316 LEU B CA 1
ATOM 5073 C C . LEU B 2 315 ? 45.392 74.134 -13.287 1.00 152.28 316 LEU B C 1
ATOM 5074 O O . LEU B 2 315 ? 46.435 73.499 -13.097 1.00 159.05 316 LEU B O 1
ATOM 5079 N N . PRO B 2 316 ? 44.974 75.019 -12.372 1.00 159.51 317 PRO B N 1
ATOM 5080 C CA . PRO B 2 316 ? 45.473 74.859 -11.000 1.00 149.64 317 PRO B CA 1
ATOM 5081 C C . PRO B 2 316 ? 44.820 73.670 -10.337 1.00 144.53 317 PRO B C 1
ATOM 5082 O O . PRO B 2 316 ? 45.445 72.978 -9.520 1.00 145.06 317 PRO B O 1
ATOM 5086 N N . ALA B 2 317 ? 43.574 73.390 -10.723 1.00 143.21 318 ALA B N 1
ATOM 5087 C CA . ALA B 2 317 ? 42.869 72.216 -10.230 1.00 142.34 318 ALA B CA 1
ATOM 5088 C C . ALA B 2 317 ? 43.536 70.933 -10.704 1.00 146.53 318 ALA B C 1
ATOM 5089 O O . ALA B 2 317 ? 43.464 69.908 -10.019 1.00 143.81 318 ALA B O 1
ATOM 5091 N N . ALA B 2 318 ? 44.188 70.967 -11.873 1.00 146.78 319 ALA B N 1
ATOM 5092 C CA . ALA B 2 318 ? 44.886 69.776 -12.349 1.00 149.73 319 ALA B CA 1
ATOM 5093 C C . ALA B 2 318 ? 46.152 69.521 -11.550 1.00 151.62 319 ALA B C 1
ATOM 5094 O O . ALA B 2 318 ? 46.490 68.367 -11.269 1.00 151.37 319 ALA B O 1
ATOM 5096 N N . ALA B 2 319 ? 46.851 70.584 -11.152 1.00 152.76 320 ALA B N 1
ATOM 5097 C CA . ALA B 2 319 ? 47.947 70.409 -10.210 1.00 150.95 320 ALA B CA 1
ATOM 5098 C C . ALA B 2 319 ? 47.431 69.855 -8.886 1.00 146.30 320 ALA B C 1
ATOM 5099 O O . ALA B 2 319 ? 48.068 68.983 -8.279 1.00 148.14 320 ALA B O 1
ATOM 5101 N N . LEU B 2 320 ? 46.245 70.304 -8.445 1.00 148.45 321 LEU B N 1
ATOM 5102 C CA . LEU B 2 320 ? 45.712 69.778 -7.183 1.00 145.14 321 LEU B CA 1
ATOM 5103 C C . LEU B 2 320 ? 45.266 68.325 -7.313 1.00 144.79 321 LEU B C 1
ATOM 5104 O O . LEU B 2 320 ? 45.434 67.539 -6.377 1.00 142.71 321 LEU B O 1
ATOM 5109 N N . LEU B 2 321 ? 44.727 67.924 -8.461 1.00 140.05 322 LEU B N 1
ATOM 5110 C CA . LEU B 2 321 ? 44.330 66.525 -8.574 1.00 142.72 322 LEU B CA 1
ATOM 5111 C C . LEU B 2 321 ? 45.539 65.629 -8.792 1.00 145.31 322 LEU B C 1
ATOM 5112 O O . LEU B 2 321 ? 45.529 64.469 -8.367 1.00 146.56 322 LEU B O 1
ATOM 5117 N N . ALA B 2 322 ? 46.585 66.132 -9.447 1.00 144.94 323 ALA B N 1
ATOM 5118 C CA . ALA B 2 322 ? 47.827 65.375 -9.490 1.00 146.66 323 ALA B CA 1
ATOM 5119 C C . ALA B 2 322 ? 48.357 65.179 -8.080 1.00 144.87 323 ALA B C 1
ATOM 5120 O O . ALA B 2 322 ? 48.822 64.091 -7.723 1.00 146.74 323 ALA B O 1
ATOM 5122 N N . THR B 2 323 ? 48.254 66.216 -7.250 1.00 148.54 324 THR B N 1
ATOM 5123 C CA . THR B 2 323 ? 48.577 66.051 -5.841 1.00 145.40 324 THR B CA 1
ATOM 5124 C C . THR B 2 323 ? 47.664 65.021 -5.184 1.00 139.74 324 THR B C 1
ATOM 5125 O O . THR B 2 323 ? 48.120 64.195 -4.388 1.00 137.11 324 THR B O 1
ATOM 5129 N N . GLY B 2 324 ? 46.389 65.005 -5.567 1.00 140.86 325 GLY B N 1
ATOM 5130 C CA . GLY B 2 324 ? 45.464 64.040 -4.997 1.00 139.89 325 GLY B CA 1
ATOM 5131 C C . GLY B 2 324 ? 45.852 62.613 -5.324 1.00 144.69 325 GLY B C 1
ATOM 5132 O O . GLY B 2 324 ? 45.836 61.737 -4.464 1.00 139.47 325 GLY B O 1
ATOM 5133 N N . ALA B 2 325 ? 46.219 62.366 -6.577 1.00 143.95 326 ALA B N 1
ATOM 5134 C CA . ALA B 2 325 ? 46.662 61.032 -6.966 1.00 149.79 326 ALA B CA 1
ATOM 5135 C C . ALA B 2 325 ? 47.993 60.675 -6.310 1.00 151.27 326 ALA B C 1
ATOM 5136 O O . ALA B 2 325 ? 48.149 59.582 -5.753 1.00 151.04 326 ALA B O 1
ATOM 5138 N N . ALA B 2 326 ? 48.956 61.601 -6.337 1.00 150.52 327 ALA B N 1
ATOM 5139 C CA . ALA B 2 326 ? 50.264 61.343 -5.740 1.00 147.57 327 ALA B CA 1
ATOM 5140 C C . ALA B 2 326 ? 50.161 60.998 -4.258 1.00 144.72 327 ALA B C 1
ATOM 5141 O O . ALA B 2 326 ? 50.901 60.142 -3.759 1.00 143.93 327 ALA B O 1
ATOM 5143 N N . LEU B 2 327 ? 49.232 61.619 -3.542 1.00 142.81 328 LEU B N 1
ATOM 5144 C CA . LEU B 2 327 ? 49.019 61.225 -2.159 1.00 144.04 328 LEU B CA 1
ATOM 5145 C C . LEU B 2 327 ? 48.013 60.086 -2.051 1.00 147.20 328 LEU B C 1
ATOM 5146 O O . LEU B 2 327 ? 47.787 59.577 -0.948 1.00 144.94 328 LEU B O 1
ATOM 5151 N N . ALA B 2 328 ? 47.387 59.708 -3.172 1.00 145.59 329 ALA B N 1
ATOM 5152 C CA . ALA B 2 328 ? 46.386 58.651 -3.184 1.00 145.55 329 ALA B CA 1
ATOM 5153 C C . ALA B 2 328 ? 46.926 57.242 -2.922 1.00 146.74 329 ALA B C 1
ATOM 5154 O O . ALA B 2 328 ? 46.148 56.396 -2.467 1.00 146.13 329 ALA B O 1
ATOM 5156 N N . LEU B 2 329 ? 48.217 56.966 -3.164 1.00 146.37 330 LEU B N 1
ATOM 5157 C CA . LEU B 2 329 ? 48.821 55.695 -2.755 1.00 146.03 330 LEU B CA 1
ATOM 5158 C C . LEU B 2 329 ? 49.735 55.869 -1.524 1.00 146.06 330 LEU B C 1
ATOM 5159 O O . LEU B 2 329 ? 50.806 55.269 -1.436 1.00 151.11 330 LEU B O 1
ATOM 5164 N N . TYR B 2 330 ? 49.370 56.766 -0.617 1.00 143.34 331 TYR B N 1
ATOM 5165 C CA . TYR B 2 330 ? 49.687 56.576 0.791 1.00 142.45 331 TYR B CA 1
ATOM 5166 C C . TYR B 2 330 ? 48.523 55.768 1.372 1.00 137.70 331 TYR B C 1
ATOM 5167 O O . TYR B 2 330 ? 47.357 56.158 1.241 1.00 136.69 331 TYR B O 1
ATOM 5176 N N . LYS B 2 331 ? 48.836 54.664 2.044 1.00 138.68 332 LYS B N 1
ATOM 5177 C CA . LYS B 2 331 ? 47.808 53.629 2.054 1.00 133.76 332 LYS B CA 1
ATOM 5178 C C . LYS B 2 331 ? 46.652 53.831 3.035 1.00 134.47 332 LYS B C 1
ATOM 5179 O O . LYS B 2 331 ? 45.516 53.438 2.716 1.00 132.31 332 LYS B O 1
ATOM 5185 N N . PRO B 2 332 ? 46.842 54.465 4.196 1.00 128.97 333 PRO B N 1
ATOM 5186 C CA . PRO B 2 332 ? 45.650 54.800 4.993 1.00 128.19 333 PRO B CA 1
ATOM 5187 C C . PRO B 2 332 ? 44.738 55.740 4.238 1.00 128.83 333 PRO B C 1
ATOM 5188 O O . PRO B 2 332 ? 43.508 55.633 4.341 1.00 128.52 333 PRO B O 1
ATOM 5192 N N . TYR B 2 333 ? 45.315 56.630 3.427 1.00 128.97 334 TYR B N 1
ATOM 5193 C CA . TYR B 2 333 ? 44.505 57.464 2.550 1.00 122.53 334 TYR B CA 1
ATOM 5194 C C . TYR B 2 333 ? 43.701 56.627 1.556 1.00 119.86 334 TYR B C 1
ATOM 5195 O O . TYR B 2 333 ? 42.522 56.917 1.324 1.00 118.12 334 TYR B O 1
ATOM 5204 N N . ARG B 2 334 ? 44.319 55.607 0.929 1.00 118.67 335 ARG B N 1
ATOM 5205 C CA . ARG B 2 334 ? 43.561 54.742 0.015 1.00 118.93 335 ARG B CA 1
ATOM 5206 C C . ARG B 2 334 ? 42.378 54.131 0.738 1.00 113.75 335 ARG B C 1
ATOM 5207 O O . ARG B 2 334 ? 41.272 54.055 0.195 1.00 113.99 335 ARG B O 1
ATOM 5215 N N . THR B 2 335 ? 42.646 53.527 1.900 1.00 115.39 336 THR B N 1
ATOM 5216 C CA . THR B 2 335 ? 41.570 52.882 2.638 1.00 109.43 336 THR B CA 1
ATOM 5217 C C . THR B 2 335 ? 40.456 53.874 2.944 1.00 105.35 336 THR B C 1
ATOM 5218 O O . THR B 2 335 ? 39.274 53.519 2.876 1.00 105.17 336 THR B O 1
ATOM 5222 N N . TRP B 2 336 ? 40.809 55.116 3.272 1.00 97.30 337 TRP B N 1
ATOM 5223 C CA . TRP B 2 336 ? 39.787 56.137 3.490 1.00 93.52 337 TRP B CA 1
ATOM 5224 C C . TRP B 2 336 ? 38.964 56.381 2.215 1.00 94.71 337 TRP B C 1
ATOM 5225 O O . TRP B 2 336 ? 37.724 56.358 2.249 1.00 93.16 337 TRP B O 1
ATOM 5236 N N . THR B 2 337 ? 39.647 56.652 1.089 1.00 90.43 338 THR B N 1
ATOM 5237 C CA . THR B 2 337 ? 38.992 56.838 -0.218 1.00 91.82 338 THR B CA 1
ATOM 5238 C C . THR B 2 337 ? 38.061 55.680 -0.570 1.00 92.11 338 THR B C 1
ATOM 5239 O O . THR B 2 337 ? 36.946 55.881 -1.070 1.00 93.78 338 THR B O 1
ATOM 5243 N N . THR B 2 338 ? 38.520 54.452 -0.321 1.00 85.77 339 THR B N 1
ATOM 5244 C CA . THR B 2 338 ? 37.758 53.255 -0.654 1.00 87.64 339 THR B CA 1
ATOM 5245 C C . THR B 2 338 ? 36.572 53.061 0.278 1.00 86.51 339 THR B C 1
ATOM 5246 O O . THR B 2 338 ? 35.511 52.594 -0.153 1.00 89.59 339 THR B O 1
ATOM 5250 N N . MET B 2 339 ? 36.717 53.438 1.552 1.00 82.36 340 MET B N 1
ATOM 5251 C CA . MET B 2 339 ? 35.566 53.402 2.438 1.00 79.19 340 MET B CA 1
ATOM 5252 C C . MET B 2 339 ? 34.521 54.406 1.983 1.00 82.28 340 MET B C 1
ATOM 5253 O O . MET B 2 339 ? 33.318 54.136 2.060 1.00 85.91 340 MET B O 1
ATOM 5258 N N . GLN B 2 340 ? 34.957 55.574 1.504 1.00 78.89 341 GLN B N 1
ATOM 5259 C CA . GLN B 2 340 ? 33.987 56.530 0.973 1.00 78.67 341 GLN B CA 1
ATOM 5260 C C . GLN B 2 340 ? 33.246 55.949 -0.223 1.00 80.51 341 GLN B C 1
ATOM 5261 O O . GLN B 2 340 ? 32.011 56.067 -0.333 1.00 81.28 341 GLN B O 1
ATOM 5267 N N . ALA B 2 341 ? 33.994 55.303 -1.123 1.00 77.69 342 ALA B N 1
ATOM 5268 C CA . ALA B 2 341 ? 33.372 54.675 -2.283 1.00 79.44 342 ALA B CA 1
ATOM 5269 C C . ALA B 2 341 ? 32.357 53.626 -1.846 1.00 79.01 342 ALA B C 1
ATOM 5270 O O . ALA B 2 341 ? 31.260 53.531 -2.419 1.00 81.02 342 ALA B O 1
ATOM 5272 N N . TYR B 2 342 ? 32.718 52.818 -0.848 1.00 74.97 343 TYR B N 1
ATOM 5273 C CA . TYR B 2 342 ? 31.798 51.821 -0.307 1.00 77.27 343 TYR B CA 1
ATOM 5274 C C . TYR B 2 342 ? 30.530 52.467 0.232 1.00 74.93 343 TYR B C 1
ATOM 5275 O O . TYR B 2 342 ? 29.429 51.940 0.052 1.00 76.89 343 TYR B O 1
ATOM 5284 N N . LEU B 2 343 ? 30.671 53.597 0.919 1.00 72.33 344 LEU B N 1
ATOM 5285 C CA . LEU B 2 343 ? 29.510 54.245 1.524 1.00 72.70 344 LEU B CA 1
ATOM 5286 C C . LEU B 2 343 ? 28.556 54.765 0.462 1.00 75.14 344 LEU B C 1
ATOM 5287 O O . LEU B 2 343 ? 27.332 54.633 0.598 1.00 73.17 344 LEU B O 1
ATOM 5292 N N . ILE B 2 344 ? 29.101 55.359 -0.604 1.00 76.07 345 ILE B N 1
ATOM 5293 C CA . ILE B 2 344 ? 28.240 55.847 -1.673 1.00 76.67 345 ILE B CA 1
ATOM 5294 C C . ILE B 2 344 ? 27.602 54.684 -2.419 1.00 75.99 345 ILE B C 1
ATOM 5295 O O . ILE B 2 344 ? 26.398 54.703 -2.717 1.00 75.00 345 ILE B O 1
ATOM 5300 N N . ALA B 2 345 ? 28.388 53.652 -2.724 1.00 72.05 346 ALA B N 1
ATOM 5301 C CA . ALA B 2 345 ? 27.815 52.486 -3.368 1.00 74.83 346 ALA B CA 1
ATOM 5302 C C . ALA B 2 345 ? 26.669 51.934 -2.542 1.00 75.11 346 ALA B C 1
ATOM 5303 O O . ALA B 2 345 ? 25.619 51.573 -3.092 1.00 75.02 346 ALA B O 1
ATOM 5305 N N . ALA B 2 346 ? 26.838 51.919 -1.211 1.00 76.77 347 ALA B N 1
ATOM 5306 C CA . ALA B 2 346 ? 25.820 51.416 -0.297 1.00 76.56 347 ALA B CA 1
ATOM 5307 C C . ALA B 2 346 ? 24.575 52.291 -0.309 1.00 73.41 347 ALA B C 1
ATOM 5308 O O . ALA B 2 346 ? 23.449 51.783 -0.367 1.00 68.30 347 ALA B O 1
ATOM 5310 N N . ALA B 2 347 ? 24.759 53.612 -0.256 1.00 73.39 348 ALA B N 1
ATOM 5311 C CA . ALA B 2 347 ? 23.621 54.528 -0.293 1.00 69.94 348 ALA B CA 1
ATOM 5312 C C . ALA B 2 347 ? 22.777 54.297 -1.534 1.00 74.60 348 ALA B C 1
ATOM 5313 O O . ALA B 2 347 ? 21.540 54.177 -1.455 1.00 76.41 348 ALA B O 1
ATOM 5315 N N . VAL B 2 348 ? 23.434 54.195 -2.699 1.00 81.09 349 VAL B N 1
ATOM 5316 C CA . VAL B 2 348 ? 22.653 54.057 -3.924 1.00 82.44 349 VAL B CA 1
ATOM 5317 C C . VAL B 2 348 ? 22.079 52.652 -4.037 1.00 84.36 349 VAL B C 1
ATOM 5318 O O . VAL B 2 348 ? 20.939 52.483 -4.472 1.00 87.23 349 VAL B O 1
ATOM 5322 N N . LYS B 2 349 ? 22.821 51.617 -3.646 1.00 83.89 350 LYS B N 1
ATOM 5323 C CA . LYS B 2 349 ? 22.217 50.292 -3.659 1.00 86.52 350 LYS B CA 1
ATOM 5324 C C . LYS B 2 349 ? 21.006 50.240 -2.726 1.00 85.84 350 LYS B C 1
ATOM 5325 O O . LYS B 2 349 ? 20.021 49.567 -3.033 1.00 87.21 350 LYS B O 1
ATOM 5331 N N . ASN B 2 350 ? 21.036 50.979 -1.603 1.00 88.02 351 ASN B N 1
ATOM 5332 C CA . ASN B 2 350 ? 19.869 51.036 -0.723 1.00 86.07 351 ASN B CA 1
ATOM 5333 C C . ASN B 2 350 ? 18.668 51.644 -1.443 1.00 86.77 351 ASN B C 1
ATOM 5334 O O . ASN B 2 350 ? 17.559 51.086 -1.411 1.00 88.15 351 ASN B O 1
ATOM 5339 N N . LEU B 2 351 ? 18.887 52.747 -2.169 1.00 92.61 352 LEU B N 1
ATOM 5340 C CA . LEU B 2 351 ? 17.812 53.327 -2.978 1.00 94.68 352 LEU B CA 1
ATOM 5341 C C . LEU B 2 351 ? 17.278 52.443 -4.085 1.00 96.01 352 LEU B C 1
ATOM 5342 O O . LEU B 2 351 ? 16.045 52.290 -4.212 1.00 91.70 352 LEU B O 1
ATOM 5347 N N . TRP B 2 352 ? 18.142 51.741 -4.765 1.00 91.78 353 TRP B N 1
ATOM 5348 C CA . TRP B 2 352 ? 17.632 50.979 -5.877 1.00 100.45 353 TRP B CA 1
ATOM 5349 C C . TRP B 2 352 ? 17.247 49.590 -5.413 1.00 113.32 353 TRP B C 1
ATOM 5350 O O . TRP B 2 352 ? 16.730 48.784 -6.198 1.00 116.58 353 TRP B O 1
ATOM 5361 N N . ASP B 2 353 ? 17.448 49.320 -4.123 1.00 102.62 354 ASP B N 1
ATOM 5362 C CA . ASP B 2 353 ? 16.805 48.184 -3.476 1.00 112.40 354 ASP B CA 1
ATOM 5363 C C . ASP B 2 353 ? 15.354 48.525 -3.183 1.00 113.97 354 ASP B C 1
ATOM 5364 O O . ASP B 2 353 ? 14.464 47.677 -3.349 1.00 116.19 354 ASP B O 1
ATOM 5369 N N . LYS B 2 354 ? 15.098 49.785 -2.795 1.00 125.34 355 LYS B N 1
ATOM 5370 C CA . LYS B 2 354 ? 13.705 50.219 -2.731 1.00 118.64 355 LYS B CA 1
ATOM 5371 C C . LYS B 2 354 ? 13.039 50.156 -4.106 1.00 116.71 355 LYS B C 1
ATOM 5372 O O . LYS B 2 354 ? 11.818 49.975 -4.176 1.00 122.52 355 LYS B O 1
ATOM 5378 N N . GLU B 2 355 ? 13.818 50.260 -5.188 1.00 130.00 356 GLU B N 1
ATOM 5379 C CA . GLU B 2 355 ? 13.364 49.999 -6.557 1.00 123.63 356 GLU B CA 1
ATOM 5380 C C . GLU B 2 355 ? 12.098 50.757 -6.941 1.00 122.56 356 GLU B C 1
ATOM 5381 O O . GLU B 2 355 ? 11.317 50.288 -7.764 1.00 123.67 356 GLU B O 1
#

Foldseek 3Di:
DCLLVLLVVLVCVLVVLLVVVLVVLVVLVPPDAPAFFALVDAWAEEEEEEDAPPLPQQLVLVVLLVLAPRDQVRYAYEYFYEDHPDPNPVSVVVSCVVDPSHHYHYDYHPHDDDDQVSQQVSLVVDDIQKYKAAYSLWGAPDSCLVSVQSSRCPDPQAFKEAADEDCDPSVSSLAQSLLRLAEALDHDRRIIMGGQVLCPVVPGFDDPADRRSSLSRLVSQQVRGGHHYDHVNYTNDRQPPPPNLVVLLVVLLRVLRSLVVSVVPDRGDVSCVVNSVSVNCSLPPSLVSNVSSVVSLVVCCVDDDPVSVVVVVVLVVCVVPPVSVVVNVNSVSSVVSVVCNVVVVD/DLLVVLVVLVCVLVVLLVVVLVVLVVLQPDFQPAFFALPDAWAEEEEEEDAPDLVLQLVLVVLVVLAPRDQVRYAYEYEYEPHPDPNVVSVVVSCVVDPSHHYHYHYHPHDDDRQVSQVVSLVVDDIQKYKAAYSNWGQPDNHLVSVQVSRVPGPQAFKEAADEDQPCSVVSNQQSLLRLFAALDHDRHIIMGGSVLCPVVDGFDDPADRSRSLSSLVSQQVRGYHHHDHVNYIYDDQDVPCRLVVLLSVLLRVLRSLVVSVVDDDGDVSCVVNSVSVNCSQPPSLVSVVSSVVSLCVVDVPDDHVSVVVVVVVVVCCPPPVNVVVNSNSVSSVVSVVVNVVVVD

CATH classification: 3.90.550.10

Sequence (691 aa):
MLLEAIAIALTAAHFGAPLLYYWRAKRWLKKPWDVAPDPTYRPRVTVIVPTYNEAPLIEEKLDNIYEQDYPRDKLEVVVVDSASTDGTPSAVRRWAETHPDLALTLVEETERRGKAHALNTALRHATGEIVVITDADALWPARDTLANAVKWLADPTVGAVSCVKRPRDFYNVLRVAESKAWATPIFHGELAAFKRELLERLGGFPTDVGADDSHTATKIAMMGYRAITPPDVVCVEAVPKRGYHAWRIRRAQHLVQHFAKAIRDGKAPPPFKPILHAEAYLHLANPWALPTAAAALAAAAAAGSLPAAALLATGAALALYKPYRTWTTMQAYLIAAAVKNLWDKELLEAIAIALTAAHFGAPLLYYWRAKRWLKKPWDVAPDPTYRPRVTVIVPTYNEAPLIEEKLDNIYEQDYPRDKLEVVVVDSASTDGTPSAVRRWAETHPDLALTLVEETERRGKAHALNTALRHATGEIVVITDADALWPARDTLANAVKWLADPTVGAVSCVKRPRDFYNVLRVAESKAWATPIFHGELAAFKRELLERLGGFPTDVGADDSHTATKIAMMGYRAITPPDVVCVEAVPKRGYHAWRIRRAQHLVQHFAKAIRDGKAPPPFKPILHAEAYLHLANPWALPTAAAALAAAAAAGSLPAAALLATGAALALYKPYRTWTTMQAYLIAAAVKNLWDKE

Nearest PDB structures (foldseek):
  6yv9-assembly1_A  TM=9.973E-01  e=1.232E-59  Pyrobaculum calidifontis JCM 11548
  1xhb-assembly1_A  TM=6.164E-01  e=2.275E-08  Mus musculus
  5ekp-assembly1_B  TM=5.494E-01  e=2.540E-08  Synechocystis sp. PCC 6803 substr. Kazusa
  8v9q-assembly1_A  TM=5.971E-01  e=1.125E-07  Mus musculus
  6h0b-assembly2_B  TM=6.318E-01  e=3.032E-07  Homo sapiens

Secondary structure (DSSP, 8-state):
-HHHHHHHHHHHHHHHHHHHHHHHHHHHHTSPPSS---TT----EEEEEEESS-HHHHHHHHHHHHT--S-GGGEEEEEEESS-SSSHHHHHHHHHHHSTTSEEEEEE-SS---HHHHHHHHHHT---SEEEE--TT---SSTTHHHHHHHHT-STTEEEEEPEEE--HHHHHHHHHHHHHS--S---TTSEEEEHHHHHHHTS--TT-S-HHHHHHHHHHHTT-EEE--TT-EEE----SSSHHHHHHHHHHHHHHHHHHHHTS----TTTHHHHHHHHHHHHTHHHHHHHHHHHHHHHHHSS--SHHHHHHHHHHHTTSHHHHHHHHHHHHHHHHHHHHHHH--/-HHHHHHHHHHHHHHHHHHHHHHHHHHHHSPPSS---TT----EEEEEEESS-HHHHHHHHHHHHT--S-GGGEEEEEEEE--SSSHHHHHHHHHHH-TTSEEEEEEESS---HHHHHHHHHTT--SSEEEE--TT-B-SSTTHHHHHHHHTTSTTEEEEEPEEE---HHHHHHHHHHHHS--S---TT-EEEEHHHHHHHTS--SS-S-HHHHHHHHHHHTT-EEE--TT-EEE----STTHHHHHHHHHHHHHHHHHHHHTS-PPPTTTHHHHHHHHHHHHTHHHHHHHHHHHHHHHHHSS--HHHHHHHHHHHTTTSHHHHHHHHHHHHHHHHHHHHHHHH-

Radius of gyration: 31.21 Å; Cα contacts (8 Å, |Δi|>4): 1220; chains: 2; bounding box: 46×66×96 Å